Protein 6VBY (pdb70)

Organism: Sorghum bicolor (NCBI:txid4558)

Secondary structure (DSSP, 8-state):
-PPP-PPPBTTTBTHHHH-S---HHHHHHHHHHH-SEEEEEETTEEEEEE-SHHHHHIIIIITTTTT-B----HHHHHHHTTT-SSTTPPSSHHHHHHHHHHHHHHSSHHHHHHHHHHHHHHHHHHHHHHHH-GGGGTT-EETHHHHHHHHHHHHHHHHHS-----TT-HHHHHHHHHHHHHHHHHH-GGGHHHHHSGGGGGGGHHHHHHHHHHHHHHHHHHIIIIIHHHHHHHHHH-S--SHHHHHHHHHHTTSS-HHHHHHHHHHHHHHTHHHHHHHHHHHHHHHHH-HHHHHHHHHHHHHHH-TT----GGGGGG-HHHHHHHHHHHHHT-SSTT-S-EE-SS-EEETTEEE-TT-EEEE-HHHHHH-TTTSSSTTS--GGGGGTTTTT--TT-SSTT--TT--STTS-TTHHHHHHHHHHHHHHHHHHEEEE--TT-SS----EEE-SS-EEESS--EEEEEETT-

Structure (mmCIF, N/CA/C/O backbone):
data_6VBY
#
_entry.id   6VBY
#
_cell.length_a   132.278
_cell.length_b   132.278
_cell.length_c   79.431
_cell.angle_alpha   90.000
_cell.angle_beta   90.000
_cell.angle_gamma   120.000
#
_symmetry.space_group_name_H-M   'P 32 2 1'
#
loop_
_entity.id
_entity.type
_entity.pdbx_description
1 polymer 'Cinnamic acid 4-hydroxylase'
2 non-polymer '4-(2-HYDROXYETHYL)-1-PIPERAZINE ETHANESULFONIC ACID'
3 non-polymer 'PROTOPORPHYRIN IX CONTAINING FE'
4 non-polymer GLYCEROL
5 water water
#
loop_
_atom_site.group_PDB
_atom_site.id
_atom_site.type_symbol
_atom_site.label_atom_id
_atom_site.label_alt_id
_atom_site.label_comp_id
_atom_site.label_asym_id
_atom_site.label_entity_id
_atom_site.label_seq_id
_atom_site.pdbx_PDB_ins_code
_atom_site.Cartn_x
_atom_site.Cartn_y
_atom_site.Cartn_z
_atom_site.occupancy
_atom_site.B_iso_or_equiv
_atom_site.auth_seq_id
_atom_site.auth_comp_id
_atom_site.auth_asym_id
_atom_site.auth_atom_id
_atom_site.pdbx_PDB_model_num
ATOM 1 N N . ARG A 1 32 ? -65.165 -19.558 34.093 1.00 37.98 32 ARG A N 1
ATOM 2 C CA . ARG A 1 32 ? -66.208 -18.798 33.413 1.00 38.13 32 ARG A CA 1
ATOM 3 C C . ARG A 1 32 ? -65.994 -17.296 33.618 1.00 32.33 32 ARG A C 1
ATOM 4 O O . ARG A 1 32 ? -65.675 -16.577 32.673 1.00 30.66 32 ARG A O 1
ATOM 24 N N . LEU A 1 33 ? -66.181 -16.818 34.850 1.00 27.06 33 LEU A N 1
ATOM 25 C CA . LEU A 1 33 ? -65.844 -15.437 35.152 1.00 24.58 33 LEU A CA 1
ATOM 26 C C . LEU A 1 33 ? -64.330 -15.277 35.274 1.00 24.16 33 LEU A C 1
ATOM 27 O O . LEU A 1 33 ? -63.623 -16.231 35.608 1.00 26.66 33 LEU A O 1
ATOM 43 N N . PRO A 1 34 ? -63.803 -14.080 35.017 1.00 19.81 34 PRO A N 1
ATOM 44 C CA . PRO A 1 34 ? -62.367 -13.872 35.194 1.00 20.56 34 PRO A CA 1
ATOM 45 C C . PRO A 1 34 ? -61.971 -14.104 36.637 1.00 20.91 34 PRO A C 1
ATOM 46 O O . PRO A 1 34 ? -62.794 -13.945 37.558 1.00 19.88 34 PRO A O 1
ATOM 57 N N . PRO A 1 35 ? -60.718 -14.485 36.887 1.00 21.59 35 PRO A N 1
ATOM 58 C CA . PRO A 1 35 ? -60.260 -14.639 38.272 1.00 21.71 35 PRO A CA 1
ATOM 59 C C . PRO A 1 35 ? -60.240 -13.299 38.993 1.00 21.58 35 PRO A C 1
ATOM 60 O O . PRO A 1 35 ? -60.313 -12.223 38.396 1.00 21.38 35 PRO A O 1
ATOM 71 N N . GLY A 1 36 ? -60.142 -13.380 40.313 1.00 21.55 36 GLY A N 1
ATOM 72 C CA . GLY A 1 36 ? -60.097 -12.201 41.142 1.00 20.27 36 GLY A CA 1
ATOM 73 C C . GLY A 1 36 ? -60.180 -12.551 42.609 1.00 20.52 36 GLY A C 1
ATOM 74 O O . GLY A 1 36 ? -60.369 -13.713 42.983 1.00 21.97 36 GLY A O 1
ATOM 78 N N . PRO A 1 37 ? -60.033 -11.551 43.474 1.00 20.43 37 PRO A N 1
ATOM 79 C CA . PRO A 1 37 ? -60.153 -11.812 44.912 1.00 21.09 37 PRO A CA 1
ATOM 80 C C . PRO A 1 37 ? -61.584 -12.178 45.272 1.00 20.92 37 PRO A C 1
ATOM 81 O O . PRO A 1 37 ? -62.544 -11.619 44.734 1.00 20.18 37 PRO A O 1
ATOM 92 N N . ALA A 1 38 ? -61.721 -13.145 46.175 1.00 24.00 38 ALA A N 1
ATOM 93 C CA . ALA A 1 38 ? -63.041 -13.521 46.657 1.00 23.71 38 ALA A CA 1
ATOM 94 C C . ALA A 1 38 ? -63.674 -12.344 47.384 1.00 23.90 38 ALA A C 1
ATOM 95 O O . ALA A 1 38 ? -63.047 -11.721 48.245 1.00 25.19 38 ALA A O 1
ATOM 102 N N . GLY A 1 39 ? -64.914 -12.032 47.028 1.00 22.21 39 GLY A N 1
ATOM 103 C CA . GLY A 1 39 ? -65.619 -10.945 47.667 1.00 20.51 39 GLY A CA 1
ATOM 104 C C . GLY A 1 39 ? -66.358 -11.392 48.909 1.00 21.28 39 GLY A C 1
ATOM 105 O O . GLY A 1 39 ? -66.455 -12.578 49.213 1.00 23.30 39 GLY A O 1
ATOM 109 N N . ALA A 1 40 ? -66.870 -10.410 49.636 1.00 17.94 40 ALA A N 1
ATOM 110 C CA . ALA A 1 40 ? -67.705 -10.624 50.802 1.00 18.26 40 ALA A CA 1
ATOM 111 C C . ALA A 1 40 ? -69.130 -10.193 50.497 1.00 17.96 40 ALA A C 1
ATOM 112 O O . ALA A 1 40 ? -69.372 -9.452 49.539 1.00 17.41 40 ALA A O 1
ATOM 119 N N . PRO A 1 41 ? -70.106 -10.647 51.278 1.00 18.97 41 PRO A N 1
ATOM 120 C CA . PRO A 1 41 ? -71.499 -10.273 50.988 1.00 19.22 41 PRO A CA 1
ATOM 121 C C . PRO A 1 41 ? -71.732 -8.754 51.028 1.00 18.17 41 PRO A C 1
ATOM 122 O O . PRO A 1 41 ? -71.175 -8.049 51.875 1.00 18.22 41 PRO A O 1
ATOM 133 N N . VAL A 1 42 ? -72.634 -8.289 50.114 1.00 20.00 42 VAL A N 1
ATOM 134 C CA . VAL A 1 42 ? -73.121 -6.946 49.754 1.00 21.05 42 VAL A CA 1
ATOM 135 C C . VAL A 1 42 ? -71.962 -5.968 49.519 1.00 20.26 42 VAL A C 1
ATOM 136 O O . VAL A 1 42 ? -72.050 -5.166 48.601 1.00 20.87 42 VAL A O 1
ATOM 149 N N . VAL A 1 43 ? -70.811 -6.053 50.213 1.00 16.79 43 VAL A N 1
ATOM 150 C CA . VAL A 1 43 ? -69.714 -5.109 49.874 1.00 16.88 43 VAL A CA 1
ATOM 151 C C . VAL A 1 43 ? -68.801 -5.630 48.763 1.00 16.89 43 VAL A C 1
ATOM 152 O O . VAL A 1 43 ? -68.060 -4.844 48.151 1.00 16.61 43 VAL A O 1
ATOM 165 N N . GLY A 1 44 ? -68.831 -6.925 48.497 1.00 16.16 44 GLY A N 1
ATOM 166 C CA . GLY A 1 44 ? -67.959 -7.485 47.481 1.00 16.18 44 GLY A CA 1
ATOM 167 C C . GLY A 1 44 ? -66.502 -7.345 47.874 1.00 16.25 44 GLY A C 1
ATOM 168 O O . GLY A 1 44 ? -66.083 -7.778 48.954 1.00 16.69 44 GLY A O 1
ATOM 172 N N . ASN A 1 45 ? -65.711 -6.726 46.997 1.00 16.45 45 ASN A N 1
ATOM 173 C CA . ASN A 1 45 ? -64.301 -6.456 47.251 1.00 16.49 45 ASN A CA 1
ATOM 174 C C . ASN A 1 45 ? -64.058 -5.039 47.752 1.00 16.22 45 ASN A C 1
ATOM 175 O O . ASN A 1 45 ? -62.902 -4.663 47.969 1.00 16.70 45 ASN A O 1
ATOM 186 N N . TRP A 1 46 ? -65.126 -4.262 47.955 1.00 15.31 46 TRP A N 1
ATOM 187 C CA . TRP A 1 46 ? -65.000 -2.837 48.242 1.00 15.68 46 TRP A CA 1
ATOM 188 C C . TRP A 1 46 ? -64.118 -2.584 49.457 1.00 16.75 46 TRP A C 1
ATOM 189 O O . TRP A 1 46 ? -63.228 -1.727 49.425 1.00 17.35 46 TRP A O 1
ATOM 210 N N . LEU A 1 47 ? -64.361 -3.306 50.549 1.00 17.61 47 LEU A N 1
ATOM 211 C CA . LEU A 1 47 ? -63.585 -3.083 51.760 1.00 18.30 47 LEU A CA 1
ATOM 212 C C . LEU A 1 47 ? -62.192 -3.689 51.682 1.00 21.23 47 LEU A C 1
ATOM 213 O O . LEU A 1 47 ? -61.333 -3.331 52.493 1.00 25.40 47 LEU A O 1
ATOM 229 N N . GLN A 1 48 ? -61.942 -4.593 50.732 1.00 20.66 48 GLN A N 1
ATOM 230 C CA . GLN A 1 48 ? -60.591 -5.121 50.571 1.00 20.74 48 GLN A CA 1
ATOM 231 C C . GLN A 1 48 ? -59.714 -4.179 49.757 1.00 23.28 48 GLN A C 1
ATOM 232 O O . GLN A 1 48 ? -58.515 -4.056 50.028 1.00 26.86 48 GLN A O 1
ATOM 246 N N . VAL A 1 49 ? -60.278 -3.541 48.731 1.00 20.81 49 VAL A N 1
ATOM 247 C CA . VAL A 1 49 ? -59.483 -2.713 47.832 1.00 21.21 49 VAL A CA 1
ATOM 248 C C . VAL A 1 49 ? -59.665 -1.222 48.088 1.00 21.68 49 VAL A C 1
ATOM 249 O O . VAL A 1 49 ? -58.768 -0.436 47.747 1.00 21.42 49 VAL A O 1
ATOM 262 N N . GLY A 1 50 ? -60.787 -0.810 48.666 1.00 21.71 50 GLY A N 1
ATOM 263 C CA . GLY A 1 50 ? -61.019 0.590 48.944 1.00 21.24 50 GLY A CA 1
ATOM 264 C C . GLY A 1 50 ? -61.542 1.345 47.736 1.00 19.90 50 GLY A C 1
ATOM 265 O O . GLY A 1 50 ? -61.819 0.789 46.671 1.00 19.73 50 GLY A O 1
ATOM 269 N N . ASP A 1 51 ? -61.666 2.662 47.915 1.00 17.32 51 ASP A N 1
ATOM 270 C CA . ASP A 1 51 ? -62.289 3.497 46.896 1.00 16.63 51 ASP A CA 1
ATOM 271 C C . ASP A 1 51 ? -61.323 3.888 45.787 1.00 18.22 51 ASP A C 1
ATOM 272 O O . ASP A 1 51 ? -61.758 4.185 44.667 1.00 19.14 51 ASP A O 1
ATOM 281 N N . ASP A 1 52 ? -60.028 3.918 46.084 1.00 20.72 52 ASP A N 1
ATOM 282 C CA . ASP A 1 52 ? -59.029 4.459 45.167 1.00 21.89 52 ASP A CA 1
ATOM 283 C C . ASP A 1 52 ? -58.511 3.326 44.292 1.00 21.18 52 AS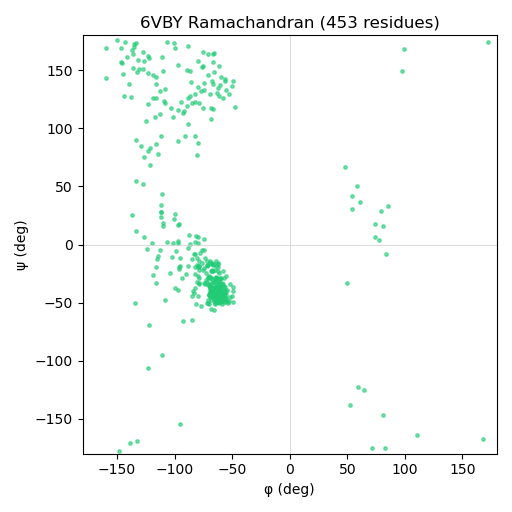P A C 1
ATOM 284 O O . ASP A 1 52 ? -57.573 2.610 44.647 1.00 20.72 52 ASP A O 1
ATOM 293 N N . LEU A 1 53 ? -59.132 3.161 43.130 1.00 22.59 53 LEU A N 1
ATOM 294 C CA . LEU A 1 53 ? -58.696 2.193 42.132 1.00 24.09 53 LEU A CA 1
ATOM 295 C C . LEU A 1 53 ? -57.940 2.954 41.050 1.00 23.69 53 LEU A C 1
ATOM 296 O O . LEU A 1 53 ? -58.537 3.718 40.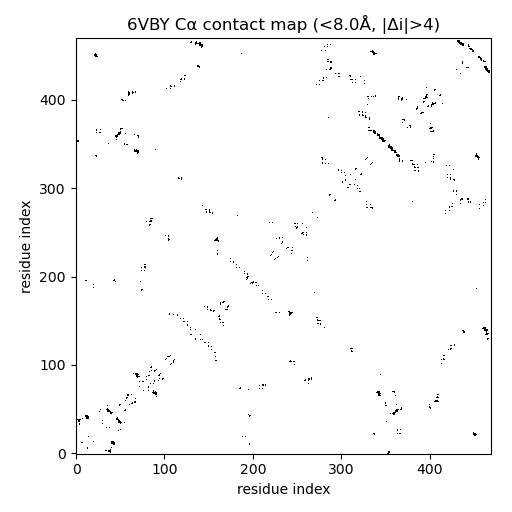286 1.00 23.77 53 LEU A O 1
ATOM 312 N N . ASN A 1 54 ? -56.625 2.752 40.996 1.00 19.31 54 ASN A N 1
ATOM 313 C CA . ASN A 1 54 ? -55.753 3.524 40.124 1.00 17.97 54 ASN A CA 1
ATOM 314 C C . ASN A 1 54 ? -54.784 2.576 39.432 1.00 19.25 54 ASN A C 1
ATOM 315 O O . ASN A 1 54 ? -54.716 1.384 39.745 1.00 19.54 54 ASN A O 1
ATOM 326 N N . HIS A 1 55 ? -54.012 3.117 38.486 1.00 19.12 55 HIS A N 1
ATOM 327 C CA . HIS A 1 55 ? -53.199 2.251 37.644 1.00 18.15 55 HIS A CA 1
ATOM 328 C C . HIS A 1 55 ? -52.100 1.547 38.429 1.00 18.03 55 HIS A C 1
ATOM 329 O O . HIS A 1 55 ? -51.576 0.535 37.954 1.00 19.09 55 HIS A O 1
ATOM 343 N N . ARG A 1 56 ? -51.769 2.027 39.629 1.00 18.86 56 ARG A N 1
ATOM 344 C CA . ARG A 1 56 ? -50.723 1.387 40.420 1.00 20.64 56 ARG A CA 1
ATOM 345 C C . ARG A 1 56 ? -51.244 0.164 41.174 1.00 20.89 56 ARG A C 1
ATOM 346 O O . ARG A 1 56 ? -50.642 -0.914 41.103 1.00 21.71 56 ARG A O 1
ATOM 367 N N . ASN A 1 57 ? -52.347 0.304 41.917 1.00 19.90 57 ASN A N 1
ATOM 368 C CA . ASN A 1 57 ? -52.840 -0.853 42.658 1.00 20.89 57 ASN A CA 1
ATOM 369 C C . ASN A 1 57 ? -53.610 -1.828 41.772 1.00 18.79 57 ASN A C 1
ATOM 370 O O . ASN A 1 57 ? -53.764 -2.995 42.150 1.00 17.89 57 ASN A O 1
ATOM 381 N N . LEU A 1 58 ? -54.066 -1.396 40.593 1.00 17.38 58 LEU A N 1
ATOM 382 C CA . LEU A 1 58 ? -54.581 -2.357 39.622 1.00 17.77 58 LEU A CA 1
ATOM 383 C C . LEU A 1 58 ? -53.453 -3.169 39.002 1.00 20.12 58 LEU A C 1
ATOM 384 O O . LEU A 1 58 ? -53.655 -4.331 38.638 1.00 19.93 58 LEU A O 1
ATOM 400 N N . MET A 1 59 ? -52.260 -2.583 38.883 1.00 23.75 59 MET A N 1
ATOM 401 C CA . MET A 1 59 ? -51.092 -3.365 38.489 1.00 24.64 59 MET A CA 1
ATOM 402 C C . MET A 1 59 ? -50.798 -4.454 39.511 1.00 24.47 59 MET A C 1
ATOM 403 O O . MET A 1 59 ? -50.544 -5.609 39.151 1.00 23.56 59 MET A O 1
ATOM 417 N N . SER A 1 60 ? -50.800 -4.093 40.798 1.00 27.21 60 SER A N 1
ATOM 418 C CA . SER A 1 60 ? -50.540 -5.079 41.841 1.00 28.19 60 SER A CA 1
ATOM 419 C C . SER A 1 60 ? -51.539 -6.225 41.770 1.00 25.61 60 SER A C 1
ATOM 420 O O . SER A 1 60 ? -51.164 -7.395 41.894 1.00 26.88 60 SER A O 1
ATOM 428 N N . LEU A 1 61 ? -52.819 -5.905 41.573 1.00 20.93 61 LEU A N 1
ATOM 429 C CA . LEU A 1 61 ? -53.826 -6.950 41.430 1.00 19.18 61 LEU A CA 1
ATOM 430 C C . LEU A 1 61 ? -53.573 -7.790 40.185 1.00 19.41 61 LEU A C 1
ATOM 431 O O . LEU A 1 61 ? -53.747 -9.013 40.208 1.00 21.06 61 LEU A O 1
ATOM 447 N N . ALA A 1 62 ? -53.166 -7.152 39.084 1.00 21.63 62 ALA A N 1
ATOM 448 C CA . ALA A 1 62 ? -52.816 -7.911 37.889 1.00 21.86 62 ALA A CA 1
ATOM 449 C C . ALA A 1 62 ? -51.615 -8.812 38.139 1.00 22.95 62 ALA A C 1
ATOM 450 O O . ALA A 1 62 ? -51.526 -9.903 37.564 1.00 22.09 62 ALA A O 1
ATOM 457 N N . LYS A 1 63 ? -50.685 -8.380 38.993 1.00 29.90 63 LYS A N 1
ATOM 458 C CA . LYS A 1 63 ? -49.561 -9.238 39.342 1.00 31.85 63 LYS A CA 1
ATOM 459 C C . LYS A 1 63 ? -50.030 -10.481 40.085 1.00 29.75 63 LYS A C 1
ATOM 460 O O . LYS A 1 63 ? -49.426 -11.551 39.951 1.00 30.55 63 LYS A O 1
ATOM 479 N N . ARG A 1 64 ? -51.114 -10.367 40.858 1.00 26.43 64 ARG A N 1
ATOM 480 C CA . ARG A 1 64 ? -51.620 -11.522 41.591 1.00 28.10 64 ARG A CA 1
ATOM 481 C C . ARG A 1 64 ? -52.517 -12.394 40.718 1.00 29.01 64 ARG A C 1
ATOM 482 O O . ARG A 1 64 ? -52.441 -13.626 40.790 1.00 31.50 64 ARG A O 1
ATOM 503 N N . PHE A 1 65 ? -53.365 -11.781 39.886 1.00 24.97 65 PHE A N 1
ATOM 504 C CA . PHE A 1 65 ? -54.475 -12.493 39.268 1.00 23.56 65 PHE A CA 1
ATOM 505 C C . PHE A 1 65 ? -54.388 -12.611 37.753 1.00 23.48 65 PHE A C 1
ATOM 506 O O . PHE A 1 65 ? -55.162 -13.379 37.171 1.00 25.39 65 PHE A O 1
ATOM 523 N N . GLY A 1 66 ? -53.503 -11.878 37.097 1.00 24.09 66 GLY A N 1
ATOM 524 C CA . GLY A 1 66 ? -53.221 -12.102 35.696 1.00 25.21 66 GLY A CA 1
ATOM 525 C C . GLY A 1 66 ? -53.724 -10.996 34.788 1.00 23.8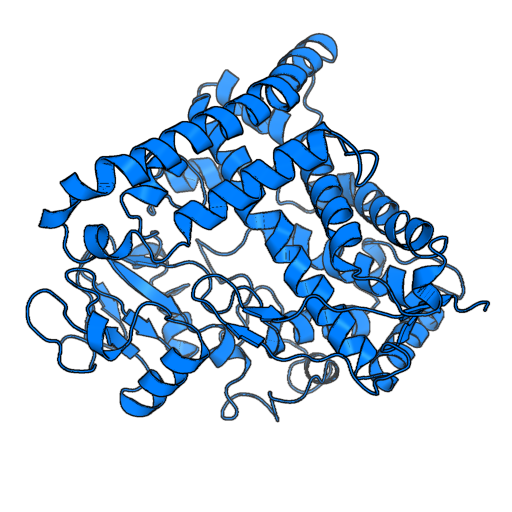6 66 GLY A C 1
ATOM 526 O O . GLY A 1 66 ? -54.067 -9.891 35.217 1.00 23.71 66 GLY A O 1
ATOM 530 N N . ASP A 1 67 ? -53.781 -11.325 33.493 1.00 22.58 67 ASP A N 1
ATOM 531 C CA . ASP A 1 67 ? -54.014 -10.330 32.450 1.00 23.78 67 ASP A CA 1
ATOM 532 C C . ASP A 1 67 ? -55.419 -9.747 32.488 1.00 20.69 67 ASP A C 1
ATOM 533 O O . ASP A 1 67 ? -55.638 -8.656 31.951 1.00 18.94 67 ASP A O 1
ATOM 542 N N . ILE A 1 68 ? -56.376 -10.457 33.076 1.00 18.98 68 ILE A N 1
ATOM 543 C CA . ILE A 1 68 ? -57.751 -9.991 33.198 1.00 18.48 68 ILE A CA 1
ATOM 544 C C . ILE A 1 68 ? -58.273 -10.481 34.542 1.00 19.12 68 ILE A C 1
ATOM 545 O O . ILE A 1 68 ? -58.152 -11.668 34.860 1.00 19.68 68 ILE A O 1
ATOM 561 N N . PHE A 1 69 ? -58.816 -9.570 35.349 1.00 18.25 69 PHE A N 1
ATOM 562 C CA . PHE A 1 69 ? -59.355 -9.958 36.644 1.00 17.94 69 PHE A CA 1
ATOM 563 C C . PHE A 1 69 ? -60.624 -9.165 36.920 1.00 18.93 69 PHE A C 1
ATOM 564 O O . PHE A 1 69 ? -60.888 -8.130 36.303 1.00 17.76 69 PHE A O 1
ATOM 581 N N . LEU A 1 70 ? -61.414 -9.682 37.855 1.00 19.59 70 LEU A N 1
ATOM 582 C CA . LEU A 1 70 ? -62.718 -9.134 38.191 1.00 17.62 70 LEU A CA 1
ATOM 583 C C . LEU A 1 70 ? -62.721 -8.634 39.627 1.00 17.79 70 LEU A C 1
ATOM 584 O O . LEU A 1 70 ? -62.194 -9.291 40.529 1.00 19.38 70 LEU A O 1
ATOM 600 N N . LEU A 1 71 ? -63.329 -7.473 39.825 1.00 18.76 71 LEU A N 1
ATOM 601 C CA . LEU A 1 71 ? -63.635 -6.952 41.144 1.00 19.42 71 LEU A CA 1
ATOM 602 C C . LEU A 1 71 ? -65.131 -6.697 41.234 1.00 18.92 71 LEU A C 1
ATOM 603 O O . LEU A 1 71 ? -65.778 -6.359 40.237 1.00 17.93 71 LEU A O 1
ATOM 619 N N . ARG A 1 72 ? -65.681 -6.867 42.435 1.00 19.45 72 ARG A N 1
ATOM 620 C CA . ARG A 1 72 ? -67.066 -6.515 42.734 1.00 19.85 72 ARG A CA 1
ATOM 621 C C . ARG A 1 72 ? -67.037 -5.346 43.706 1.00 18.54 72 ARG A C 1
ATOM 622 O O . ARG A 1 72 ? -66.610 -5.505 44.853 1.00 20.06 72 ARG A O 1
ATOM 643 N N . MET A 1 73 ? -67.485 -4.178 43.253 1.00 15.78 73 MET A N 1
ATOM 644 C CA . MET A 1 73 ? -67.659 -3.014 44.120 1.00 16.30 73 MET A CA 1
ATOM 645 C C . MET A 1 73 ? -69.138 -3.013 44.493 1.00 15.96 73 MET A C 1
ATOM 646 O O . MET A 1 73 ? -69.977 -2.442 43.796 1.00 15.71 73 MET A O 1
ATOM 660 N N . GLY A 1 74 ? -69.459 -3.700 45.581 1.00 15.92 74 GLY A N 1
ATOM 661 C CA . GLY A 1 74 ? -70.851 -3.994 45.866 1.00 16.74 74 GLY A CA 1
ATOM 662 C C . GLY A 1 74 ? -71.430 -4.800 44.723 1.00 17.36 74 GLY A C 1
ATOM 663 O O . GLY A 1 74 ? -70.915 -5.864 44.353 1.00 18.65 74 GLY A O 1
ATOM 667 N N . VAL A 1 75 ? -72.500 -4.284 44.117 1.00 19.47 75 VAL A N 1
ATOM 668 C CA . VAL A 1 75 ? -73.145 -4.999 43.020 1.00 21.44 75 VAL A CA 1
ATOM 669 C C . VAL A 1 75 ? -72.477 -4.765 41.675 1.00 21.47 75 VAL A C 1
ATOM 670 O O . VAL A 1 75 ? -72.831 -5.433 40.697 1.00 23.13 75 VAL A O 1
ATOM 683 N N . ARG A 1 76 ? -71.526 -3.838 41.593 1.00 18.72 76 ARG A N 1
ATOM 684 C CA . ARG A 1 76 ? -70.964 -3.422 40.313 1.00 19.12 76 ARG A CA 1
ATOM 685 C C . ARG A 1 76 ? -69.784 -4.303 39.919 1.00 19.90 76 ARG A C 1
ATOM 686 O O . ARG A 1 76 ? -68.822 -4.448 40.680 1.00 21.71 76 ARG A O 1
ATOM 707 N N . ASN A 1 77 ? -69.854 -4.863 38.716 1.00 18.40 77 ASN A N 1
ATOM 708 C CA . ASN A 1 77 ? -68.762 -5.660 38.176 1.00 18.83 77 ASN A CA 1
ATOM 709 C C . ASN A 1 77 ? -67.710 -4.763 37.531 1.00 19.75 77 ASN A C 1
ATOM 710 O O . ASN A 1 77 ? -68.042 -3.852 36.762 1.00 19.19 77 ASN A O 1
ATOM 721 N N A LEU A 1 78 ? -66.453 -4.992 37.881 0.65 16.19 78 LEU A N 1
ATOM 722 N N B LEU A 1 78 ? -66.432 -5.060 37.830 0.35 16.31 78 LEU A N 1
ATOM 723 C CA A LEU A 1 78 ? -65.323 -4.295 37.286 0.65 15.91 78 LEU A CA 1
ATOM 724 C CA B LEU A 1 78 ? -65.281 -4.302 37.339 0.35 15.69 78 LEU A CA 1
ATOM 725 C C A LEU A 1 78 ? -64.354 -5.325 36.731 0.65 15.96 78 LEU A C 1
ATOM 726 C C B LEU A 1 78 ? -64.287 -5.293 36.756 0.35 15.82 78 LEU A C 1
ATOM 727 O O A LEU A 1 78 ? -63.922 -6.228 37.452 0.65 16.15 78 LEU A O 1
ATOM 728 O O B LEU A 1 78 ? -63.742 -6.124 37.487 0.35 16.19 78 LEU A O 1
ATOM 759 N N . VAL A 1 79 ? -64.018 -5.188 35.455 1.00 17.13 79 VAL A N 1
ATOM 760 C CA . VAL A 1 79 ? -63.066 -6.067 34.781 1.00 17.89 79 VAL A CA 1
ATOM 761 C C . VAL A 1 79 ? -61.892 -5.226 34.299 1.00 18.09 79 VAL A C 1
ATOM 762 O O . VAL A 1 79 ? -62.087 -4.228 33.595 1.00 18.45 79 VAL A O 1
ATOM 776 N N . VAL A 1 80 ? -60.679 -5.635 34.669 1.00 15.82 80 VAL A N 1
ATOM 777 C CA . VAL A 1 80 ? -59.462 -4.892 34.369 1.00 15.84 80 VAL A CA 1
ATOM 778 C C . VAL A 1 80 ? -58.573 -5.767 33.499 1.00 16.62 80 VAL A C 1
ATOM 779 O O . VAL A 1 80 ? -58.272 -6.907 33.866 1.00 16.54 80 VAL A O 1
ATOM 792 N N . VAL A 1 81 ? -58.155 -5.238 32.351 1.00 15.62 81 VAL A N 1
ATOM 793 C CA . VAL A 1 81 ? -57.292 -5.963 31.424 1.00 15.96 81 VAL A CA 1
ATOM 794 C C . VAL A 1 81 ? -55.964 -5.227 31.318 1.00 15.76 81 VAL A C 1
ATOM 795 O O . VAL A 1 81 ? -55.921 -3.993 31.358 1.00 15.18 81 VAL A O 1
ATOM 808 N N . SER A 1 82 ? -54.878 -5.996 31.174 1.00 17.96 82 SER A N 1
ATOM 809 C CA . SER A 1 82 ? -53.540 -5.442 31.339 1.00 18.84 82 SER A CA 1
ATOM 810 C C . SER A 1 82 ? -52.553 -5.917 30.275 1.00 20.44 82 SER A C 1
ATOM 811 O O . SER A 1 82 ? -51.343 -5.923 30.532 1.00 20.85 82 SER A O 1
ATOM 819 N N . THR A 1 83 ? -53.026 -6.307 29.094 1.00 17.15 83 THR A N 1
ATOM 820 C CA . THR A 1 83 ? -52.157 -6.702 27.998 1.00 17.75 83 THR A CA 1
ATOM 821 C C . THR A 1 83 ? -52.579 -5.982 26.727 1.00 17.42 83 THR A C 1
ATOM 822 O O . THR A 1 83 ? -53.755 -5.638 26.566 1.00 16.94 83 THR A O 1
ATOM 833 N N . PRO A 1 84 ? -51.640 -5.735 25.808 1.00 19.74 84 PRO A N 1
ATOM 834 C CA . PRO A 1 84 ? -52.041 -5.148 24.516 1.00 19.09 84 PRO A CA 1
ATOM 835 C C . PRO A 1 84 ? -53.037 -6.016 23.771 1.00 19.04 84 PRO A C 1
ATOM 836 O O . PRO A 1 84 ? -53.943 -5.500 23.104 1.00 19.65 84 PRO A O 1
ATOM 847 N N . GLU A 1 85 ? -52.892 -7.337 23.878 1.00 19.52 85 GLU A N 1
ATOM 848 C CA . GLU A 1 85 ? -53.831 -8.249 23.234 1.00 22.01 85 GLU A CA 1
ATOM 849 C C . GLU A 1 85 ? -55.255 -8.002 23.718 1.00 21.10 85 GLU A C 1
ATOM 850 O O . GLU A 1 85 ? -56.194 -7.952 22.912 1.00 19.84 85 GLU A O 1
ATOM 862 N N . LEU A 1 86 ? -55.433 -7.829 25.032 1.00 20.62 86 LEU A N 1
ATOM 863 C CA . LEU A 1 86 ? -56.767 -7.591 25.573 1.00 19.92 86 LEU A CA 1
ATOM 864 C C . LEU A 1 86 ? -57.249 -6.174 25.290 1.00 18.63 86 LEU A C 1
ATOM 865 O O . LEU A 1 86 ? -58.453 -5.960 25.103 1.00 18.18 86 LEU A O 1
ATOM 881 N N . ALA A 1 87 ? -56.344 -5.193 25.266 1.00 16.44 87 ALA A N 1
ATOM 882 C CA . ALA A 1 87 ? -56.739 -3.863 24.819 1.00 16.40 87 ALA A CA 1
ATOM 883 C C . ALA A 1 87 ? -57.269 -3.912 23.392 1.00 16.87 87 ALA A C 1
ATOM 884 O O . ALA A 1 87 ? -58.283 -3.279 23.076 1.00 16.94 87 ALA A O 1
ATOM 891 N N . LYS A 1 88 ? -56.599 -4.666 22.518 1.00 16.62 88 LYS A N 1
ATOM 892 C CA . LYS A 1 88 ? -57.089 -4.822 21.151 1.00 16.98 88 LYS A CA 1
ATOM 893 C C . LYS A 1 88 ? -58.491 -5.412 21.138 1.00 17.09 88 LYS A C 1
ATOM 894 O O . LYS A 1 88 ? -59.353 -4.972 20.367 1.00 16.98 88 LYS A O 1
ATOM 913 N N A GLU A 1 89 ? -58.747 -6.407 21.989 0.54 18.26 89 GLU A N 1
ATOM 914 N N B GLU A 1 89 ? -58.739 -6.406 21.992 0.46 18.29 89 GLU A N 1
ATOM 915 C CA A GLU A 1 89 ? -60.071 -7.019 22.011 0.54 18.61 89 GLU A CA 1
ATOM 916 C CA B GLU A 1 89 ? -60.054 -7.033 22.045 0.46 18.60 89 GLU A CA 1
ATOM 917 C C A GLU A 1 89 ? -61.128 -6.018 22.463 0.54 18.26 89 GLU A C 1
ATOM 918 C C B GLU A 1 89 ? -61.119 -6.030 22.471 0.46 18.18 89 GLU A C 1
ATOM 919 O O A GLU A 1 89 ? -62.202 -5.916 21.859 0.54 18.19 89 GLU A O 1
ATOM 920 O O B GLU A 1 89 ? -62.189 -5.940 21.858 0.46 18.14 89 GLU A O 1
ATOM 943 N N . VAL A 1 90 ? -60.837 -5.259 23.523 1.00 16.13 90 VAL A N 1
ATOM 944 C CA . VAL A 1 90 ? -61.840 -4.354 24.076 1.00 15.59 90 VAL A CA 1
ATOM 945 C C . VAL A 1 90 ? -62.066 -3.164 23.154 1.00 16.21 90 VAL A C 1
ATOM 946 O O . VAL A 1 90 ? -63.199 -2.700 22.982 1.00 16.29 90 VAL A O 1
ATOM 960 N N . LEU A 1 91 ? -61.000 -2.638 22.563 1.00 17.66 91 LEU A N 1
ATOM 961 C CA . LEU A 1 91 ? -61.099 -1.383 21.833 1.00 17.15 91 LEU A CA 1
ATOM 962 C C . LEU A 1 91 ? -61.351 -1.577 20.348 1.00 17.21 91 LEU A C 1
ATOM 963 O O . LEU A 1 91 ? -61.967 -0.712 19.714 1.00 17.71 91 LEU A O 1
ATOM 979 N N . HIS A 1 92 ? -60.893 -2.690 19.777 1.00 17.04 92 HIS A N 1
ATOM 980 C CA . HIS A 1 92 ? -60.936 -2.878 18.330 1.00 19.12 92 HIS A CA 1
ATOM 981 C C . HIS A 1 92 ? -61.727 -4.121 17.943 1.00 18.26 92 HIS A C 1
ATOM 982 O O . HIS A 1 92 ? -62.812 -3.992 17.370 1.00 18.18 92 HIS A O 1
ATOM 996 N N . THR A 1 93 ? -61.214 -5.323 18.224 1.00 17.72 93 THR A N 1
ATOM 997 C CA . THR A 1 93 ? -61.825 -6.539 17.694 1.00 18.60 93 THR A CA 1
ATOM 998 C C . THR A 1 93 ? -63.281 -6.665 18.122 1.00 18.84 93 THR A C 1
ATOM 999 O O . THR A 1 93 ? -64.147 -7.015 17.308 1.00 18.92 93 THR A O 1
ATOM 1010 N N . GLN A 1 94 ? -63.570 -6.411 19.396 1.00 20.08 94 GLN A N 1
ATOM 1011 C CA . GLN A 1 94 ? -64.938 -6.335 19.896 1.00 19.64 94 GLN A CA 1
ATOM 1012 C C . GLN A 1 94 ? -65.282 -4.901 20.286 1.00 18.37 94 GLN A C 1
ATOM 1013 O O . GLN A 1 94 ? -65.886 -4.646 21.332 1.00 18.10 94 GLN A O 1
ATOM 1027 N N . GLY A 1 95 ? -64.898 -3.948 19.436 1.00 16.55 95 GLY A N 1
ATOM 1028 C CA . GLY A 1 95 ? -65.091 -2.550 19.769 1.00 15.98 95 GLY A CA 1
ATOM 1029 C C . GLY A 1 95 ? -66.547 -2.165 19.939 1.00 16.48 95 GLY A C 1
ATOM 1030 O O . GLY A 1 95 ? -66.871 -1.285 20.741 1.00 15.51 95 GLY A O 1
ATOM 1034 N N . VAL A 1 96 ? -67.442 -2.795 19.178 1.00 17.44 96 VAL A N 1
ATOM 1035 C CA . VAL A 1 96 ? -68.866 -2.538 19.356 1.00 17.63 96 VAL A CA 1
ATOM 1036 C C . VAL A 1 96 ? -69.355 -3.161 20.655 1.00 16.35 96 VAL A C 1
ATOM 1037 O O . VAL A 1 96 ? -70.000 -2.502 21.479 1.00 15.69 96 VAL A O 1
ATOM 1050 N N . GLU A 1 97 ? -69.043 -4.441 20.858 1.00 18.32 97 GLU A N 1
ATOM 1051 C CA . GLU A 1 97 ? -69.569 -5.167 22.008 1.00 18.31 97 GLU A CA 1
ATOM 1052 C C . GLU A 1 97 ? -69.191 -4.483 23.316 1.00 17.40 97 GLU A C 1
ATOM 1053 O O . GLU A 1 97 ? -69.975 -4.480 24.271 1.00 17.42 97 GLU A O 1
ATOM 1065 N N . PHE A 1 98 ? -67.999 -3.897 23.378 1.00 18.42 98 PHE A N 1
ATOM 1066 C CA . PHE A 1 98 ? -67.525 -3.200 24.567 1.00 17.85 98 PHE A CA 1
ATOM 1067 C C . PHE A 1 98 ? -67.414 -1.698 24.329 1.00 16.73 98 PHE A C 1
ATOM 1068 O O . PHE A 1 98 ? -66.616 -1.013 24.972 1.00 17.00 98 PHE A O 1
ATOM 1085 N N . GLY A 1 99 ? -68.230 -1.172 23.422 1.00 15.44 99 GLY A N 1
ATOM 1086 C CA . GLY A 1 99 ? -68.113 0.213 23.020 1.00 14.69 99 GLY A CA 1
ATOM 1087 C C . GLY A 1 99 ? -69.055 1.165 23.726 1.00 15.14 99 GLY A C 1
ATOM 1088 O O . GLY A 1 99 ? -69.263 2.287 23.259 1.00 15.65 99 GLY A O 1
ATOM 1092 N N . SER A 1 100 ? -69.630 0.747 24.845 1.00 15.62 100 SER A N 1
ATOM 1093 C CA . SER A 1 100 ? -70.488 1.619 25.630 1.00 16.45 100 SER A CA 1
ATOM 1094 C C . SER A 1 100 ? -69.725 2.171 26.828 1.00 17.10 100 SER A C 1
ATOM 1095 O O . SER A 1 100 ? -68.583 1.797 27.105 1.00 15.50 100 SER A O 1
ATOM 1103 N N . ARG A 1 101 ? -70.376 3.088 27.535 1.00 18.14 101 ARG A N 1
ATOM 1104 C CA . ARG A 1 101 ? -69.855 3.667 28.761 1.00 18.47 101 ARG A CA 1
ATOM 1105 C C . ARG A 1 101 ? -70.680 3.173 29.940 1.00 18.12 101 ARG A C 1
ATOM 1106 O O . ARG A 1 101 ? -71.874 2.894 29.805 1.00 18.25 101 ARG A O 1
ATOM 1127 N N . THR A 1 102 ? -70.034 3.062 31.095 1.00 17.25 102 THR A N 1
ATOM 1128 C CA . THR A 1 102 ? -70.777 2.896 32.330 1.00 17.82 102 THR A CA 1
ATOM 1129 C C . THR A 1 102 ? -71.306 4.248 32.787 1.00 19.06 102 THR A C 1
ATOM 1130 O O . THR A 1 102 ? -70.788 5.303 32.414 1.00 21.02 102 THR A O 1
ATOM 1141 N N . ARG A 1 103 ? -72.346 4.210 33.609 1.00 18.22 103 ARG A N 1
ATOM 1142 C CA . ARG A 1 103 ? -72.823 5.409 34.275 1.00 22.14 103 ARG A CA 1
ATOM 1143 C C . ARG A 1 103 ? -73.281 5.029 35.674 1.00 19.24 103 ARG A C 1
ATOM 1144 O O . ARG A 1 103 ? -73.278 3.857 36.059 1.00 20.82 103 ARG A O 1
ATOM 1165 N N . ASN A 1 104 ? -73.627 6.049 36.450 1.00 15.21 104 ASN A N 1
ATOM 1166 C CA . ASN A 1 104 ? -74.170 5.881 37.787 1.00 14.89 104 ASN A CA 1
ATOM 1167 C C . ASN A 1 104 ? -75.130 7.042 38.006 1.00 16.62 104 ASN A C 1
ATOM 1168 O O . ASN A 1 104 ? -75.353 7.856 37.107 1.00 16.99 104 ASN A O 1
ATOM 1179 N N . VAL A 1 105 ? -75.722 7.112 39.200 1.00 17.92 105 VAL A N 1
ATOM 1180 C CA . VAL A 1 105 ? -76.773 8.105 39.412 1.00 17.59 105 VAL A CA 1
ATOM 1181 C C . VAL A 1 105 ? -76.222 9.519 39.296 1.00 16.68 105 VAL A C 1
ATOM 1182 O O . VAL A 1 105 ? -76.953 10.448 38.931 1.00 17.49 105 VAL A O 1
ATOM 1195 N N . VAL A 1 106 ? -74.937 9.713 39.594 1.00 13.61 106 VAL A N 1
ATOM 1196 C CA . VAL A 1 106 ? -74.353 11.049 39.520 1.00 12.48 106 VAL A CA 1
ATOM 1197 C C . VAL A 1 106 ? -74.068 11.436 38.074 1.00 12.88 106 VAL A C 1
ATOM 1198 O O . VAL A 1 106 ? -74.496 12.496 37.603 1.00 13.24 106 VAL A O 1
ATOM 1211 N N . PHE A 1 107 ? -73.342 10.590 37.342 1.00 13.61 107 PHE A N 1
ATOM 1212 C CA . PHE A 1 107 ? -73.085 10.889 35.938 1.00 14.05 107 PHE A CA 1
ATOM 1213 C C . PHE A 1 107 ? -74.379 10.998 35.144 1.00 15.02 107 PHE A C 1
ATOM 1214 O O . PHE A 1 107 ? -74.436 11.733 34.152 1.00 16.19 107 PHE A O 1
ATOM 1231 N N . ASP A 1 108 ? -75.427 10.281 35.560 1.00 12.90 108 ASP A N 1
ATOM 1232 C CA . ASP A 1 108 ? -76.702 10.373 34.856 1.00 12.83 108 ASP A CA 1
ATOM 1233 C C . ASP A 1 108 ? -77.271 11.782 34.936 1.00 14.48 108 ASP A C 1
ATOM 1234 O O . ASP A 1 108 ? -77.850 12.281 33.966 1.00 14.79 108 ASP A O 1
ATOM 1243 N N . ILE A 1 109 ? -77.127 12.439 36.089 1.00 14.83 109 ILE A N 1
ATOM 1244 C CA . ILE A 1 109 ? -77.594 13.817 36.208 1.00 15.03 109 ILE A CA 1
ATOM 1245 C C . ILE A 1 109 ? -76.828 14.715 35.244 1.00 14.73 109 ILE A C 1
ATOM 1246 O O . ILE A 1 109 ? -77.420 15.493 34.487 1.00 15.45 109 ILE A O 1
ATOM 1262 N N . PHE A 1 110 ? -75.498 14.610 35.247 1.00 12.76 110 PHE A N 1
ATOM 1263 C CA . PHE A 1 110 ? -74.679 15.537 34.478 1.00 12.29 110 PHE A CA 1
ATOM 1264 C C . PHE A 1 110 ? -74.761 15.287 32.977 1.00 13.22 110 PHE A C 1
ATOM 1265 O O . PHE A 1 110 ? -74.534 16.217 32.197 1.00 14.14 110 PHE A O 1
ATOM 1282 N N . THR A 1 111 ? -75.089 14.068 32.551 1.00 14.13 111 THR A N 1
ATOM 1283 C CA . THR A 1 111 ? -75.144 13.734 31.133 1.00 15.11 111 THR A CA 1
ATOM 1284 C C . THR A 1 111 ? -76.562 13.571 30.607 1.00 16.02 111 THR A C 1
ATOM 1285 O O . THR A 1 111 ? -76.735 13.241 29.428 1.00 15.66 111 THR A O 1
ATOM 1296 N N . GLY A 1 112 ? -77.577 13.786 31.437 1.00 14.91 112 GLY A N 1
ATOM 1297 C CA . GLY A 1 112 ? -78.935 13.498 31.008 1.00 16.36 112 GLY A CA 1
ATOM 1298 C C . GLY A 1 112 ? -79.128 12.038 30.666 1.00 17.33 112 GLY A C 1
ATOM 1299 O O . GLY A 1 112 ? -79.855 11.711 29.720 1.00 17.20 112 GLY A O 1
ATOM 1303 N N . LYS A 1 113 ? -78.476 11.149 31.414 1.00 17.65 113 LYS A N 1
ATOM 1304 C CA . LYS A 1 113 ? -78.541 9.712 31.164 1.00 17.33 113 LYS A CA 1
ATOM 1305 C C . LYS A 1 113 ? -78.068 9.388 29.749 1.00 17.68 113 LYS A C 1
ATOM 1306 O O . LYS A 1 113 ? -78.732 8.681 28.987 1.00 18.97 113 LYS A O 1
ATOM 1325 N N . GLY A 1 114 ? -76.902 9.922 29.398 1.00 15.88 114 GLY A N 1
ATOM 1326 C CA . GLY A 1 114 ? -76.284 9.587 28.133 1.00 17.21 114 GLY A CA 1
ATOM 1327 C C . GLY A 1 114 ? -76.853 10.298 26.929 1.00 17.42 114 GLY A C 1
ATOM 1328 O O . GLY A 1 114 ? -76.828 9.746 25.826 1.00 17.76 114 GLY A O 1
ATOM 1332 N N . GLN A 1 115 ? -77.381 11.506 27.107 1.00 17.34 115 GLN A N 1
ATOM 1333 C CA . GLN A 1 115 ? -77.733 12.370 25.992 1.00 17.76 115 GLN A CA 1
ATOM 1334 C C . GLN A 1 115 ? -76.555 13.221 25.537 1.00 16.70 115 GLN A C 1
ATOM 1335 O O . GLN A 1 115 ? -76.732 14.119 24.707 1.00 17.16 115 GLN A O 1
ATOM 1349 N N . ASP A 1 116 ? -75.362 12.953 26.065 1.00 15.92 116 ASP A N 1
ATOM 1350 C CA . ASP A 1 116 ? -74.149 13.664 25.690 1.00 16.06 116 ASP A CA 1
ATOM 1351 C C . ASP A 1 116 ? -73.407 12.888 24.609 1.00 15.88 116 ASP A C 1
ATOM 1352 O O . ASP A 1 116 ? -74.018 12.121 23.857 1.00 16.36 116 ASP A O 1
ATOM 1361 N N . MET A 1 117 ? -72.092 13.080 24.535 1.00 16.38 117 MET A N 1
ATOM 1362 C CA . MET A 1 117 ? -71.223 12.373 23.607 1.00 17.13 117 MET A CA 1
ATOM 1363 C C . MET A 1 117 ? -70.345 11.348 24.306 1.00 16.30 117 MET A C 1
ATOM 1364 O O . MET A 1 117 ? -70.232 10.205 23.853 1.00 16.99 117 MET A O 1
ATOM 1378 N N . VAL A 1 118 ? -69.705 11.736 25.405 1.00 14.45 118 VAL A N 1
ATOM 1379 C CA . VAL A 1 118 ? -68.721 10.860 26.028 1.00 14.44 118 VAL A CA 1
ATOM 1380 C C . VAL A 1 118 ? -69.402 9.672 26.692 1.00 14.16 118 VAL A C 1
ATOM 1381 O O . VAL A 1 118 ? -69.017 8.521 26.471 1.00 14.55 118 VAL A O 1
ATOM 1394 N N . PHE A 1 119 ? -70.424 9.929 27.507 1.00 13.88 119 PHE A N 1
ATOM 1395 C CA . PHE A 1 119 ? -70.976 8.928 28.413 1.00 14.27 119 PHE A CA 1
ATOM 1396 C C . PHE A 1 119 ? -72.247 8.281 27.882 1.00 17.37 119 PHE A C 1
ATOM 1397 O O . PHE A 1 119 ? -73.061 7.773 28.658 1.00 20.61 119 PHE A O 1
ATOM 1414 N N . THR A 1 120 ? -72.413 8.252 26.571 1.00 17.05 120 THR A N 1
ATOM 1415 C CA . THR A 1 120 ? -73.518 7.544 25.954 1.00 17.98 120 THR A CA 1
ATOM 1416 C C . THR A 1 120 ? -73.114 6.102 25.669 1.00 17.73 120 THR A C 1
ATOM 1417 O O . THR A 1 120 ? -71.937 5.797 25.458 1.00 18.62 120 THR A O 1
ATOM 1428 N N . VAL A 1 121 ? -74.106 5.207 25.693 1.00 14.28 121 VAL A N 1
ATOM 1429 C CA . VAL A 1 121 ? -73.859 3.842 25.248 1.00 14.70 121 VAL A CA 1
ATOM 1430 C C . VAL A 1 121 ? -73.674 3.832 23.735 1.00 16.05 121 VAL A C 1
ATOM 1431 O O . VAL A 1 121 ? -74.018 4.785 23.026 1.00 15.73 121 VAL A O 1
ATOM 1444 N N . TYR A 1 122 ? -73.123 2.732 23.235 1.00 17.98 122 TYR A N 1
ATOM 1445 C CA . TYR A 1 122 ? -72.971 2.575 21.798 1.00 18.94 122 TYR A CA 1
ATOM 1446 C C . TYR A 1 122 ? -74.337 2.405 21.145 1.00 20.33 122 TYR A C 1
ATOM 1447 O O . TYR A 1 122 ? -75.144 1.576 21.576 1.00 20.88 122 TYR A O 1
ATOM 1465 N N . GLY A 1 123 ? -74.597 3.192 20.110 1.00 20.41 123 GLY A N 1
ATOM 1466 C CA . GLY A 1 123 ? -75.876 3.130 19.437 1.00 20.74 123 GLY A CA 1
ATOM 1467 C C . GLY A 1 123 ? -76.046 4.310 18.502 1.00 19.36 123 GLY A C 1
ATOM 1468 O O . GLY A 1 123 ? -75.096 5.040 18.211 1.00 18.67 123 GLY A O 1
ATOM 1472 N N . ASP A 1 124 ? -77.291 4.488 18.047 1.00 21.15 124 ASP A N 1
ATOM 1473 C CA . ASP A 1 124 ? -77.572 5.500 17.032 1.00 22.69 124 ASP A CA 1
ATOM 1474 C C . ASP A 1 124 ? -77.336 6.907 17.561 1.00 21.29 124 ASP A C 1
ATOM 1475 O O . ASP A 1 124 ? -76.867 7.780 16.821 1.00 21.98 124 ASP A O 1
ATOM 1484 N N . HIS A 1 125 ? -77.672 7.158 18.828 1.00 17.43 125 HIS A N 1
ATOM 1485 C CA . HIS A 1 125 ? -77.419 8.477 19.395 1.00 17.68 125 HIS A CA 1
ATOM 1486 C C . HIS A 1 125 ? -75.932 8.798 19.366 1.00 17.29 125 HIS A C 1
ATOM 1487 O O . HIS A 1 125 ? -75.525 9.896 18.964 1.00 16.89 125 HIS A O 1
ATOM 1501 N N . TRP A 1 126 ? -75.104 7.845 19.794 1.00 19.53 126 TRP A N 1
ATOM 1502 C CA . TRP A 1 126 ? -73.666 8.071 19.794 1.00 18.34 126 TRP A CA 1
ATOM 1503 C C . TRP A 1 126 ? -73.149 8.300 18.381 1.00 18.26 126 TRP A C 1
ATOM 1504 O O . TRP A 1 126 ? -72.329 9.196 18.149 1.00 18.38 126 TRP A O 1
ATOM 1525 N N . ARG A 1 127 ? -73.615 7.498 17.420 1.00 20.57 127 ARG A N 1
ATOM 1526 C CA . ARG A 1 127 ? -73.201 7.695 16.035 1.00 22.96 127 ARG A CA 1
ATOM 1527 C C . ARG A 1 127 ? -73.548 9.098 15.557 1.00 22.27 127 ARG A C 1
ATOM 1528 O O . ARG A 1 127 ? -72.732 9.760 14.906 1.00 21.11 127 ARG A O 1
ATOM 1549 N N . LYS A 1 128 ? -74.757 9.569 15.877 1.00 19.02 128 LYS A N 1
ATOM 1550 C CA . LYS A 1 128 ? -75.193 10.887 15.428 1.00 19.42 128 LYS A CA 1
ATOM 1551 C C . LYS A 1 128 ? -74.338 11.987 16.044 1.00 18.68 128 LYS A C 1
ATOM 1552 O O . LYS A 1 128 ? -73.878 12.900 15.348 1.00 18.61 128 LYS A O 1
ATOM 1571 N N . MET A 1 129 ? -74.114 11.916 17.357 1.00 19.04 129 MET A N 1
ATOM 1572 C CA . MET A 1 129 ? -73.309 12.931 18.028 1.00 18.65 129 MET A CA 1
ATOM 1573 C C . MET A 1 129 ? -71.879 12.928 17.501 1.00 17.44 129 MET A C 1
ATOM 1574 O O . MET A 1 129 ? -71.310 13.986 17.208 1.00 17.93 129 MET A O 1
ATOM 1588 N N . ARG A 1 130 ? -71.278 11.741 17.384 1.00 20.03 130 ARG A N 1
ATOM 1589 C CA . ARG A 1 130 ? -69.917 11.650 16.869 1.00 21.46 130 ARG A CA 1
ATOM 1590 C C . ARG A 1 130 ? -69.822 12.259 15.476 1.00 23.34 130 ARG A C 1
ATOM 1591 O O . ARG A 1 130 ? -68.849 12.953 15.157 1.00 22.73 130 ARG A O 1
ATOM 1612 N N . ARG A 1 131 ? -70.835 12.031 14.639 1.00 23.72 131 ARG A N 1
ATOM 1613 C CA . ARG A 1 131 ? -70.804 12.570 13.282 1.00 24.95 131 ARG A CA 1
ATOM 1614 C C . ARG A 1 131 ? -70.955 14.086 13.288 1.00 22.36 131 ARG A C 1
ATOM 1615 O O . ARG A 1 131 ? -70.222 14.795 12.589 1.00 21.98 131 ARG A O 1
ATOM 1636 N N . ILE A 1 132 ? -71.907 14.604 14.067 1.00 18.36 132 ILE A N 1
ATOM 1637 C CA . ILE A 1 132 ? -72.183 16.038 14.049 1.00 19.60 132 ILE A CA 1
ATOM 1638 C C . ILE A 1 132 ? -70.981 16.826 14.548 1.00 17.63 132 ILE A C 1
ATOM 1639 O O . ILE A 1 132 ? -70.766 17.974 14.137 1.00 17.48 132 ILE A O 1
ATOM 1655 N N . MET A 1 133 ? -70.171 16.227 15.420 1.00 19.53 133 MET A N 1
ATOM 1656 C CA . MET A 1 133 ? -69.037 16.930 16.001 1.00 19.80 133 MET A CA 1
ATOM 1657 C C . MET A 1 133 ? -67.794 16.892 15.120 1.00 20.36 133 MET A C 1
ATOM 1658 O O . MET A 1 133 ? -66.863 17.665 15.363 1.00 19.33 133 MET A O 1
ATOM 1672 N N . THR A 1 134 ? -67.760 16.052 14.084 1.00 19.21 134 THR A N 1
ATOM 1673 C CA . THR A 1 134 ? -66.520 15.864 13.337 1.00 19.26 134 THR A CA 1
ATOM 1674 C C . THR A 1 134 ? -66.117 17.135 12.599 1.00 18.15 134 THR A C 1
ATOM 1675 O O . THR A 1 134 ? -65.006 17.648 12.778 1.00 16.69 134 THR A O 1
ATOM 1686 N N . VAL A 1 135 ? -66.999 17.657 11.749 1.00 19.06 135 VAL A N 1
ATOM 1687 C CA . VAL A 1 135 ? -66.657 18.850 10.974 1.00 20.11 135 VAL A CA 1
ATOM 1688 C C . VAL A 1 135 ? -66.323 20.033 11.879 1.00 18.23 135 VAL A C 1
ATOM 1689 O O . VAL A 1 135 ? -65.305 20.699 11.638 1.00 17.69 135 VAL A O 1
ATOM 1702 N N . PRO A 1 136 ? -67.122 20.362 12.898 1.00 17.25 136 PRO A N 1
ATOM 1703 C CA . PRO A 1 136 ? -66.815 21.576 13.677 1.00 17.51 136 PRO A CA 1
ATOM 1704 C C . PRO A 1 136 ? -65.586 21.452 14.563 1.00 16.98 136 PRO A C 1
ATOM 1705 O O . PRO A 1 136 ? -64.933 22.470 14.831 1.00 16.51 136 PRO A O 1
ATOM 1716 N N . PHE A 1 137 ? -65.234 20.251 15.021 1.00 16.35 137 PHE A N 1
ATOM 1717 C CA . PHE A 1 137 ? -64.211 20.109 16.051 1.00 15.41 137 PHE A CA 1
ATOM 1718 C C . PHE A 1 137 ? -62.959 19.366 15.614 1.00 16.21 137 PHE A C 1
ATOM 1719 O O . PHE A 1 137 ? -61.877 19.681 16.114 1.00 16.94 137 PHE A O 1
ATOM 1736 N N . PHE A 1 138 ? -63.062 18.387 14.719 1.00 15.47 138 PHE A N 1
ATOM 1737 C CA . PHE A 1 138 ? -62.066 17.323 14.664 1.00 14.80 138 PHE A CA 1
ATOM 1738 C C . PHE A 1 138 ? -61.607 17.037 13.237 1.00 16.24 138 PHE A C 1
ATOM 1739 O O . PHE A 1 138 ? -61.607 15.891 12.780 1.00 16.61 138 PHE A O 1
ATOM 1756 N N . THR A 1 139 ? -61.135 18.064 12.532 1.00 16.97 139 THR A N 1
ATOM 1757 C CA . THR A 1 139 ? -60.554 17.876 11.208 1.00 18.51 139 THR A CA 1
ATOM 1758 C C . THR A 1 139 ? -59.290 18.713 11.069 1.00 17.80 139 THR A C 1
ATOM 1759 O O . THR A 1 139 ? -59.020 19.609 11.871 1.00 17.82 139 THR A O 1
ATOM 1770 N N . ASN A 1 140 ? -58.524 18.429 10.009 1.00 19.39 140 ASN A N 1
ATOM 1771 C CA . ASN A 1 140 ? -57.364 19.261 9.699 1.00 20.64 140 ASN A CA 1
ATOM 1772 C C . ASN A 1 140 ? -57.766 20.704 9.426 1.00 19.95 140 ASN A C 1
ATOM 1773 O O . ASN A 1 140 ? -56.974 21.624 9.667 1.00 21.04 140 ASN A O 1
ATOM 178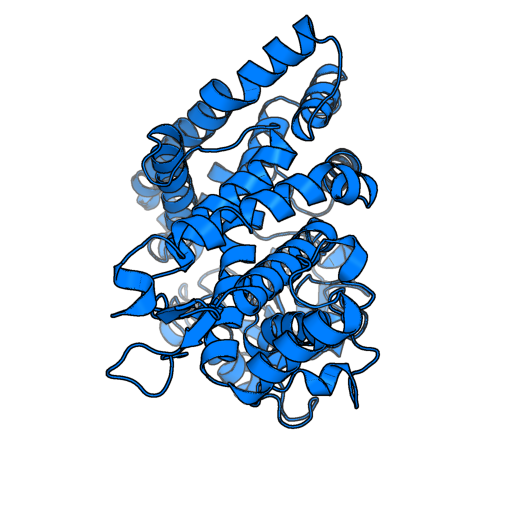4 N N . LYS A 1 141 ? -58.977 20.923 8.907 1.00 17.71 141 LYS A N 1
ATOM 1785 C CA . LYS A 1 141 ? -59.442 22.287 8.669 1.00 20.12 141 LYS A CA 1
ATOM 1786 C C . LYS A 1 141 ? -59.647 23.036 9.980 1.00 18.11 141 LYS A C 1
ATOM 1787 O O . LYS A 1 141 ? -59.271 24.207 10.095 1.00 17.47 141 LYS A O 1
ATOM 1806 N N . VAL A 1 142 ? -60.245 22.383 10.979 1.00 17.04 142 VAL A N 1
ATOM 1807 C CA . VAL A 1 142 ? -60.364 23.001 12.297 1.00 16.08 142 VAL A CA 1
ATOM 1808 C C . VAL A 1 142 ? -58.987 23.367 12.830 1.00 15.46 142 VAL A C 1
ATOM 1809 O O . VAL A 1 142 ? -58.788 24.451 13.388 1.00 16.39 142 VAL A O 1
ATOM 1822 N N . VAL A 1 143 ? -58.011 22.473 12.657 1.00 15.45 143 VAL A N 1
ATOM 1823 C CA . VAL A 1 143 ? -56.649 22.763 13.093 1.00 14.79 143 VAL A CA 1
ATOM 1824 C C . VAL A 1 143 ? -56.121 23.993 12.370 1.00 14.49 143 VAL A C 1
ATOM 1825 O O . VAL A 1 143 ? -55.558 24.906 12.986 1.00 14.08 143 VAL A O 1
ATOM 1838 N N . ALA A 1 144 ? -56.312 24.042 11.048 1.00 15.77 144 ALA A N 1
ATOM 1839 C CA . ALA A 1 144 ? -55.780 25.149 10.261 1.00 16.02 144 ALA A CA 1
ATOM 1840 C C . ALA A 1 144 ? -56.446 26.470 10.617 1.00 15.58 144 ALA A C 1
ATOM 1841 O O . ALA A 1 144 ? -55.806 27.524 10.543 1.00 16.13 144 ALA A O 1
ATOM 1848 N N . GLN A 1 145 ? -57.721 26.441 10.995 1.00 15.62 145 GLN A N 1
ATOM 1849 C CA . GLN A 1 145 ? -58.420 27.671 11.339 1.00 15.80 145 GLN A CA 1
ATOM 1850 C C . GLN A 1 145 ? -58.115 28.148 12.751 1.00 15.06 145 GLN A C 1
ATOM 1851 O O . GLN A 1 145 ? -58.370 29.316 13.060 1.00 16.01 145 GLN A O 1
ATOM 1865 N N . ASN A 1 146 ? -57.582 27.281 13.613 1.00 15.35 146 ASN A N 1
ATOM 1866 C CA . ASN A 1 146 ? -57.371 27.628 15.010 1.00 14.94 146 ASN A CA 1
ATOM 1867 C C . ASN A 1 146 ? -55.907 27.676 15.425 1.00 14.71 146 ASN A C 1
ATOM 1868 O O . ASN A 1 146 ? -55.614 28.155 16.524 1.00 15.22 146 ASN A O 1
ATOM 1879 N N . ARG A 1 147 ? -54.981 27.213 14.584 1.00 12.57 147 ARG A N 1
ATOM 1880 C CA . ARG A 1 147 ? -53.598 27.069 15.029 1.00 13.04 147 ARG A CA 1
ATOM 1881 C C . ARG A 1 147 ? -52.966 28.415 15.377 1.00 13.83 147 ARG A C 1
ATOM 1882 O O . ARG A 1 147 ? -52.161 28.498 16.312 1.00 13.21 147 ARG A O 1
ATOM 1903 N N . VAL A 1 148 ? -53.292 29.478 14.635 1.00 14.34 148 VAL A N 1
ATOM 1904 C CA . VAL A 1 148 ? -52.648 30.753 14.952 1.00 13.44 148 VAL A CA 1
ATOM 1905 C C . VAL A 1 148 ? -53.170 31.293 16.278 1.00 13.44 148 VAL A C 1
ATOM 1906 O O . VAL A 1 148 ? -52.458 32.021 16.983 1.00 13.37 148 VAL A O 1
ATOM 1919 N N . GLY A 1 149 ? -54.402 30.940 16.646 1.00 12.96 149 GLY A N 1
ATOM 1920 C CA . GLY A 1 149 ? -54.885 31.270 17.976 1.00 13.40 149 GLY A CA 1
ATOM 1921 C C . GLY A 1 149 ? -54.155 30.500 19.060 1.00 13.16 149 GLY A C 1
ATOM 1922 O O . GLY A 1 149 ? -53.773 31.069 20.087 1.00 13.35 149 GLY A O 1
ATOM 1926 N N . TRP A 1 150 ? -53.949 29.197 18.850 1.00 14.05 150 TRP A N 1
ATOM 1927 C CA . TRP A 1 150 ? -53.157 28.417 19.798 1.00 14.33 150 TRP A CA 1
ATOM 1928 C C . TRP A 1 150 ? -51.743 28.971 19.914 1.00 14.26 150 TRP A C 1
ATOM 1929 O O . TRP A 1 150 ? -51.187 29.060 21.016 1.00 13.98 150 TRP A O 1
ATOM 1950 N N . GLU A 1 151 ? -51.142 29.325 18.775 1.00 13.04 151 GLU A N 1
ATOM 1951 C CA . GLU A 1 151 ? -49.784 29.854 18.776 1.00 13.28 151 GLU A CA 1
ATOM 1952 C C . GLU A 1 151 ? -49.715 31.172 19.535 1.00 14.17 151 GLU A C 1
ATOM 1953 O O . GLU A 1 151 ? -48.771 31.412 20.298 1.00 15.71 151 GLU A O 1
ATOM 1965 N N . GLU A 1 152 ? -50.727 32.025 19.375 1.00 16.23 152 GLU A N 1
ATOM 1966 C CA . GLU A 1 152 ? -50.724 33.285 20.106 1.00 16.75 152 GLU A CA 1
ATOM 1967 C C . GLU A 1 152 ? -50.948 33.064 21.595 1.00 16.47 152 GLU A C 1
ATOM 1968 O O . GLU A 1 152 ? -50.284 33.696 22.424 1.00 15.34 152 GLU A O 1
ATOM 1980 N N . GLU A 1 153 ? -51.891 32.194 21.959 1.00 16.62 153 GLU A N 1
ATOM 1981 C CA . GLU A 1 153 ? -52.126 31.934 23.376 1.00 15.05 153 GLU A CA 1
ATOM 1982 C C . GLU A 1 153 ? -50.877 31.375 24.042 1.00 14.94 153 GLU A C 1
ATOM 1983 O O . GLU A 1 153 ? -50.584 31.700 25.198 1.00 15.97 153 GLU A O 1
ATOM 1995 N N . ALA A 1 154 ? -50.126 30.535 23.329 1.00 12.20 154 ALA A N 1
ATOM 1996 C CA . ALA A 1 154 ? -48.854 30.067 23.866 1.00 12.72 154 ALA A CA 1
ATOM 1997 C C . ALA A 1 154 ? -47.879 31.226 24.043 1.00 12.98 154 ALA A C 1
ATOM 1998 O O . ALA A 1 154 ? -47.200 31.322 25.073 1.00 13.71 154 ALA A O 1
ATOM 2005 N N A ARG A 1 155 ? -47.798 32.124 23.057 0.16 13.48 155 ARG A N 1
ATOM 2006 N N B ARG A 1 155 ? -47.804 32.126 23.058 0.84 13.35 155 ARG A N 1
ATOM 2007 C CA A ARG A 1 155 ? -46.911 33.273 23.204 0.16 13.94 155 ARG A CA 1
ATOM 2008 C CA B ARG A 1 155 ? -46.917 33.278 23.196 0.84 13.96 155 ARG A CA 1
ATOM 2009 C C A ARG A 1 155 ? -47.321 34.127 24.395 0.16 13.84 155 ARG A C 1
ATOM 2010 C C B ARG A 1 155 ? -47.324 34.143 24.380 0.84 13.96 155 ARG A C 1
ATOM 2011 O O A ARG A 1 155 ? -46.465 34.651 25.118 0.16 14.16 155 ARG A O 1
ATOM 2012 O O B ARG A 1 155 ? -46.467 34.696 25.079 0.84 14.15 155 ARG A O 1
ATOM 2053 N N . LEU A 1 156 ? -48.629 34.288 24.611 1.00 14.50 156 LEU A N 1
ATOM 2054 C CA . LEU A 1 156 ? -49.091 35.100 25.729 1.00 14.76 156 LEU A CA 1
ATOM 2055 C C . LEU A 1 156 ? -48.731 34.462 27.064 1.00 15.16 156 LEU A C 1
ATOM 2056 O O . LEU A 1 156 ? -48.467 35.175 28.037 1.00 15.49 156 LEU A O 1
ATOM 2073 N N . VAL A 1 157 ? -48.700 33.132 27.133 1.00 15.08 157 VAL A N 1
ATOM 2074 C CA . VAL A 1 157 ? -48.174 32.475 28.325 1.00 14.45 157 VAL A CA 1
ATOM 2075 C C . VAL A 1 157 ? -46.725 32.888 28.548 1.00 14.92 157 VAL A C 1
ATOM 2076 O O . VAL A 1 157 ? -46.333 33.281 29.653 1.00 16.03 157 VAL A O 1
ATOM 2089 N N . VAL A 1 158 ? -45.909 32.800 27.497 1.00 13.99 158 VAL A N 1
ATOM 2090 C CA . VAL A 1 158 ? -44.501 33.172 27.608 1.00 15.42 158 VAL A CA 1
ATOM 2091 C C . VAL A 1 158 ? -44.373 34.612 28.089 1.00 15.40 158 VAL A C 1
ATOM 2092 O O . VAL A 1 158 ? -43.588 34.917 28.995 1.00 15.55 158 VAL A O 1
ATOM 2105 N N . GLU A 1 159 ? -45.156 35.517 27.497 1.00 16.96 159 GLU A N 1
ATOM 2106 C CA . GLU A 1 159 ? -45.039 36.932 27.835 1.00 16.71 159 GLU A CA 1
ATOM 2107 C C . GLU A 1 159 ? -45.442 37.199 29.279 1.00 16.70 159 GLU A C 1
ATOM 2108 O O . GLU A 1 159 ? -44.787 37.982 29.975 1.00 17.12 159 GLU A O 1
ATOM 2120 N N . ASP A 1 160 ? -46.522 36.570 29.744 1.00 18.49 160 ASP A N 1
ATOM 2121 C CA . ASP A 1 160 ? -46.956 36.783 31.121 1.00 20.61 160 ASP A CA 1
ATOM 2122 C C . ASP A 1 160 ? -45.954 36.206 32.115 1.00 21.22 160 ASP A C 1
ATOM 2123 O O . ASP A 1 160 ? -45.690 36.812 33.160 1.00 22.66 160 ASP A O 1
ATOM 2132 N N . VAL A 1 161 ? -45.388 35.037 31.812 1.00 19.78 161 VAL A N 1
ATOM 2133 C CA . VAL A 1 161 ? -44.354 34.474 32.676 1.00 20.54 161 VAL A CA 1
ATOM 2134 C C . VAL A 1 161 ? -43.076 35.297 32.574 1.00 23.32 161 VAL A C 1
ATOM 2135 O O . VAL A 1 161 ? -42.393 35.541 33.577 1.00 24.46 161 VAL A O 1
ATOM 2148 N N A ARG A 1 162 ? -42.734 35.739 31.363 0.65 22.02 162 ARG A N 1
ATOM 2149 N N B ARG A 1 162 ? -42.734 35.739 31.362 0.35 22.09 162 ARG A N 1
ATOM 2150 C CA A ARG A 1 162 ? -41.515 36.513 31.162 0.65 23.64 162 ARG A CA 1
ATOM 2151 C CA B ARG A 1 162 ? -41.514 36.515 31.162 0.35 23.53 162 ARG A CA 1
ATOM 2152 C C A ARG A 1 162 ? -41.502 37.772 32.019 0.65 24.02 162 ARG A C 1
ATOM 2153 C C B ARG A 1 162 ? -41.501 37.775 32.016 0.35 24.15 162 ARG A C 1
ATOM 2154 O O A ARG A 1 162 ? -40.436 38.193 32.484 0.65 26.15 162 ARG A O 1
ATOM 2155 O O B ARG A 1 162 ? -40.435 38.202 32.473 0.35 26.21 162 ARG A O 1
ATOM 2196 N N . LYS A 1 163 ? -42.664 38.382 32.244 1.00 28.01 163 LYS A N 1
ATOM 2197 C CA . LYS A 1 163 ? -42.746 39.623 33.002 1.00 29.47 163 LYS A CA 1
ATOM 2198 C C . LYS A 1 163 ? -42.996 39.408 34.488 1.00 29.48 163 LYS A C 1
ATOM 2199 O O . LYS A 1 163 ? -42.920 40.375 35.255 1.00 31.45 163 LYS A O 1
ATOM 2219 N N . ASP A 1 164 ? -43.307 38.189 34.910 1.00 30.68 164 ASP A N 1
ATOM 2220 C CA . ASP A 1 164 ? -43.527 37.913 36.324 1.00 32.91 164 ASP A CA 1
ATOM 2221 C C . ASP A 1 164 ? -42.185 37.882 37.046 1.00 34.69 164 ASP A C 1
ATOM 2222 O O . ASP A 1 164 ? -41.347 37.028 36.734 1.00 31.50 164 ASP A O 1
ATOM 2231 N N . PRO A 1 165 ? -41.932 38.783 38.001 1.00 37.60 165 PRO A N 1
ATOM 2232 C CA . PRO A 1 165 ? -40.621 38.767 38.675 1.00 38.12 165 PRO A CA 1
ATOM 2233 C C . PRO A 1 165 ? -40.322 37.447 39.361 1.00 33.05 165 PRO A C 1
ATOM 2234 O O . PRO A 1 165 ? -39.158 37.030 39.408 1.00 34.23 165 PRO A O 1
ATOM 2245 N N . ARG A 1 166 ? -41.343 36.769 39.888 1.00 30.45 166 ARG A N 1
ATOM 2246 C CA . ARG A 1 166 ? -41.110 35.508 40.582 1.00 34.33 166 ARG A CA 1
ATOM 2247 C C . ARG A 1 166 ? -40.565 34.439 39.641 1.00 31.08 166 ARG A C 1
ATOM 2248 O O . ARG A 1 166 ? -39.823 33.551 40.075 1.00 30.52 166 ARG A O 1
ATOM 2269 N N . ALA A 1 167 ? -40.914 34.512 38.353 1.00 24.38 167 ALA A N 1
ATOM 2270 C CA . ALA A 1 167 ? -40.663 33.390 37.452 1.00 21.89 167 ALA A CA 1
ATOM 2271 C C . ALA A 1 167 ? -39.177 33.061 37.360 1.00 22.41 167 ALA A C 1
ATOM 2272 O O . ALA A 1 167 ? -38.797 31.885 37.329 1.00 23.26 167 ALA A O 1
ATOM 2279 N N . ALA A 1 168 ? -38.322 34.078 37.300 1.00 24.88 168 ALA A N 1
ATOM 2280 C CA . ALA A 1 168 ? -36.887 33.862 37.173 1.00 26.58 168 ALA A CA 1
ATOM 2281 C C . ALA A 1 168 ? -36.197 33.717 38.523 1.00 28.58 168 ALA A C 1
ATOM 2282 O O . ALA A 1 168 ? -34.987 33.468 38.561 1.00 30.73 168 ALA A O 1
ATOM 2289 N N . ALA A 1 169 ? -36.936 33.855 39.633 1.00 26.89 169 ALA A N 1
ATOM 2290 C CA . ALA A 1 169 ? -36.343 33.816 40.957 1.00 27.98 169 ALA A CA 1
ATOM 2291 C C . ALA A 1 169 ? -36.811 32.532 41.637 1.00 26.08 169 ALA A C 1
ATOM 2292 O O . ALA A 1 169 ? -36.190 31.476 41.433 1.00 24.87 169 ALA A O 1
ATOM 2299 N N . GLU A 1 170 ? -37.872 32.567 42.441 1.00 27.80 170 GLU A N 1
ATOM 2300 C CA . GLU A 1 170 ? -38.335 31.367 43.119 1.00 29.50 170 GLU A CA 1
ATOM 2301 C C . GLU A 1 170 ? -39.146 30.450 42.212 1.00 27.48 170 GLU A C 1
ATOM 2302 O O . GLU A 1 170 ? -39.374 29.290 42.576 1.00 27.31 170 GLU A O 1
ATOM 2314 N N . GLY A 1 171 ? -39.587 30.935 41.058 1.00 26.08 171 GLY A N 1
ATOM 2315 C CA . GLY A 1 171 ? -40.384 30.154 40.137 1.00 26.36 171 GLY A CA 1
ATOM 2316 C C . GLY A 1 171 ? -41.867 30.456 40.268 1.00 27.05 171 GLY A C 1
ATOM 2317 O O . GLY A 1 171 ? -42.331 31.117 41.203 1.00 26.38 171 GLY A O 1
ATOM 2321 N N . VAL A 1 172 ? -42.624 29.957 39.294 1.00 25.81 172 VAL A N 1
ATOM 2322 C CA . VAL A 1 172 ? -44.070 30.120 39.266 1.00 25.40 172 VAL A CA 1
ATOM 2323 C C . VAL A 1 172 ? -44.722 28.756 39.095 1.00 23.52 172 VAL A C 1
ATOM 2324 O O . VAL A 1 172 ? -44.141 27.835 38.513 1.00 23.80 172 VAL A O 1
ATOM 2337 N N . VAL A 1 173 ? -45.940 28.631 39.623 1.00 20.89 173 VAL A N 1
ATOM 2338 C CA . VAL A 1 173 ? -46.754 27.442 39.411 1.00 20.35 173 VAL A CA 1
ATOM 2339 C C . VAL A 1 173 ? -47.388 27.577 38.032 1.00 20.36 173 VAL A C 1
ATOM 2340 O O . VAL A 1 173 ? -48.500 28.097 37.891 1.00 19.69 173 VAL A O 1
ATOM 2353 N N . ILE A 1 174 ? -46.674 27.114 37.004 1.00 20.49 174 ILE A N 1
ATOM 2354 C CA . ILE A 1 174 ? -46.982 27.531 35.643 1.00 20.81 174 ILE A CA 1
ATOM 2355 C C . ILE A 1 174 ? -48.279 26.928 35.118 1.00 19.49 174 ILE A C 1
ATOM 2356 O O . ILE A 1 174 ? -48.852 27.457 34.157 1.00 19.14 174 ILE A O 1
ATOM 2372 N N . ARG A 1 175 ? -48.785 25.853 35.729 1.00 19.96 175 ARG A N 1
ATOM 2373 C CA . ARG A 1 175 ? -50.046 25.293 35.257 1.00 19.17 175 ARG A CA 1
ATOM 2374 C C . ARG A 1 175 ? -51.198 26.280 35.410 1.00 17.49 175 ARG A C 1
ATOM 2375 O O . ARG A 1 175 ? -52.213 26.143 34.722 1.00 17.69 175 ARG A O 1
ATOM 2396 N N . ARG A 1 176 ? -51.073 27.260 36.307 1.00 16.74 176 ARG A N 1
ATOM 2397 C CA . ARG A 1 176 ? -52.134 28.250 36.467 1.00 16.46 176 ARG A CA 1
ATOM 2398 C C . ARG A 1 176 ? -52.292 29.088 35.203 1.00 15.77 176 ARG A C 1
ATOM 2399 O O . ARG A 1 176 ? -53.401 29.228 34.673 1.00 16.11 176 ARG A O 1
ATOM 2420 N N . ARG A 1 177 ? -51.191 29.642 34.692 1.00 14.35 177 ARG A N 1
ATOM 2421 C CA . ARG A 1 177 ? -51.280 30.405 33.451 1.00 14.82 177 ARG A CA 1
ATOM 2422 C C . ARG A 1 177 ? -51.595 29.497 32.268 1.00 15.26 177 ARG A C 1
ATOM 2423 O O . ARG A 1 177 ? -52.324 29.892 31.351 1.00 15.40 177 ARG A O 1
ATOM 2444 N N . LEU A 1 178 ? -51.052 28.280 32.267 1.00 15.36 178 LEU A N 1
ATOM 2445 C CA . LEU A 1 178 ? -51.358 27.339 31.195 1.00 14.88 178 LEU A CA 1
ATOM 2446 C C . LEU A 1 178 ? -52.825 26.933 31.207 1.00 14.98 178 LEU A C 1
ATOM 2447 O O . LEU A 1 178 ? -53.385 26.596 30.157 1.00 14.02 178 LEU A O 1
ATOM 2463 N N . GLN A 1 179 ? -53.456 26.949 32.381 1.00 15.72 179 GLN A N 1
ATOM 2464 C CA . GLN A 1 179 ? -54.885 26.670 32.454 1.00 14.63 179 GLN A CA 1
ATOM 2465 C C . GLN A 1 179 ? -55.685 27.709 31.679 1.00 14.40 179 GLN A C 1
ATOM 2466 O O . GLN A 1 179 ? -56.622 27.365 30.949 1.00 13.61 179 GLN A O 1
ATOM 2480 N N . LEU A 1 180 ? -55.340 28.988 31.840 1.00 14.42 180 LEU A N 1
ATOM 2481 C CA . LEU A 1 180 ? -55.995 30.027 31.054 1.00 14.02 180 LEU A CA 1
ATOM 2482 C C . LEU A 1 180 ? -55.757 29.806 29.568 1.00 13.69 180 LEU A C 1
ATOM 2483 O O . LEU A 1 180 ? -56.660 30.009 28.749 1.00 13.16 180 LEU A O 1
ATOM 2499 N N . MET A 1 181 ? -54.544 29.388 29.205 1.00 13.71 181 MET A N 1
ATOM 2500 C CA . MET A 1 181 ? -54.250 29.093 27.809 1.00 14.60 181 MET A CA 1
ATOM 2501 C C . MET A 1 181 ? -55.152 27.983 27.284 1.00 12.97 181 MET A C 1
ATOM 2502 O O . MET A 1 181 ? -55.688 28.081 26.175 1.00 13.07 181 MET A O 1
ATOM 2516 N N . MET A 1 182 ? -55.322 26.909 28.059 1.00 13.07 182 MET A N 1
ATOM 2517 C CA . MET A 1 182 ? -56.163 25.806 27.601 1.00 13.09 182 MET A CA 1
ATOM 2518 C C . MET A 1 182 ? -57.618 26.239 27.473 1.00 12.44 182 MET A C 1
ATOM 2519 O O . MET A 1 182 ? -58.291 25.884 26.500 1.00 13.48 182 MET A O 1
ATOM 2533 N N . TYR A 1 183 ? -58.124 26.997 28.447 1.00 12.91 183 TYR A N 1
ATOM 2534 C CA . TYR A 1 183 ? -59.473 27.541 28.324 1.00 13.43 183 TYR A CA 1
ATOM 2535 C C . TYR A 1 183 ? -59.617 28.354 27.044 1.00 14.16 183 TYR A C 1
ATOM 2536 O O . TYR A 1 183 ? -60.593 28.198 26.301 1.00 13.85 183 TYR A O 1
ATOM 2554 N N . ASN A 1 184 ? -58.644 29.224 26.764 1.00 13.67 184 ASN A N 1
ATOM 2555 C CA . ASN A 1 184 ? -58.752 30.082 25.590 1.00 14.21 184 ASN A CA 1
ATOM 2556 C C . ASN A 1 184 ? -58.650 29.277 24.303 1.00 12.99 184 ASN A C 1
ATOM 2557 O O . ASN A 1 184 ? -59.385 29.539 23.345 1.00 12.71 184 ASN A O 1
ATOM 2568 N N . ASP A 1 185 ? -57.755 28.289 24.258 1.00 12.37 185 ASP A N 1
ATOM 2569 C CA . ASP A 1 185 ? -57.677 27.438 23.077 1.00 12.82 185 ASP A CA 1
ATOM 2570 C C . ASP A 1 185 ? -59.013 26.760 22.803 1.00 13.61 185 ASP A C 1
ATOM 2571 O O . ASP A 1 185 ? -59.477 26.727 21.657 1.00 14.48 185 ASP A O 1
ATOM 2580 N N . MET A 1 186 ? -59.655 26.225 23.843 1.00 12.84 186 MET A N 1
ATOM 2581 C CA . MET A 1 186 ? -60.884 25.471 23.631 1.00 13.37 186 MET A CA 1
ATOM 2582 C C . MET A 1 186 ? -62.093 26.372 23.422 1.00 13.77 186 MET A C 1
ATOM 2583 O O . MET A 1 186 ? -62.992 26.016 22.653 1.00 13.78 186 MET A O 1
ATOM 2597 N N . PHE A 1 187 ? -62.141 27.531 24.076 1.00 12.57 187 PHE A N 1
ATOM 2598 C CA . PHE A 1 187 ? -63.252 28.440 23.837 1.00 12.72 187 PHE A CA 1
ATOM 2599 C C . PHE A 1 187 ? -63.091 29.233 22.549 1.00 14.02 187 PHE A C 1
ATOM 2600 O O . PHE A 1 187 ? -64.094 29.690 21.993 1.00 14.81 187 PHE A O 1
ATOM 2617 N N . ARG A 1 188 ? -61.869 29.378 22.042 1.00 15.52 188 ARG A N 1
ATOM 2618 C CA . ARG A 1 188 ? -61.709 29.882 20.684 1.00 15.63 188 ARG A CA 1
ATOM 2619 C C . ARG A 1 188 ? -62.375 28.937 19.690 1.00 14.97 188 ARG A C 1
ATOM 2620 O O . ARG A 1 188 ? -63.140 29.365 18.818 1.00 15.23 188 ARG A O 1
ATOM 2641 N N . ILE A 1 189 ? -62.107 27.638 19.826 1.00 16.32 189 ILE A N 1
ATOM 2642 C CA . ILE A 1 189 ? -62.699 26.649 18.929 1.00 17.94 189 ILE A CA 1
ATOM 2643 C C . ILE A 1 189 ? -64.216 26.653 19.066 1.00 19.29 189 ILE A C 1
ATOM 2644 O O . ILE A 1 189 ? -64.949 26.713 18.073 1.00 20.23 189 ILE A O 1
ATOM 2660 N N . MET A 1 190 ? -64.709 26.588 20.304 1.00 17.28 190 MET A N 1
ATOM 2661 C CA . MET A 1 190 ? -66.142 26.429 20.523 1.00 17.29 190 MET A CA 1
ATOM 2662 C C . MET A 1 190 ? -66.911 27.687 20.141 1.00 17.74 190 MET A C 1
ATOM 2663 O O . MET A 1 190 ? -67.895 27.623 19.394 1.00 17.45 190 MET A O 1
ATOM 2677 N N . PHE A 1 191 ? -66.490 28.843 20.659 1.00 17.08 191 PHE A N 1
ATOM 2678 C CA . PHE A 1 191 ? -67.306 30.050 20.598 1.00 18.15 191 PHE A CA 1
ATOM 2679 C C . PHE A 1 191 ? -66.578 31.244 19.993 1.00 18.05 191 PHE A C 1
ATOM 2680 O O . PHE A 1 191 ? -67.121 32.355 20.016 1.00 17.59 191 PHE A O 1
ATOM 2697 N N . ASP A 1 192 ? -65.367 31.058 19.472 1.00 18.24 192 ASP A N 1
ATOM 2698 C CA . ASP A 1 192 ? -64.566 32.166 18.956 1.00 18.18 192 ASP A CA 1
ATOM 2699 C C . ASP A 1 192 ? -64.408 33.259 20.011 1.00 17.85 192 ASP A C 1
ATOM 2700 O O . ASP A 1 192 ? -64.497 34.453 19.718 1.00 17.38 192 ASP A O 1
ATOM 2709 N N . THR A 1 193 ? -64.179 32.847 21.257 1.00 18.43 193 THR A N 1
ATOM 2710 C CA . THR A 1 193 ? -64.015 33.787 22.354 1.00 18.47 193 THR A CA 1
ATOM 2711 C C . THR A 1 193 ? -62.843 33.348 23.220 1.00 17.76 193 THR A C 1
ATOM 2712 O O . THR A 1 193 ? -62.366 32.213 23.131 1.00 16.87 193 THR A O 1
ATOM 2723 N N . ARG A 1 194 ? -62.375 34.272 24.057 1.00 18.62 194 ARG A N 1
ATOM 2724 C CA . ARG A 1 194 ? -61.277 33.994 24.969 1.00 19.20 194 ARG A CA 1
ATOM 2725 C C . ARG A 1 194 ? -61.483 34.784 26.253 1.00 19.10 194 ARG A C 1
ATOM 2726 O O . ARG A 1 194 ? -62.324 35.682 26.329 1.00 19.36 194 ARG A O 1
ATOM 2747 N N . PHE A 1 195 ? -60.684 34.447 27.259 1.00 17.87 195 PHE A N 1
ATOM 2748 C CA . PHE A 1 195 ? -60.686 35.133 28.542 1.00 17.33 195 PHE A CA 1
ATOM 2749 C C . PHE A 1 195 ? -59.415 35.962 28.660 1.00 17.44 195 PHE A C 1
ATOM 2750 O O . PHE A 1 195 ? -58.320 35.481 28.348 1.00 17.25 195 PHE A O 1
ATOM 2767 N N . GLU A 1 196 ? -59.571 37.211 29.097 1.00 17.79 196 GLU A N 1
ATOM 2768 C CA . GLU A 1 196 ? -58.491 38.179 28.957 1.00 23.05 196 GLU A CA 1
ATOM 2769 C C . GLU A 1 196 ? -57.357 37.917 29.935 1.00 21.21 196 GLU A C 1
ATOM 2770 O O . GLU A 1 196 ? -56.194 38.170 29.606 1.00 21.22 196 GLU A O 1
ATOM 2782 N N . SER A 1 197 ? -57.661 37.424 31.133 1.00 21.50 197 SER A N 1
ATOM 2783 C CA . SER A 1 197 ? -56.631 37.257 32.148 1.00 21.01 197 SER A CA 1
ATOM 2784 C C . SER A 1 197 ? -57.097 36.244 33.180 1.00 20.23 197 SER A C 1
ATOM 2785 O O . SER A 1 197 ? -58.268 35.857 33.223 1.00 20.47 197 SER A O 1
ATOM 2793 N N . GLU A 1 198 ? -56.153 35.832 34.029 1.00 20.04 198 GLU A N 1
ATOM 2794 C CA . GLU A 1 198 ? -56.474 34.954 35.147 1.00 20.14 198 GLU A CA 1
ATOM 2795 C C . GLU A 1 198 ? -57.404 35.612 36.155 1.00 21.35 198 GLU A C 1
ATOM 2796 O O . GLU A 1 198 ? -57.966 34.911 37.004 1.00 22.30 198 GLU A O 1
ATOM 2808 N N . GLN A 1 199 ? -57.576 36.931 36.089 1.00 22.39 199 GLN A N 1
ATOM 2809 C CA . GLN A 1 199 ? -58.471 37.653 36.981 1.00 23.38 199 GLN A CA 1
ATOM 2810 C C . GLN A 1 199 ? -59.836 37.912 36.361 1.00 22.51 199 GLN A C 1
ATOM 2811 O O . GLN A 1 199 ? -60.682 38.541 37.003 1.00 22.99 199 GLN A O 1
ATOM 2825 N N . ASP A 1 200 ? -60.075 37.448 35.140 1.00 19.83 200 ASP A N 1
ATOM 2826 C CA . ASP A 1 200 ? -61.353 37.707 34.496 1.00 19.36 200 ASP A CA 1
ATOM 2827 C C . ASP A 1 200 ? -62.482 37.081 35.311 1.00 19.26 200 ASP A C 1
ATOM 2828 O O . ASP A 1 200 ? -62.418 35.885 35.633 1.00 19.05 200 ASP A O 1
ATOM 2837 N N . PRO A 1 201 ? -63.524 37.841 35.666 1.00 21.39 201 PRO A N 1
ATOM 2838 C CA . PRO A 1 201 ? -64.586 37.256 36.506 1.00 22.77 201 PRO A CA 1
ATOM 2839 C C . PRO A 1 201 ? -65.266 36.053 35.873 1.00 21.69 201 PRO A C 1
ATOM 2840 O O . PRO A 1 201 ? -65.490 35.046 36.557 1.00 20.76 201 PRO A O 1
ATOM 2851 N N . LEU A 1 202 ? -65.609 36.129 34.584 1.00 21.57 202 LEU A N 1
ATOM 2852 C CA . LEU A 1 202 ? -66.271 35.005 33.929 1.00 19.65 202 LEU A CA 1
ATOM 2853 C C . LEU A 1 202 ? -65.369 33.778 33.898 1.00 19.46 202 LEU A C 1
ATOM 2854 O O . LEU A 1 202 ? -65.823 32.656 34.153 1.00 20.13 202 LEU A O 1
ATOM 2870 N N . PHE A 1 203 ? -64.088 33.971 33.578 1.00 17.17 203 PHE A N 1
ATOM 2871 C CA . PHE A 1 203 ? -63.133 32.867 33.594 1.00 16.11 203 PHE A CA 1
ATOM 2872 C C . PHE A 1 203 ? -63.127 32.170 34.950 1.00 16.06 203 PHE A C 1
ATOM 2873 O O . PHE A 1 203 ? -63.211 30.940 35.034 1.00 16.36 203 PHE A O 1
ATOM 2890 N N . ASN A 1 204 ? -63.042 32.947 36.028 1.00 19.41 204 ASN A N 1
ATOM 2891 C CA . ASN A 1 204 ? -62.979 32.344 37.352 1.00 19.49 204 ASN A CA 1
ATOM 2892 C C . ASN A 1 204 ? -64.300 31.686 37.726 1.00 19.01 204 ASN A C 1
ATOM 2893 O O . ASN A 1 204 ? -64.309 30.623 38.356 1.00 19.40 204 ASN A O 1
ATOM 2904 N N . LYS A 1 205 ? -65.428 32.290 37.344 1.00 16.90 205 LYS A N 1
ATOM 2905 C CA . LYS A 1 205 ? -66.714 31.659 37.620 1.00 16.99 205 LYS A CA 1
ATOM 2906 C C . LYS A 1 205 ? -66.818 30.319 36.902 1.00 15.97 205 LYS A C 1
ATOM 2907 O O . LYS A 1 205 ? -67.207 29.307 37.497 1.00 16.70 205 LYS A O 1
ATOM 2926 N N . LEU A 1 206 ? -66.457 30.295 35.617 1.00 16.13 206 LEU A N 1
ATOM 2927 C CA . LEU A 1 206 ? -66.526 29.063 34.841 1.00 16.66 206 LEU A CA 1
ATOM 2928 C C . LEU A 1 206 ? -65.571 28.016 35.397 1.00 16.15 206 LEU A C 1
ATOM 2929 O O . LEU A 1 206 ? -65.932 26.845 35.540 1.00 16.61 206 LEU A O 1
ATOM 2945 N N . LYS A 1 207 ? -64.336 28.423 35.704 1.00 17.27 207 LYS A N 1
ATOM 2946 C CA . LYS A 1 207 ? -63.365 27.506 36.293 1.00 19.35 207 LYS A CA 1
ATOM 2947 C C . LYS A 1 207 ? -63.938 26.802 37.516 1.00 17.45 207 LYS A C 1
ATOM 2948 O O . LYS A 1 207 ? -63.767 25.590 37.690 1.00 16.86 207 LYS A O 1
ATOM 2967 N N . ALA A 1 208 ? -64.596 27.562 38.395 1.00 15.35 208 ALA A N 1
ATOM 2968 C CA . ALA A 1 208 ? -65.091 26.992 39.643 1.00 15.75 208 ALA A CA 1
ATOM 2969 C C . ALA A 1 208 ? -66.233 26.019 39.387 1.00 16.20 208 ALA A C 1
ATOM 2970 O O . ALA A 1 208 ? -66.347 24.991 40.066 1.00 14.80 208 ALA A O 1
ATOM 2977 N N . LEU A 1 209 ? -67.089 26.325 38.413 1.00 16.72 209 LEU A N 1
ATOM 2978 C CA . LEU A 1 209 ? -68.175 25.413 38.082 1.00 15.36 209 LEU A CA 1
ATOM 2979 C C . LEU A 1 209 ? -67.642 24.131 37.460 1.00 14.45 209 LEU A C 1
ATOM 2980 O O . LEU A 1 209 ? -68.123 23.036 37.772 1.00 13.91 209 LEU A O 1
ATOM 2996 N N . ASN A 1 210 ? -66.657 24.247 36.567 1.00 15.20 210 ASN A N 1
ATOM 2997 C CA . ASN A 1 210 ? -66.049 23.055 35.990 1.00 14.91 210 ASN A CA 1
ATOM 2998 C C . ASN A 1 210 ? -65.369 22.220 37.065 1.00 14.07 210 ASN A C 1
ATOM 2999 O O . ASN A 1 210 ? -65.476 20.989 37.066 1.00 13.83 210 ASN A O 1
ATOM 3010 N N . ALA A 1 211 ? -64.667 22.874 37.994 1.00 12.76 211 ALA A N 1
ATOM 3011 C CA . ALA A 1 211 ? -64.033 22.145 39.087 1.00 12.99 211 ALA A CA 1
ATOM 3012 C C . ALA A 1 211 ? -65.066 21.396 39.920 1.00 13.21 211 ALA A C 1
ATOM 3013 O O . ALA A 1 211 ? -64.856 20.232 40.277 1.00 13.66 211 ALA A O 1
ATOM 3020 N N . GLU A 1 212 ? -66.187 22.047 40.244 1.00 14.82 212 GLU A N 1
ATOM 3021 C CA . GLU A 1 212 ? -67.204 21.396 41.064 1.00 16.37 212 GLU A CA 1
ATOM 3022 C C . GLU A 1 212 ? -67.920 20.296 40.293 1.00 15.08 212 GLU A C 1
ATOM 3023 O O . GLU A 1 212 ? -68.295 19.274 40.878 1.00 15.07 212 GLU A O 1
ATOM 3035 N N . ARG A 1 213 ? -68.115 20.485 38.988 1.00 13.16 213 ARG A N 1
ATOM 3036 C CA . ARG A 1 213 ? -68.685 19.434 38.154 1.00 12.57 213 ARG A CA 1
ATOM 3037 C C . ARG A 1 213 ? -67.881 18.142 38.271 1.00 11.95 213 ARG A C 1
ATOM 3038 O O . ARG A 1 213 ? -68.441 17.061 38.488 1.00 12.83 213 ARG A O 1
ATOM 3059 N N . SER A 1 214 ? -66.559 18.235 38.134 1.00 11.55 214 SER A N 1
ATOM 3060 C CA . SER A 1 214 ? -65.729 17.037 38.183 1.00 12.49 214 SER A CA 1
ATOM 3061 C C . SER A 1 214 ? -65.503 16.555 39.609 1.00 13.24 214 SER A C 1
ATOM 3062 O O . SER A 1 214 ? -65.390 15.344 39.837 1.00 13.51 214 SER A O 1
ATOM 3070 N N . ARG A 1 215 ? -65.423 17.470 40.575 1.00 13.74 215 ARG A N 1
ATOM 3071 C CA . ARG A 1 215 ? -65.309 17.037 41.962 1.00 13.04 215 ARG A CA 1
ATOM 3072 C C . ARG A 1 215 ? -66.507 16.187 42.358 1.00 13.52 215 ARG A C 1
ATOM 3073 O O . ARG A 1 215 ? -66.358 15.158 43.026 1.00 14.29 215 ARG A O 1
ATOM 3094 N N . LEU A 1 216 ? -67.707 16.592 41.938 1.00 12.64 216 LEU A N 1
ATOM 3095 C CA . LEU A 1 216 ? -68.907 15.861 42.326 1.00 12.50 216 LEU A CA 1
ATOM 3096 C C . LEU A 1 216 ? -68.970 14.492 41.662 1.00 11.88 216 LEU A C 1
ATOM 3097 O O . LEU A 1 216 ? -69.436 13.523 42.272 1.00 11.56 216 LEU A O 1
ATOM 3113 N N . SER A 1 217 ? -68.520 14.386 40.411 1.00 13.16 217 SER A N 1
ATOM 3114 C CA . SER A 1 217 ? -68.602 13.106 39.722 1.00 13.13 217 SER A CA 1
ATOM 3115 C C . SER A 1 217 ? -67.481 12.160 40.136 1.00 12.25 217 SER A C 1
ATOM 3116 O O . SER A 1 217 ? -67.656 10.937 40.075 1.00 11.99 217 SER A O 1
ATOM 3124 N N . GLN A 1 218 ? -66.337 12.690 40.563 1.00 12.67 218 GLN A N 1
ATOM 3125 C CA . GLN A 1 218 ? -65.195 11.856 40.917 1.00 13.78 218 GLN A CA 1
ATOM 3126 C C . GLN A 1 218 ? -65.063 11.617 42.415 1.00 14.65 218 GLN A C 1
ATOM 3127 O O . GLN A 1 218 ? -64.204 10.829 42.828 1.00 14.82 218 GLN A O 1
ATOM 3141 N N . SER A 1 219 ? -65.887 12.260 43.234 1.00 13.44 219 SER A N 1
ATOM 3142 C CA . SER A 1 219 ? -65.784 12.077 44.674 1.00 13.60 219 SER A CA 1
ATOM 3143 C C . SER A 1 219 ? -66.163 10.657 45.065 1.00 13.72 219 SER A C 1
ATOM 3144 O O . SER A 1 219 ? -67.129 10.087 44.553 1.00 13.25 219 SER A O 1
ATOM 3152 N N . PHE A 1 220 ? -65.393 10.090 45.997 1.00 17.06 220 PHE A N 1
ATOM 3153 C CA . PHE A 1 220 ? -65.713 8.782 46.551 1.00 17.04 220 PHE A CA 1
ATOM 3154 C C . PHE A 1 220 ? -66.964 8.796 47.420 1.00 16.93 220 PHE A C 1
ATOM 3155 O O . PHE A 1 220 ? -67.484 7.721 47.741 1.00 17.42 220 PHE A O 1
ATOM 3172 N N A GLU A 1 221 ? -67.458 9.972 47.817 0.50 15.74 221 GLU A N 1
ATOM 3173 N N B GLU A 1 221 ? -67.461 9.977 47.796 0.50 15.72 221 GLU A N 1
ATOM 3174 C CA A GLU A 1 221 ? -68.404 10.019 48.925 0.50 15.64 221 GLU A CA 1
ATOM 3175 C CA B GLU A 1 221 ? -68.413 10.067 48.895 0.50 15.61 221 GLU A CA 1
ATOM 3176 C C A GLU A 1 221 ? -69.792 9.497 48.566 0.50 16.37 221 GLU A C 1
ATOM 3177 C C B GLU A 1 221 ? -69.779 9.480 48.563 0.50 16.37 221 GLU A C 1
ATOM 3178 O O A GLU A 1 221 ? -70.604 9.306 49.477 0.50 16.59 221 GLU A O 1
ATOM 3179 O O B GLU A 1 221 ? -70.551 9.201 49.486 0.50 16.56 221 GLU A O 1
ATOM 3202 N N . TYR A 1 222 ? -70.098 9.273 47.287 1.00 13.65 222 TYR A N 1
ATOM 3203 C CA . TYR A 1 222 ? -71.382 8.695 46.903 1.00 13.82 222 TYR A CA 1
ATOM 3204 C C . TYR A 1 222 ? -71.290 7.211 46.562 1.00 14.25 222 TYR A C 1
ATOM 3205 O O . TYR A 1 222 ? -72.301 6.613 46.178 1.00 15.12 222 TYR A O 1
ATOM 3224 N N . ASN A 1 223 ? -70.122 6.589 46.740 1.00 13.41 223 ASN A N 1
ATOM 3225 C CA . ASN A 1 223 ? -69.952 5.210 46.292 1.00 13.05 223 ASN A CA 1
ATOM 3226 C C . ASN A 1 223 ? -70.907 4.260 47.007 1.00 13.82 223 ASN A C 1
ATOM 3227 O O . ASN A 1 223 ? -71.391 3.296 46.404 1.00 13.97 223 ASN A O 1
ATOM 3238 N N . TYR A 1 224 ? -71.203 4.515 48.287 1.00 13.24 224 TYR A N 1
ATOM 3239 C CA . TYR A 1 224 ? -72.073 3.603 49.028 1.00 13.75 224 TYR A CA 1
ATOM 3240 C C . TYR A 1 224 ? -73.393 3.391 48.296 1.00 14.75 224 TYR A C 1
ATOM 3241 O O . TYR A 1 224 ? -73.924 2.274 48.265 1.00 13.87 224 TYR A O 1
ATOM 3259 N N . GLY A 1 225 ? -73.937 4.457 47.694 1.00 19.29 225 GLY A N 1
ATOM 3260 C CA . GLY A 1 225 ? -75.232 4.366 47.041 1.00 20.04 225 GLY A CA 1
ATOM 3261 C C . GLY A 1 225 ? -75.181 3.796 45.644 1.00 19.04 225 GLY A C 1
ATOM 3262 O O . GLY A 1 225 ? -76.210 3.348 45.130 1.00 19.03 225 GLY A O 1
ATOM 3266 N N . ASP A 1 226 ? -74.006 3.815 45.018 1.00 17.35 226 ASP A N 1
ATOM 3267 C CA . ASP A 1 226 ? -73.829 3.134 43.744 1.00 16.46 226 ASP A CA 1
ATOM 3268 C C . ASP A 1 226 ? -73.538 1.654 43.954 1.00 16.20 226 ASP A C 1
ATOM 3269 O O . ASP A 1 226 ? -74.090 0.803 43.250 1.00 17.14 226 ASP A O 1
ATOM 3278 N N . PHE A 1 227 ? -72.695 1.331 44.938 1.00 14.50 227 PHE A N 1
ATOM 3279 C CA . PHE A 1 227 ? -72.302 -0.055 45.172 1.00 14.03 227 PHE A CA 1
ATOM 3280 C C . PHE A 1 227 ? -73.369 -0.840 45.928 1.00 14.41 227 PHE A C 1
ATOM 3281 O O . PHE A 1 227 ? -73.457 -2.062 45.773 1.00 15.97 227 PHE A O 1
ATOM 3298 N N . ILE A 1 228 ? -74.158 -0.166 46.760 1.00 14.10 228 ILE A N 1
ATOM 3299 C CA . ILE A 1 228 ? -75.237 -0.786 47.525 1.00 14.57 228 ILE A CA 1
ATOM 3300 C C . ILE A 1 228 ? -76.520 -0.041 47.171 1.00 14.57 228 ILE A C 1
ATOM 3301 O O . ILE A 1 228 ? -76.958 0.833 47.936 1.00 14.63 228 ILE A O 1
ATOM 3317 N N . PRO A 1 229 ? -77.152 -0.341 46.031 1.00 16.35 229 PRO A N 1
ATOM 3318 C CA . PRO A 1 229 ? -78.196 0.566 45.514 1.00 16.65 229 PRO A CA 1
ATOM 3319 C C . PRO A 1 229 ? -79.395 0.729 46.428 1.00 16.81 229 PRO A C 1
ATOM 3320 O O . PRO A 1 229 ? -80.144 1.701 46.264 1.00 18.20 229 PRO A O 1
ATOM 3331 N N . VAL A 1 230 ? -79.622 -0.187 47.374 1.00 16.76 230 VAL A N 1
ATOM 3332 C CA . VAL A 1 230 ? -80.753 -0.023 48.278 1.00 18.24 230 VAL A CA 1
ATOM 3333 C C . VAL A 1 230 ? -80.570 1.202 49.166 1.00 18.00 230 VAL A C 1
ATOM 3334 O O . VAL A 1 230 ? -81.543 1.693 49.749 1.00 18.15 230 VAL A O 1
ATOM 3347 N N . LEU A 1 231 ? -79.348 1.726 49.264 1.00 16.82 231 LEU A N 1
ATOM 3348 C CA . LEU A 1 231 ? -79.058 2.941 50.014 1.00 16.33 231 LEU A CA 1
ATOM 3349 C C . LEU A 1 231 ? -79.260 4.206 49.189 1.00 17.11 231 LEU A C 1
ATOM 3350 O O . LEU A 1 231 ? -79.047 5.309 49.704 1.00 18.24 231 LEU A O 1
ATOM 3366 N N . ARG A 1 232 ? -79.662 4.064 47.932 1.00 22.14 232 ARG A N 1
ATOM 3367 C CA . ARG A 1 232 ? -79.832 5.215 47.054 1.00 20.81 232 ARG A CA 1
ATOM 3368 C C . ARG A 1 232 ? -80.659 6.341 47.665 1.00 19.96 232 ARG A C 1
ATOM 3369 O O . ARG A 1 232 ? -80.324 7.512 47.424 1.00 18.53 232 ARG A O 1
ATOM 3390 N N . PRO A 1 233 ? -81.709 6.086 48.450 1.00 22.08 233 PRO A N 1
ATOM 3391 C CA . PRO A 1 233 ? -82.452 7.216 49.039 1.00 21.57 233 PRO A CA 1
ATOM 3392 C C . PRO A 1 233 ? -81.594 8.149 49.883 1.00 20.08 233 PRO A C 1
ATOM 3393 O O . PRO A 1 233 ? -81.911 9.341 49.986 1.00 20.66 233 PRO A O 1
ATOM 3404 N N . PHE A 1 234 ? -80.524 7.652 50.502 1.00 18.86 234 PHE A N 1
ATOM 3405 C CA . PHE A 1 234 ? -79.682 8.512 51.322 1.00 17.86 234 PHE A CA 1
ATOM 3406 C C . PHE A 1 234 ? -78.819 9.448 50.493 1.00 16.50 234 PHE A C 1
ATOM 3407 O O . PHE A 1 234 ? -78.239 10.388 51.050 1.00 15.77 234 PHE A O 1
ATOM 3424 N N . LEU A 1 235 ? -78.740 9.235 49.184 1.00 16.71 235 LEU A N 1
ATOM 3425 C CA . LEU A 1 235 ? -78.010 10.135 48.303 1.00 16.02 235 LEU A CA 1
ATOM 3426 C C . LEU A 1 235 ? -78.817 11.361 47.898 1.00 15.95 235 LEU A C 1
ATOM 3427 O O . LEU A 1 235 ? -78.309 12.180 47.125 1.00 16.00 235 LEU A O 1
ATOM 3443 N N . ARG A 1 236 ? -80.046 11.509 48.399 1.00 15.25 236 ARG A N 1
ATOM 3444 C CA . ARG A 1 236 ? -80.899 12.620 47.984 1.00 15.48 236 ARG A CA 1
ATOM 3445 C C . ARG A 1 236 ? -80.155 13.948 48.056 1.00 14.02 236 ARG A C 1
ATOM 3446 O O . ARG A 1 236 ? -80.164 14.733 47.101 1.00 13.56 236 ARG A O 1
ATOM 3467 N N . GLY A 1 237 ? -79.503 14.216 49.187 1.00 16.19 237 GLY A N 1
ATOM 3468 C CA . GLY A 1 237 ? -78.796 15.478 49.338 1.00 18.23 237 GLY A CA 1
ATOM 3469 C C . GLY A 1 237 ? -77.648 15.625 48.358 1.00 15.58 237 GLY A C 1
ATOM 3470 O O . GLY A 1 237 ? -77.459 16.689 47.762 1.00 13.90 237 GLY A O 1
ATOM 3474 N N . TYR A 1 238 ? -76.860 14.561 48.183 1.00 16.18 238 TYR A N 1
ATOM 3475 C CA . TYR A 1 238 ? -75.753 14.617 47.238 1.00 14.16 238 TYR A CA 1
ATOM 3476 C C . TYR A 1 238 ? -76.256 14.877 45.825 1.00 13.22 238 TYR A C 1
ATOM 3477 O O . TYR A 1 238 ? -75.683 15.692 45.092 1.00 13.89 238 TYR A O 1
ATOM 3495 N N . LEU A 1 239 ? -77.333 14.196 45.430 1.00 13.50 239 LEU A N 1
ATOM 3496 C CA . LEU A 1 239 ? -77.872 14.373 44.088 1.00 13.64 239 LEU A CA 1
ATOM 3497 C C . LEU A 1 239 ? -78.505 15.750 43.917 1.00 13.47 239 LEU A C 1
ATOM 3498 O O . LEU A 1 239 ? -78.433 16.331 42.828 1.00 13.24 239 LEU A O 1
ATOM 3514 N N . ASN A 1 240 ? -79.115 16.300 44.969 1.00 12.26 240 ASN A N 1
ATOM 3515 C CA . ASN A 1 240 ? -79.598 17.676 44.882 1.00 12.75 240 ASN A CA 1
ATOM 3516 C C . ASN A 1 240 ? -78.453 18.630 44.586 1.00 11.57 240 ASN A C 1
ATOM 3517 O O . ASN A 1 240 ? -78.595 19.558 43.781 1.00 11.70 240 ASN A O 1
ATOM 3528 N N . ARG A 1 241 ? -77.308 18.417 45.238 1.00 14.33 241 ARG A N 1
ATOM 3529 C CA . ARG A 1 241 ? -76.130 19.236 44.979 1.00 14.19 241 ARG A CA 1
ATOM 3530 C C . ARG A 1 241 ? -75.689 19.117 43.525 1.00 13.57 241 ARG A C 1
ATOM 3531 O O . ARG A 1 241 ? -75.278 20.108 42.910 1.00 13.31 241 ARG A O 1
ATOM 3552 N N . CYS A 1 242 ? -75.780 17.913 42.953 1.00 14.77 242 CYS A N 1
ATOM 3553 C CA . CYS A 1 242 ? -75.405 17.728 41.554 1.00 15.32 242 CYS A CA 1
ATOM 3554 C C . CYS A 1 242 ? -76.380 18.443 40.631 1.00 14.52 242 CYS A C 1
ATOM 3555 O O . CYS A 1 242 ? -75.969 19.111 39.674 1.00 13.80 242 CYS A O 1
ATOM 3563 N N . HIS A 1 243 ? -77.680 18.308 40.903 1.00 13.35 243 HIS A N 1
ATOM 3564 C CA . HIS A 1 243 ? -78.683 19.031 40.129 1.00 14.36 243 HIS A CA 1
ATOM 3565 C C . HIS A 1 243 ? -78.381 20.524 40.101 1.00 13.83 243 HIS A C 1
ATOM 3566 O O . HIS A 1 243 ? -78.369 21.153 39.036 1.00 12.78 243 HIS A O 1
ATOM 3580 N N . ASP A 1 244 ? -78.150 21.114 41.277 1.00 14.26 244 ASP A N 1
ATOM 3581 C CA . ASP A 1 244 ? -77.930 22.554 41.349 1.00 14.83 244 ASP A CA 1
ATOM 3582 C C . ASP A 1 244 ? -76.660 22.960 40.612 1.00 12.98 244 ASP A C 1
ATOM 3583 O O . ASP A 1 244 ? -76.632 23.998 39.944 1.00 12.95 244 ASP A O 1
ATOM 3592 N N . LEU A 1 245 ? -75.593 22.170 40.732 1.00 12.63 245 LEU A N 1
ATOM 3593 C CA . LEU A 1 245 ? -74.377 22.486 39.991 1.00 13.63 245 LEU A CA 1
ATOM 3594 C C . LEU A 1 245 ? -74.651 22.483 38.494 1.00 13.50 245 LEU A C 1
ATOM 3595 O O . LEU A 1 245 ? -74.269 23.416 37.778 1.00 12.41 245 LEU A O 1
ATOM 3611 N N . LYS A 1 246 ? -75.316 21.433 38.006 1.00 14.13 246 LYS A N 1
ATOM 3612 C CA . LYS A 1 246 ? -75.693 21.380 36.599 1.00 14.16 246 LYS A CA 1
ATOM 3613 C C . LYS A 1 246 ? -76.514 22.601 36.206 1.00 13.16 246 LYS A C 1
ATOM 3614 O O . LYS A 1 246 ? -76.300 23.189 35.141 1.00 13.37 246 LYS A O 1
ATOM 3633 N N . THR A 1 247 ? -77.464 22.994 37.053 1.00 12.23 247 THR A N 1
ATOM 3634 C CA . THR A 1 247 ? -78.278 24.167 36.765 1.00 13.42 247 THR A CA 1
ATOM 3635 C C . THR A 1 247 ? -77.412 25.411 36.608 1.00 13.79 247 THR A C 1
ATOM 3636 O O . THR A 1 247 ? -77.573 26.179 35.653 1.00 14.17 247 THR A O 1
ATOM 3647 N N . ARG A 1 248 ? -76.476 25.624 37.535 1.00 14.18 248 ARG A N 1
ATOM 3648 C CA . ARG A 1 248 ? -75.633 26.814 37.455 1.00 14.68 248 ARG A CA 1
ATOM 3649 C C . ARG A 1 248 ? -74.679 26.738 36.268 1.00 14.93 248 ARG A C 1
ATOM 3650 O O . ARG A 1 248 ? -74.465 27.736 35.572 1.00 14.92 248 ARG A O 1
ATOM 3671 N N . ARG A 1 249 ? -74.092 25.563 36.030 1.00 14.23 249 ARG A N 1
ATOM 3672 C CA . ARG A 1 249 ? -73.101 25.425 34.969 1.00 13.57 249 ARG A CA 1
ATOM 3673 C C . ARG A 1 249 ? -73.746 25.566 33.594 1.00 13.24 249 ARG A C 1
ATOM 3674 O O . ARG A 1 249 ? -73.255 26.313 32.741 1.00 13.47 249 ARG A O 1
ATOM 3695 N N . MET A 1 250 ? -74.860 24.870 33.367 1.00 14.12 250 MET A N 1
ATOM 3696 C CA . MET A 1 250 ? -75.567 25.009 32.099 1.00 14.80 250 MET A CA 1
ATOM 3697 C C . MET A 1 250 ? -76.055 26.441 31.898 1.00 14.84 250 MET A C 1
ATOM 3698 O O . MET A 1 250 ? -76.071 26.948 30.769 1.00 15.73 250 MET A O 1
ATOM 3712 N N . LYS A 1 251 ? -76.454 27.117 32.980 1.00 14.09 251 LYS A N 1
ATOM 3713 C CA . LYS A 1 251 ? -76.901 28.499 32.847 1.00 15.02 251 LYS A CA 1
ATOM 3714 C C . LYS A 1 251 ? -75.771 29.394 32.354 1.00 15.39 251 LYS A C 1
ATOM 3715 O O . LYS A 1 251 ? -75.994 30.288 31.532 1.00 16.37 251 LYS A O 1
ATOM 3734 N N . VAL A 1 252 ? -74.548 29.165 32.834 1.00 14.81 252 VAL A N 1
ATOM 3735 C CA . VAL A 1 252 ? -73.423 29.973 32.369 1.00 15.39 252 VAL A CA 1
ATOM 3736 C C . VAL A 1 252 ? -73.115 29.662 30.909 1.00 15.72 252 VAL A C 1
ATOM 3737 O O . VAL A 1 252 ? -72.898 30.570 30.099 1.00 16.90 252 VAL A O 1
ATOM 3750 N N . PHE A 1 253 ? -73.079 28.376 30.550 1.00 15.14 253 PHE A N 1
ATOM 3751 C CA . PHE A 1 253 ? -72.918 28.017 29.143 1.00 15.83 253 PHE A CA 1
ATOM 3752 C C . PHE A 1 253 ? -73.963 28.726 28.289 1.00 17.79 253 PHE A C 1
ATOM 3753 O O . PHE A 1 253 ? -73.644 29.320 27.255 1.00 18.74 253 PHE A O 1
ATOM 3770 N N . GLU A 1 254 ? -75.227 28.662 28.715 1.00 18.03 254 GLU A N 1
ATOM 3771 C CA . GLU A 1 254 ? -76.318 29.239 27.937 1.00 19.42 254 GLU A CA 1
ATOM 3772 C C . GLU A 1 254 ? -76.237 30.761 27.918 1.00 19.19 254 GLU A C 1
ATOM 3773 O O . GLU A 1 254 ? -76.208 31.384 26.850 1.00 20.64 254 GLU A O 1
ATOM 3785 N N . ASP A 1 255 ? -76.202 31.379 29.100 1.00 18.73 255 ASP A N 1
ATOM 3786 C CA . ASP A 1 255 ? -76.299 32.833 29.177 1.00 20.43 255 ASP A CA 1
ATOM 3787 C C . ASP A 1 255 ? -75.086 33.511 28.560 1.00 20.66 255 ASP A C 1
ATOM 3788 O O . ASP A 1 255 ? -75.217 34.549 27.904 1.00 22.11 255 ASP A O 1
ATOM 3797 N N . ASN A 1 256 ? -73.895 32.962 28.785 1.00 19.29 256 ASN A N 1
ATOM 3798 C CA . ASN A 1 256 ? -72.668 33.688 28.490 1.00 20.02 256 ASN A CA 1
ATOM 3799 C C . ASN A 1 256 ? -71.988 33.247 27.206 1.00 20.30 256 ASN A C 1
ATOM 3800 O O . ASN A 1 256 ? -71.065 33.936 26.757 1.00 21.26 256 ASN A O 1
ATOM 3811 N N . PHE A 1 257 ? -72.408 32.135 26.601 1.00 19.73 257 PHE A N 1
ATOM 3812 C CA . PHE A 1 257 ? -71.754 31.690 25.375 1.00 20.25 257 PHE A CA 1
ATOM 3813 C C . PHE A 1 257 ? -72.746 31.282 24.290 1.00 20.78 257 PHE A C 1
ATOM 3814 O O . PHE A 1 257 ? -72.633 31.736 23.146 1.00 22.00 257 PHE A O 1
ATOM 3831 N N . VAL A 1 258 ? -73.720 30.433 24.620 1.00 20.08 258 VAL A N 1
ATOM 3832 C CA . VAL A 1 258 ? -74.585 29.875 23.582 1.00 21.16 258 VAL A CA 1
ATOM 3833 C C . VAL A 1 258 ? -75.523 30.943 23.029 1.00 23.20 258 VAL A C 1
ATOM 3834 O O . VAL A 1 258 ? -75.669 31.092 21.810 1.00 24.21 258 VAL A O 1
ATOM 3847 N N . GLN A 1 259 ? -76.184 31.697 23.909 1.00 30.55 259 GLN A N 1
ATOM 3848 C CA . GLN A 1 259 ? -77.129 32.700 23.430 1.00 34.79 259 GLN A CA 1
ATOM 3849 C C . GLN A 1 259 ? -76.440 33.758 22.578 1.00 33.25 259 GLN A C 1
ATOM 3850 O O . GLN A 1 259 ? -77.042 34.279 21.632 1.00 34.08 259 GLN A O 1
ATOM 3864 N N . GLU A 1 260 ? -75.185 34.086 22.887 1.00 28.28 260 GLU A N 1
ATOM 3865 C CA . GLU A 1 260 ? -74.460 35.037 22.052 1.00 30.47 260 GLU A CA 1
ATOM 3866 C C . GLU A 1 260 ? -74.295 34.503 20.634 1.00 29.28 260 GLU A C 1
ATOM 3867 O O . GLU A 1 260 ? -74.382 35.262 19.663 1.00 30.54 260 GLU A O 1
ATOM 3879 N N . ARG A 1 261 ? -74.061 33.196 20.491 1.00 25.59 261 ARG A N 1
ATOM 3880 C CA . ARG A 1 261 ? -73.867 32.636 19.157 1.00 26.55 261 ARG A CA 1
ATOM 3881 C C . ARG A 1 261 ? -75.154 32.685 18.342 1.00 27.78 261 ARG A C 1
ATOM 3882 O O . ARG A 1 261 ? -75.121 33.003 17.148 1.00 29.36 261 ARG A O 1
ATOM 3903 N N . LYS A 1 262 ? -76.297 32.377 18.959 1.00 33.08 262 LYS A N 1
ATOM 3904 C CA . LYS A 1 262 ? -77.562 32.539 18.249 1.00 37.12 262 LYS A CA 1
ATOM 3905 C C . LYS A 1 262 ? -77.726 33.975 17.771 1.00 38.14 262 LYS A C 1
ATOM 3906 O O . LYS A 1 262 ? -78.151 34.219 16.636 1.00 40.22 262 LYS A O 1
ATOM 3925 N N . LYS A 1 263 ? -77.373 34.937 18.624 1.00 38.46 263 LYS A N 1
ATOM 3926 C CA . LYS A 1 263 ? -77.429 36.342 18.238 1.00 40.88 263 LYS A CA 1
ATOM 3927 C C . LYS A 1 263 ? -76.454 36.639 17.106 1.00 40.79 263 LYS A C 1
ATOM 3928 O O . LYS A 1 263 ? -76.825 37.248 16.096 1.00 42.75 263 LYS A O 1
ATOM 3947 N N . VAL A 1 264 ? -75.198 36.214 17.252 1.00 39.29 264 VAL A N 1
ATOM 3948 C CA . VAL A 1 264 ? -74.211 36.506 16.220 1.00 40.97 264 VAL A CA 1
ATOM 3949 C C . VAL A 1 264 ? -74.537 35.749 14.948 1.00 42.41 264 VAL A C 1
ATOM 3950 O O . VAL A 1 264 ? -74.328 36.248 13.836 1.00 45.56 264 VAL A O 1
ATOM 3963 N N . MET A 1 265 ? -75.029 34.529 15.081 1.00 39.43 265 MET A N 1
ATOM 3964 C CA . MET A 1 265 ? -75.420 33.806 13.881 1.00 41.09 265 MET A CA 1
ATOM 3965 C C . MET A 1 265 ? -76.472 34.551 13.072 1.00 44.53 265 MET A C 1
ATOM 3966 O O . MET A 1 265 ? -76.385 34.594 11.838 1.00 45.60 265 MET A O 1
ATOM 3980 N N . ALA A 1 266 ? -77.462 35.140 13.749 1.00 44.15 266 ALA A N 1
ATOM 3981 C CA . ALA A 1 266 ? -78.560 35.794 13.054 1.00 47.22 266 ALA A CA 1
ATOM 3982 C C . ALA A 1 266 ? -78.065 37.065 12.366 1.00 49.63 266 ALA A C 1
ATOM 3983 O O . ALA A 1 266 ? -78.442 37.364 11.228 1.00 48.08 266 ALA A O 1
ATOM 3990 N N . GLN A 1 267 ? -77.167 37.801 13.025 1.00 59.16 267 GLN A N 1
ATOM 3991 C CA . GLN A 1 267 ? -76.691 39.064 12.481 1.00 66.28 267 GLN A CA 1
ATOM 3992 C C . GLN A 1 267 ? -75.621 38.849 11.422 1.00 67.79 267 GLN A C 1
ATOM 3993 O O . GLN A 1 267 ? -75.654 39.496 10.371 1.00 73.02 267 GLN A O 1
ATOM 4007 N N . THR A 1 268 ? -74.665 37.958 11.680 1.00 59.68 268 THR A N 1
ATOM 4008 C CA . THR A 1 268 ? -73.679 37.605 10.669 1.00 61.11 268 THR A CA 1
ATOM 4009 C C . THR A 1 268 ? -74.260 36.684 9.600 1.00 63.79 268 THR A C 1
ATOM 4010 O O . THR A 1 268 ? -73.724 36.633 8.488 1.00 67.72 268 THR A O 1
ATOM 4021 N N . GLY A 1 269 ? -75.343 35.970 9.912 1.00 64.61 269 GLY A N 1
ATOM 4022 C CA . GLY A 1 269 ? -76.000 35.102 8.963 1.00 61.87 269 GLY A CA 1
ATOM 4023 C C . GLY A 1 269 ? -75.269 33.815 8.669 1.00 61.26 269 GLY A C 1
ATOM 4024 O O . GLY A 1 269 ? -75.705 33.054 7.796 1.00 63.90 269 GLY A O 1
ATOM 4028 N N . GLU A 1 270 ? -74.186 33.532 9.385 1.00 51.83 270 GLU A N 1
ATOM 4029 C CA . GLU A 1 270 ? -73.255 32.491 8.978 1.00 52.43 270 GLU A CA 1
ATOM 4030 C C . GLU A 1 270 ? -72.875 31.557 10.121 1.00 43.92 270 GLU A C 1
ATOM 4031 O O . GLU A 1 270 ? -73.476 31.600 11.200 1.00 43.48 270 GLU A O 1
ATOM 4043 N N . ILE A 1 271 ? -71.866 30.720 9.881 1.00 41.58 271 ILE A N 1
ATOM 4044 C CA . ILE A 1 271 ? -71.389 29.714 10.822 1.00 40.65 271 ILE A CA 1
ATOM 4045 C C . ILE A 1 271 ? -69.899 29.972 11.000 1.00 43.06 271 ILE A C 1
ATOM 4046 O O . ILE A 1 271 ? -69.104 29.677 10.099 1.00 44.81 271 ILE A O 1
ATOM 4062 N N . ARG A 1 272 ? -69.515 30.532 12.152 1.00 42.46 272 ARG A N 1
ATOM 4063 C CA . ARG A 1 272 ? -68.150 31.014 12.346 1.00 47.29 272 ARG A CA 1
ATOM 4064 C C . ARG A 1 272 ? -67.383 30.347 13.480 1.00 44.79 272 ARG A C 1
ATOM 4065 O O . ARG A 1 272 ? -66.234 30.729 13.725 1.00 47.60 272 ARG A O 1
ATOM 4086 N N . CYS A 1 273 ? -67.969 29.388 14.190 1.00 24.43 273 CYS A N 1
ATOM 4087 C CA . CYS A 1 273 ? -67.220 28.625 15.179 1.00 21.91 273 CYS A CA 1
ATOM 4088 C C . CYS A 1 273 ? -67.824 27.230 15.274 1.00 21.71 273 CYS A C 1
ATOM 4089 O O . CYS A 1 273 ? -68.829 26.923 14.629 1.00 21.97 273 CYS A O 1
ATOM 4097 N N . ALA A 1 274 ? -67.195 26.380 16.091 1.00 17.85 274 ALA A N 1
ATOM 4098 C CA . ALA A 1 274 ? -67.640 24.996 16.201 1.00 18.05 274 ALA A CA 1
ATOM 4099 C C . ALA A 1 274 ? -69.080 24.918 16.693 1.00 17.80 274 ALA A C 1
ATOM 4100 O O . ALA A 1 274 ? -69.896 24.167 16.145 1.00 18.15 274 ALA A O 1
ATOM 4107 N N . MET A 1 275 ? -69.412 25.681 17.736 1.00 17.41 275 MET A N 1
ATOM 4108 C CA . MET A 1 275 ? -70.752 25.591 18.305 1.00 17.35 275 MET A CA 1
ATOM 4109 C C . MET A 1 275 ? -71.816 26.213 17.404 1.00 17.06 275 MET A C 1
ATOM 4110 O O . MET A 1 275 ? -73.002 25.916 17.581 1.00 17.53 275 MET A O 1
ATOM 4124 N N . ASP A 1 276 ? -71.427 27.050 16.440 1.00 18.96 276 ASP A N 1
ATOM 4125 C CA . ASP A 1 276 ? -72.373 27.480 15.415 1.00 20.72 276 ASP A CA 1
ATOM 4126 C C . ASP A 1 276 ? -72.868 26.287 14.607 1.00 20.75 276 ASP A C 1
ATOM 4127 O O . ASP A 1 276 ? -74.070 26.149 14.349 1.00 21.67 276 ASP A O 1
ATOM 4136 N N . HIS A 1 277 ? -71.948 25.405 14.207 1.00 21.27 277 HIS A N 1
ATOM 4137 C CA . HIS A 1 277 ? -72.345 24.181 13.520 1.00 21.58 277 HIS A CA 1
ATOM 4138 C C . HIS A 1 277 ? -73.308 23.368 14.371 1.00 21.42 277 HIS A C 1
ATOM 4139 O O . HIS A 1 277 ? -74.290 22.813 13.861 1.00 21.50 277 HIS A O 1
ATOM 4153 N N . ILE A 1 278 ? -73.023 23.270 15.670 1.00 18.52 278 ILE A N 1
ATOM 4154 C CA . ILE A 1 278 ? -73.852 22.474 16.566 1.00 18.34 278 ILE A CA 1
ATOM 4155 C C . ILE A 1 278 ? -75.247 23.072 16.659 1.00 18.73 278 ILE A C 1
ATOM 4156 O O . ILE A 1 278 ? -76.256 22.363 16.555 1.00 18.43 278 ILE A O 1
ATOM 4172 N N . LEU A 1 279 ? -75.326 24.390 16.851 1.00 19.98 279 LEU A N 1
ATOM 4173 C CA . LEU A 1 279 ? -76.621 25.058 16.868 1.00 21.49 279 LEU A CA 1
ATOM 4174 C C . LEU A 1 279 ? -77.342 24.906 15.539 1.00 22.24 279 LEU A C 1
ATOM 4175 O O . LEU A 1 279 ? -78.574 24.806 15.510 1.00 23.57 279 LEU A O 1
ATOM 4191 N N . GLU A 1 280 ? -76.598 24.895 14.432 1.00 24.10 280 GLU A N 1
ATOM 4192 C CA . GLU A 1 280 ? -77.226 24.678 13.134 1.00 24.77 280 GLU A CA 1
ATOM 4193 C C . GLU A 1 280 ? -77.827 23.282 13.046 1.00 24.91 280 GLU A C 1
ATOM 4194 O O . GLU A 1 280 ? -78.890 23.095 12.445 1.00 25.91 280 GLU A O 1
ATOM 4206 N N . ALA A 1 281 ? -77.168 22.289 13.648 1.00 23.63 281 ALA A N 1
ATOM 4207 C CA . ALA A 1 281 ? -77.745 20.950 13.687 1.00 23.78 281 ALA A CA 1
ATOM 4208 C C . ALA A 1 281 ? -79.024 20.933 14.515 1.00 24.56 281 ALA A C 1
ATOM 4209 O O . ALA A 1 281 ? -79.980 20.225 14.176 1.00 26.45 281 ALA A O 1
ATOM 4216 N N . GLU A 1 282 ? -79.065 21.705 15.603 1.00 21.64 282 GLU A N 1
ATOM 4217 C CA . GLU A 1 282 ? -80.305 21.825 16.362 1.00 21.29 282 GLU A CA 1
ATOM 4218 C C . GLU A 1 282 ? -81.393 22.476 15.517 1.00 21.95 282 GLU A C 1
ATOM 4219 O O . GLU A 1 282 ? -82.541 22.017 15.501 1.00 23.05 282 GLU A O 1
ATOM 4231 N N . ARG A 1 283 ? -81.056 23.569 14.828 1.00 25.48 283 ARG A N 1
ATOM 4232 C CA . ARG A 1 283 ? -82.051 24.254 14.010 1.00 28.13 283 ARG A CA 1
ATOM 4233 C C . ARG A 1 283 ? -82.626 23.319 12.957 1.00 29.92 283 ARG A C 1
ATOM 4234 O O . ARG A 1 283 ? -83.821 23.381 12.644 1.00 31.43 283 ARG A O 1
ATOM 4255 N N . LYS A 1 284 ? -81.791 22.445 12.399 1.00 32.31 284 LYS A N 1
ATOM 4256 C CA . LYS A 1 284 ? -82.247 21.473 11.415 1.00 35.07 284 LYS A CA 1
ATOM 4257 C C . LYS A 1 284 ? -83.034 20.330 12.039 1.00 32.88 284 LYS A C 1
ATOM 4258 O O . LYS A 1 284 ? -83.550 19.482 11.302 1.00 31.51 284 LYS A O 1
ATOM 4277 N N . GLY A 1 285 ? -83.142 20.283 13.365 1.00 26.41 285 GLY A N 1
ATOM 4278 C CA . GLY A 1 285 ? -83.896 19.231 14.014 1.00 26.53 285 GLY A CA 1
ATOM 4279 C C . GLY A 1 285 ? -83.157 17.925 14.171 1.00 25.36 285 GLY A C 1
ATOM 4280 O O . GLY A 1 285 ? -83.790 16.898 14.435 1.00 26.55 285 GLY A O 1
ATOM 4284 N N . GLU A 1 286 ? -81.833 17.926 14.015 1.00 26.32 286 GLU A N 1
ATOM 4285 C CA . GLU A 1 286 ? -81.061 16.702 14.186 1.00 28.28 286 GLU A CA 1
ATOM 4286 C C . GLU A 1 286 ? -80.804 16.400 15.657 1.00 28.15 286 GLU A C 1
ATOM 4287 O O . GLU A 1 286 ? -80.726 15.227 16.042 1.00 28.02 286 GLU A O 1
ATOM 4299 N N . ILE A 1 287 ? -80.663 17.438 16.481 1.00 22.87 287 ILE A N 1
ATOM 4300 C CA . ILE A 1 287 ? -80.481 17.311 17.920 1.00 21.99 287 ILE A CA 1
ATOM 4301 C C . ILE A 1 287 ? -81.391 18.333 18.589 1.00 22.25 287 ILE A C 1
ATOM 4302 O O . ILE A 1 287 ? -81.975 19.198 17.933 1.00 23.18 287 ILE A O 1
ATOM 4318 N N . ASN A 1 288 ? -81.513 18.225 19.908 1.00 20.24 288 ASN A N 1
ATOM 4319 C CA . ASN A 1 288 ? -82.254 19.199 20.694 1.00 20.78 288 ASN A CA 1
ATOM 4320 C C . ASN A 1 288 ? -81.277 20.069 21.473 1.00 20.01 288 ASN A C 1
ATOM 4321 O O . ASN A 1 288 ? -80.063 19.848 21.467 1.00 18.72 288 ASN A O 1
ATOM 4332 N N . HIS A 1 289 ? -81.819 21.087 22.139 1.00 21.86 289 HIS A N 1
ATOM 4333 C CA . HIS A 1 289 ? -80.944 22.050 22.795 1.00 21.09 289 HIS A CA 1
ATOM 4334 C C . HIS A 1 289 ? -80.191 21.422 23.960 1.00 19.35 289 HIS A C 1
ATOM 4335 O O . HIS A 1 289 ? -79.079 21.858 24.281 1.00 18.37 289 HIS A O 1
ATOM 4350 N N . ASP A 1 290 ? -80.771 20.410 24.606 1.00 21.13 290 ASP A N 1
ATOM 4351 C CA . ASP A 1 290 ? -80.042 19.696 25.650 1.00 21.07 290 ASP A CA 1
ATOM 4352 C C . ASP A 1 290 ? -78.778 19.060 25.084 1.00 19.35 290 ASP A C 1
ATOM 4353 O O . ASP A 1 290 ? -77.699 19.157 25.681 1.00 19.31 290 ASP A O 1
ATOM 4362 N N . ASN A 1 291 ? -78.895 18.403 23.924 1.00 18.18 291 ASN A N 1
ATOM 4363 C CA . ASN A 1 291 ? -77.720 17.827 23.275 1.00 17.07 291 ASN A CA 1
ATOM 4364 C C . ASN A 1 291 ? -76.647 18.884 23.058 1.00 16.53 291 ASN A C 1
ATOM 4365 O O . ASN A 1 291 ? -75.454 18.621 23.243 1.00 15.85 291 ASN A O 1
ATOM 4376 N N . VAL A 1 292 ? -77.056 20.089 22.654 1.00 15.95 292 VAL A N 1
ATOM 4377 C CA . VAL A 1 292 ? -76.097 21.167 22.425 1.00 15.11 292 VAL A CA 1
ATOM 4378 C C . VAL A 1 292 ? -75.325 21.464 23.703 1.00 14.05 292 VAL A C 1
ATOM 4379 O O . VAL A 1 292 ? -74.095 21.587 23.695 1.00 13.43 292 VAL A O 1
ATOM 4392 N N . LEU A 1 293 ? -76.042 21.598 24.821 1.00 15.59 293 LEU A N 1
ATOM 4393 C CA . LEU A 1 293 ? -75.391 21.944 26.078 1.00 15.63 293 LEU A CA 1
ATOM 4394 C C . LEU A 1 293 ? -74.548 20.795 26.613 1.00 14.85 293 LEU A C 1
ATOM 4395 O O . LEU A 1 293 ? -73.503 21.034 27.227 1.00 14.57 293 LEU A O 1
ATOM 4411 N N . TYR A 1 294 ? -74.972 19.549 26.390 1.00 14.28 294 TYR A N 1
ATOM 4412 C CA . TYR A 1 294 ? -74.156 18.417 26.820 1.00 14.05 294 TYR A CA 1
ATOM 4413 C C . TYR A 1 294 ? -72.846 18.348 26.047 1.00 12.98 294 TYR A C 1
ATOM 4414 O O . TYR A 1 294 ? -71.827 17.920 26.601 1.00 11.71 294 TYR A O 1
ATOM 4432 N N . ILE A 1 295 ? -72.847 18.766 24.779 1.00 14.59 295 ILE A N 1
ATOM 4433 C CA . ILE A 1 295 ? -71.594 18.861 24.037 1.00 13.58 295 ILE A CA 1
ATOM 4434 C C . ILE A 1 295 ? -70.665 19.864 24.709 1.00 12.70 295 ILE A C 1
ATOM 4435 O O . ILE A 1 295 ? -69.477 19.596 24.919 1.00 12.87 295 ILE A O 1
ATOM 4451 N N . VAL A 1 296 ? -71.195 21.035 25.064 1.00 14.40 296 VAL A N 1
ATOM 4452 C CA . VAL A 1 296 ? -70.387 22.005 25.792 1.00 13.51 296 VAL A CA 1
ATOM 4453 C C . VAL A 1 296 ? -69.928 21.412 27.116 1.00 13.27 296 VAL A C 1
ATOM 4454 O O . VAL A 1 296 ? -68.761 21.552 27.506 1.00 13.47 296 VAL A O 1
ATOM 4467 N N . GLU A 1 297 ? -70.839 20.746 27.831 1.00 13.69 297 GLU A N 1
ATOM 4468 C CA . GLU A 1 297 ? -70.479 20.139 29.109 1.00 14.83 297 GLU A CA 1
ATOM 4469 C C . GLU A 1 297 ? -69.355 19.127 28.926 1.00 13.88 297 GLU A C 1
ATOM 4470 O O . GLU A 1 297 ? -68.409 19.092 29.723 1.00 12.75 297 GLU A O 1
ATOM 4482 N N . ASN A 1 298 ? -69.426 18.323 27.860 1.00 14.33 298 ASN A N 1
ATOM 4483 C CA . ASN A 1 298 ? -68.418 17.294 27.618 1.00 13.74 298 ASN A CA 1
ATOM 4484 C C . ASN A 1 298 ? -67.057 17.910 27.324 1.00 13.00 298 ASN A C 1
ATOM 4485 O O . ASN A 1 298 ? -66.036 17.483 27.874 1.00 13.55 298 ASN A O 1
ATOM 4496 N N . ILE A 1 299 ? -67.018 18.893 26.423 1.00 13.81 299 ILE A N 1
ATOM 4497 C CA . ILE A 1 299 ? -65.736 19.463 26.029 1.00 13.77 299 ILE A CA 1
ATOM 4498 C C . ILE A 1 299 ? -65.041 20.083 27.233 1.00 13.41 299 ILE A C 1
ATOM 4499 O O . ILE A 1 299 ? -63.812 20.013 27.364 1.00 13.22 299 ILE A O 1
ATOM 4515 N N . ASN A 1 300 ? -65.812 20.677 28.145 1.00 14.06 300 ASN A N 1
ATOM 4516 C CA . ASN A 1 300 ? -65.201 21.335 29.292 1.00 13.72 300 ASN A CA 1
ATOM 4517 C C . ASN A 1 300 ? -64.569 20.340 30.262 1.00 15.30 300 ASN A C 1
ATOM 4518 O O . ASN A 1 300 ? -63.598 20.692 30.943 1.00 19.56 300 ASN A O 1
ATOM 4529 N N . VAL A 1 301 ? -65.074 19.104 30.340 1.00 13.82 301 VAL A N 1
ATOM 4530 C CA . VAL A 1 301 ? -64.429 18.115 31.201 1.00 13.36 301 VAL A CA 1
ATOM 4531 C C . VAL A 1 301 ? -63.441 17.230 30.438 1.00 12.54 301 VAL A C 1
ATOM 4532 O O . VAL A 1 301 ? -62.562 16.619 31.063 1.00 13.53 301 VAL A O 1
ATOM 4545 N N . ALA A 1 302 ? -63.534 17.163 29.110 1.00 11.58 302 ALA A N 1
ATOM 4546 C CA . ALA A 1 302 ? -62.724 16.219 28.345 1.00 11.91 302 ALA A CA 1
ATOM 4547 C C . ALA A 1 302 ? -61.454 16.824 27.769 1.00 13.62 302 ALA A C 1
ATOM 4548 O O . ALA A 1 302 ? -60.516 16.077 27.470 1.00 13.10 302 ALA A O 1
ATOM 4555 N N . ALA A 1 303 ? -61.389 18.143 27.615 1.00 13.52 303 ALA A N 1
ATOM 4556 C CA . ALA A 1 303 ? -60.390 18.752 26.749 1.00 13.41 303 ALA A CA 1
ATOM 4557 C C . ALA A 1 303 ? -59.418 19.685 27.452 1.00 14.23 303 ALA A C 1
ATOM 4558 O O . ALA A 1 303 ? -58.302 19.860 26.960 1.00 15.52 303 ALA A O 1
ATOM 4565 N N . ILE A 1 304 ? -59.797 20.290 28.575 1.00 13.76 304 ILE A N 1
ATOM 4566 C CA . ILE A 1 304 ? -59.063 21.437 29.098 1.00 13.49 304 ILE A CA 1
ATOM 4567 C C . ILE A 1 304 ? -58.007 21.000 30.103 1.00 14.40 304 ILE A C 1
ATOM 4568 O O . ILE A 1 304 ? -56.806 21.177 29.867 1.00 14.29 304 ILE A O 1
ATOM 4584 N N . GLU A 1 305 ? -58.443 20.464 31.247 1.00 16.85 305 GLU A N 1
ATOM 4585 C CA . GLU A 1 305 ? -57.488 20.005 32.251 1.00 16.98 305 GLU A CA 1
ATOM 4586 C C . GLU A 1 305 ? -56.710 18.792 31.760 1.00 16.22 305 GLU A C 1
ATOM 4587 O O . GLU A 1 305 ? -55.556 18.590 32.153 1.00 16.52 305 GLU A O 1
ATOM 4599 N N . THR A 1 306 ? -57.333 17.976 30.912 1.00 13.03 306 THR A N 1
ATOM 4600 C CA . THR A 1 306 ? -56.686 16.768 30.413 1.00 13.66 306 THR A CA 1
ATOM 4601 C C . THR A 1 306 ? -55.424 17.104 29.628 1.00 14.76 306 THR A C 1
ATOM 4602 O O . THR A 1 306 ? -54.356 16.523 29.860 1.00 14.88 306 THR A O 1
ATOM 4613 N N . THR A 1 307 ? -55.532 18.035 28.679 1.00 13.81 307 THR A N 1
ATOM 4614 C CA . THR A 1 307 ? -54.357 18.469 27.933 1.00 12.47 307 THR A CA 1
ATOM 4615 C C . THR A 1 307 ? -53.355 19.146 28.857 1.00 13.33 307 THR A C 1
ATOM 4616 O O . THR A 1 307 ? -52.140 18.966 28.714 1.00 14.60 307 THR A O 1
ATOM 4627 N N . LEU A 1 308 ? -53.854 19.914 29.825 1.00 13.29 308 LEU A N 1
ATOM 4628 C CA . LEU A 1 308 ? -52.983 20.616 30.761 1.00 13.07 308 LEU A CA 1
ATOM 4629 C C . LEU A 1 308 ? -52.095 19.651 31.538 1.00 13.57 308 LEU A C 1
ATOM 4630 O O . LEU A 1 308 ? -50.910 19.931 31.754 1.00 15.13 308 LEU A O 1
ATOM 4646 N N . TRP A 1 309 ? -52.648 18.520 31.988 1.00 13.85 309 TRP A N 1
ATOM 4647 C CA . TRP A 1 309 ? -51.841 17.573 32.756 1.00 14.85 309 TRP A CA 1
ATOM 4648 C C . TRP A 1 309 ? -50.623 17.124 31.963 1.00 14.86 309 TRP A C 1
ATOM 4649 O O . TRP A 1 309 ? -49.522 17.009 32.513 1.00 14.95 309 TRP A O 1
ATOM 4670 N N . SER A 1 310 ? -50.803 16.850 30.669 1.00 14.24 310 SER A N 1
ATOM 4671 C CA . SER A 1 310 ? -49.681 16.410 29.846 1.00 15.06 310 SER A CA 1
ATOM 4672 C C . SER A 1 310 ? -48.670 17.531 29.643 1.00 15.43 310 SER A C 1
ATOM 4673 O O . SER A 1 310 ? -47.456 17.291 29.672 1.00 16.39 310 SER A O 1
ATOM 4681 N N . ILE A 1 311 ? -49.145 18.759 29.432 1.00 13.76 311 ILE A N 1
ATOM 4682 C CA . ILE A 1 311 ? -48.230 19.890 29.303 1.00 14.19 311 ILE A CA 1
ATOM 4683 C C . ILE A 1 311 ? -47.421 20.056 30.583 1.00 14.91 311 ILE A C 1
ATOM 4684 O O . ILE A 1 311 ? -46.192 20.194 30.551 1.00 15.23 311 ILE A O 1
ATOM 4700 N N . GLU A 1 312 ? -48.097 20.029 31.733 1.00 15.39 312 GLU A N 1
ATOM 4701 C CA . GLU A 1 312 ? -47.394 20.180 33.001 1.00 16.71 312 GLU A CA 1
ATOM 4702 C C . GLU A 1 312 ? -46.388 19.052 33.204 1.00 18.13 312 GLU A C 1
ATOM 4703 O O . GLU A 1 312 ? -45.242 19.292 33.600 1.00 18.87 312 GLU A O 1
ATOM 4715 N N . TRP A 1 313 ? -46.806 17.809 32.950 1.00 15.65 313 TRP A N 1
ATOM 4716 C CA . TRP A 1 313 ? -45.883 16.683 33.064 1.00 15.93 313 TRP A CA 1
ATOM 4717 C C . TRP A 1 313 ? -44.659 16.889 32.179 1.00 16.64 313 TRP A C 1
ATOM 4718 O O . TRP A 1 313 ? -43.519 16.676 32.610 1.00 17.37 313 TRP A O 1
ATOM 4739 N N . GLY A 1 314 ? -44.881 17.282 30.923 1.00 14.63 314 GLY A N 1
ATOM 4740 C CA . GLY A 1 314 ? -43.765 17.474 30.013 1.00 15.72 314 GLY A CA 1
ATOM 4741 C C . GLY A 1 314 ? -42.810 18.550 30.489 1.00 16.51 314 GLY A C 1
ATOM 4742 O O . GLY A 1 314 ? -41.588 18.395 30.399 1.00 16.33 314 GLY A O 1
ATOM 4746 N N . ILE A 1 315 ? -43.353 19.655 31.002 1.00 15.83 315 ILE A N 1
ATOM 4747 C CA . ILE A 1 315 ? -42.510 20.704 31.567 1.00 15.04 315 ILE A CA 1
ATOM 4748 C C . ILE A 1 315 ? -41.665 20.143 32.702 1.00 15.46 315 ILE A C 1
ATOM 4749 O O . ILE A 1 315 ? -40.457 20.397 32.788 1.00 15.31 315 ILE A O 1
ATOM 4765 N N . ALA A 1 316 ? -42.292 19.371 33.593 1.00 16.46 316 ALA A N 1
ATOM 4766 C CA . ALA A 1 316 ? -41.567 18.820 34.732 1.00 18.18 316 ALA A CA 1
ATOM 4767 C C . ALA A 1 316 ? -40.417 17.932 34.279 1.00 17.87 316 ALA A C 1
ATOM 4768 O O . ALA A 1 316 ? -39.311 18.011 34.826 1.00 18.00 316 ALA A O 1
ATOM 4775 N N . GLU A 1 317 ? -40.658 17.072 33.288 1.00 17.94 317 GLU A N 1
ATOM 4776 C CA . GLU A 1 317 ? -39.603 16.169 32.843 1.00 20.13 317 GLU A CA 1
ATOM 4777 C C . GLU A 1 317 ? -38.517 16.914 32.081 1.00 20.55 317 GLU A C 1
ATOM 4778 O O . GLU A 1 317 ? -37.342 16.531 32.147 1.00 20.91 317 GLU A O 1
ATOM 4790 N N . LEU A 1 318 ? -38.881 17.976 31.360 1.00 17.78 318 LEU A N 1
ATOM 4791 C CA . LEU A 1 318 ? -37.865 18.790 30.700 1.00 17.85 318 LEU A CA 1
ATOM 4792 C C . LEU A 1 318 ? -36.981 19.490 31.722 1.00 18.25 318 LEU A C 1
ATOM 4793 O O . LEU A 1 318 ? -35.770 19.624 31.515 1.00 17.85 318 LEU A O 1
ATOM 4809 N N . VAL A 1 319 ? -37.566 19.941 32.832 1.00 18.21 319 VAL A N 1
ATOM 4810 C CA . VAL A 1 319 ? -36.757 20.515 33.903 1.00 18.26 319 VAL A CA 1
ATOM 4811 C C . VAL A 1 319 ? -35.779 19.477 34.435 1.00 18.93 319 VAL A C 1
ATOM 4812 O O . VAL A 1 319 ? -34.597 19.768 34.660 1.00 19.85 319 VAL A O 1
ATOM 4825 N N . ASN A 1 320 ? -36.255 18.250 34.637 1.00 18.80 320 ASN A N 1
ATOM 4826 C CA . ASN A 1 320 ? -35.457 17.203 35.260 1.00 19.71 320 ASN A CA 1
ATOM 4827 C C . ASN A 1 320 ? -34.514 16.507 34.290 1.00 20.04 320 ASN A C 1
ATOM 4828 O O . ASN A 1 320 ? -33.659 15.735 34.737 1.00 19.82 320 ASN A O 1
ATOM 4839 N N . HIS A 1 321 ? -34.621 16.780 32.992 1.00 19.19 321 HIS A N 1
ATOM 4840 C CA . HIS A 1 321 ? -33.720 16.227 31.983 1.00 19.72 321 HIS A CA 1
ATOM 4841 C C . HIS A 1 321 ? -33.156 17.381 31.166 1.00 21.90 321 HIS A C 1
ATOM 4842 O O . HIS A 1 321 ? -33.565 17.617 30.021 1.00 22.26 321 HIS A O 1
ATOM 4856 N N . PRO A 1 322 ? -32.215 18.136 31.741 1.00 23.08 322 PRO A N 1
ATOM 4857 C CA . PRO A 1 322 ? -31.676 19.305 31.020 1.00 22.22 322 PRO A CA 1
ATOM 4858 C C . PRO A 1 322 ? -31.101 18.975 29.651 1.00 22.52 322 PRO A C 1
ATOM 4859 O O . PRO A 1 322 ? -31.233 19.782 28.720 1.00 22.45 322 PRO A O 1
ATOM 4870 N N . ALA A 1 323 ? -30.452 17.817 29.501 1.00 20.41 323 ALA A N 1
ATOM 4871 C CA . ALA A 1 323 ? -29.896 17.452 28.201 1.00 22.20 323 ALA A CA 1
ATOM 4872 C C . ALA A 1 323 ? -30.994 17.333 27.150 1.00 22.11 323 ALA A C 1
ATOM 4873 O O . ALA A 1 323 ? -30.839 17.815 26.022 1.00 21.23 323 ALA A O 1
ATOM 4880 N N . ILE A 1 324 ? -32.112 16.693 27.503 1.00 22.60 324 ILE A N 1
ATOM 4881 C CA . ILE A 1 324 ? -33.244 16.605 26.584 1.00 21.32 324 ILE A CA 1
ATOM 4882 C C . ILE A 1 324 ? -33.780 17.994 26.270 1.00 21.03 324 ILE A C 1
ATOM 4883 O O . ILE A 1 324 ? -34.121 18.302 25.121 1.00 20.63 324 ILE A O 1
ATOM 4899 N N . GLN A 1 325 ? -33.877 18.851 27.289 1.00 21.29 325 GLN A N 1
ATOM 4900 C CA . GLN A 1 325 ? -34.359 20.210 27.069 1.00 20.53 325 GLN A CA 1
ATOM 4901 C C . GLN A 1 325 ? -33.449 20.961 26.105 1.00 20.57 325 GLN A C 1
ATOM 4902 O O . GLN A 1 325 ? -33.926 21.640 25.189 1.00 18.51 325 GLN A O 1
ATOM 4916 N N . SER A 1 326 ? -32.133 20.838 26.288 1.00 19.67 326 SER A N 1
ATOM 4917 C CA . SER A 1 326 ? -31.197 21.521 25.400 1.00 19.88 326 SER A CA 1
ATOM 4918 C C . SER A 1 326 ? -31.251 20.948 23.989 1.00 19.67 326 SER A C 1
ATOM 4919 O O . SER A 1 326 ? -31.138 21.692 23.007 1.00 20.85 326 SER A O 1
ATOM 4927 N N . LYS A 1 327 ? -31.410 19.629 23.868 1.00 20.21 327 LYS A N 1
ATOM 4928 C CA . LYS A 1 327 ? -31.514 19.007 22.552 1.00 22.05 327 LYS A CA 1
ATOM 4929 C C . LYS A 1 327 ? -32.747 19.503 21.810 1.00 21.04 327 LYS A C 1
ATOM 4930 O O . LYS A 1 327 ? -32.696 19.760 20.602 1.00 21.82 327 LYS A O 1
ATOM 4949 N N . LEU A 1 328 ? -33.865 19.655 22.520 1.00 18.06 328 LEU A N 1
ATOM 4950 C CA . LEU A 1 328 ? -35.062 20.217 21.905 1.00 17.47 328 LEU A CA 1
ATOM 4951 C C . LEU A 1 328 ? -34.823 21.649 21.449 1.00 16.94 328 LEU A C 1
ATOM 4952 O O . LEU A 1 328 ? -35.154 22.016 20.316 1.00 16.22 328 LEU A O 1
ATOM 4968 N N . ARG A 1 329 ? -34.266 22.482 22.329 1.00 18.14 329 ARG A N 1
ATOM 4969 C CA . ARG A 1 329 ? -33.977 23.860 21.946 1.00 18.87 329 ARG A CA 1
ATOM 4970 C C . ARG A 1 329 ? -33.094 23.908 20.708 1.00 20.29 329 ARG A C 1
ATOM 4971 O O . ARG A 1 329 ? -33.295 24.747 19.822 1.00 20.13 329 ARG A O 1
ATOM 4992 N N . GLU A 1 330 ? -32.116 23.003 20.624 1.00 18.17 330 GLU A N 1
ATOM 4993 C CA . GLU A 1 330 ? -31.217 22.986 19.475 1.00 20.19 330 GLU A CA 1
ATOM 4994 C C . GLU A 1 330 ? -31.942 22.538 18.212 1.00 19.68 330 GLU A C 1
ATOM 4995 O O . GLU A 1 330 ? -31.657 23.036 17.116 1.00 20.85 330 GLU A O 1
ATOM 5007 N N . GLU A 1 331 ? -32.887 21.606 18.338 1.00 19.51 331 GLU A N 1
ATOM 5008 C CA . GLU A 1 331 ? -33.650 21.187 17.168 1.00 19.13 331 GLU A CA 1
ATOM 5009 C C . GLU A 1 331 ? -34.405 22.363 16.561 1.00 17.75 331 GLU A C 1
ATOM 5010 O O . GLU A 1 331 ? -34.391 22.562 15.342 1.00 18.52 331 GLU A O 1
ATOM 5022 N N . MET A 1 332 ? -35.084 23.149 17.399 1.00 18.30 332 MET A N 1
ATOM 5023 C CA . MET A 1 332 ? -35.900 24.238 16.870 1.00 17.97 332 MET A CA 1
ATOM 5024 C C . MET A 1 332 ? -35.032 25.339 16.272 1.00 19.11 332 MET A C 1
ATOM 5025 O O . MET A 1 332 ? -35.345 25.866 15.198 1.00 17.38 332 MET A O 1
ATOM 5039 N N . ASP A 1 333 ? -33.930 25.692 16.940 1.00 23.36 333 ASP A N 1
ATOM 5040 C CA . ASP A 1 333 ? -32.999 26.648 16.349 1.00 24.33 333 ASP A CA 1
ATOM 5041 C C . ASP A 1 333 ? -32.457 26.134 15.020 1.00 24.67 333 ASP A C 1
ATOM 5042 O O . ASP A 1 333 ? -32.337 26.893 14.050 1.00 24.88 333 ASP A O 1
ATOM 5051 N N . SER A 1 334 ? -32.133 24.840 14.956 1.00 22.59 334 SER A N 1
ATOM 5052 C CA . SER A 1 334 ? -31.534 24.281 13.748 1.00 23.44 334 SER A CA 1
ATOM 5053 C C . SER A 1 334 ? -32.540 24.210 12.607 1.00 23.36 334 SER A C 1
ATOM 5054 O O . SER A 1 334 ? -32.214 24.544 11.461 1.00 24.19 334 SER A O 1
ATOM 5062 N N . VAL A 1 335 ? -33.764 23.778 12.897 1.00 20.75 335 VAL A N 1
ATOM 5063 C CA . VAL A 1 335 ? -34.763 23.554 11.859 1.00 20.69 335 VAL A CA 1
ATOM 5064 C C . VAL A 1 335 ? -35.507 24.837 11.515 1.00 20.62 335 VAL A C 1
ATOM 5065 O O . VAL A 1 335 ? -35.717 25.143 10.338 1.00 20.70 335 VAL A O 1
ATOM 5078 N N . LEU A 1 336 ? -35.911 25.606 12.525 1.00 20.88 336 LEU A N 1
ATOM 5079 C CA . LEU A 1 336 ? -36.683 26.819 12.297 1.00 20.05 336 LEU A CA 1
ATOM 5080 C C . LEU A 1 336 ? -35.810 28.050 12.113 1.00 21.15 336 LEU A C 1
ATOM 5081 O O . LEU A 1 336 ? -36.245 29.018 11.478 1.00 21.68 336 LEU A O 1
ATOM 5097 N N . GLY A 1 337 ? -34.604 28.036 12.652 1.00 21.19 337 GLY A N 1
ATOM 5098 C CA . GLY A 1 337 ? -33.779 29.222 12.722 1.00 21.62 337 GLY A CA 1
ATOM 5099 C C . GLY A 1 337 ? -33.880 29.882 14.085 1.00 21.45 337 GLY A C 1
ATOM 5100 O O . GLY A 1 337 ? -34.907 29.813 14.770 1.00 20.39 337 GLY A O 1
ATOM 5104 N N . ALA A 1 338 ? -32.794 30.529 14.495 1.00 26.30 338 ALA A N 1
ATOM 5105 C CA . ALA A 1 338 ? -32.782 31.196 15.787 1.00 27.74 338 ALA A CA 1
ATOM 5106 C C . ALA A 1 338 ? -33.824 32.307 15.814 1.00 26.03 338 ALA A C 1
ATOM 5107 O O . ALA A 1 338 ? -33.958 33.082 14.862 1.00 25.88 338 ALA A O 1
ATOM 5114 N N . GLY A 1 339 ? -34.580 32.366 16.908 1.00 23.65 339 GLY A N 1
ATOM 5115 C CA . GLY A 1 339 ? -35.540 33.426 17.125 1.00 23.71 339 GLY A CA 1
ATOM 5116 C C . GLY A 1 339 ? -36.838 33.298 16.361 1.00 22.87 339 GLY A C 1
ATOM 5117 O O . GLY A 1 339 ? -37.677 34.204 16.453 1.00 22.53 339 GLY A O 1
ATOM 5121 N N . VAL A 1 340 ? -37.037 32.215 15.621 1.00 17.86 340 VAL A N 1
ATOM 5122 C CA . VAL A 1 340 ? -38.237 32.011 14.814 1.00 16.24 340 VAL A CA 1
ATOM 5123 C C . VAL A 1 340 ? -39.204 31.149 15.619 1.00 16.19 340 VAL A C 1
ATOM 5124 O O . VAL A 1 340 ? -38.887 29.981 15.895 1.00 16.92 340 VAL A O 1
ATOM 5137 N N . PRO A 1 341 ? -40.373 31.659 16.005 1.00 16.47 341 PRO A N 1
ATOM 5138 C CA . PRO A 1 341 ? -41.271 30.868 16.857 1.00 15.27 341 PRO A CA 1
ATOM 5139 C C . PRO A 1 341 ? -41.811 29.631 16.153 1.00 15.10 341 PRO A C 1
ATOM 5140 O O . PRO A 1 341 ? -42.036 29.616 14.941 1.00 14.79 341 PRO A O 1
ATOM 5151 N N . VAL A 1 342 ? -42.039 28.587 16.951 1.00 16.59 342 VAL A N 1
ATOM 5152 C CA . VAL A 1 342 ? -42.590 27.341 16.434 1.00 16.25 342 VAL A CA 1
ATOM 5153 C C . VAL A 1 342 ? -44.074 27.519 16.142 1.00 15.07 342 VAL A C 1
ATOM 5154 O O . VAL A 1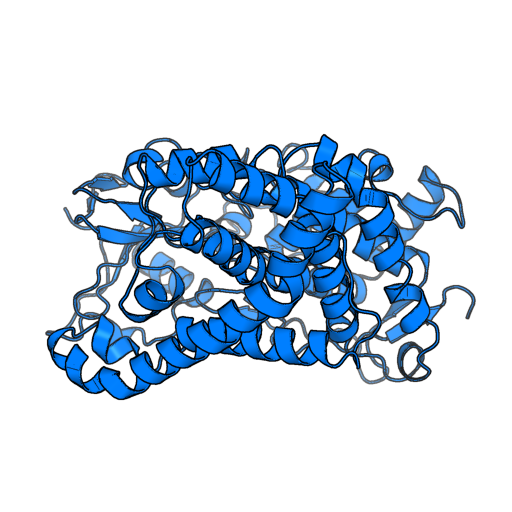 342 ? -44.809 28.154 16.911 1.00 14.24 342 VAL A O 1
ATOM 5167 N N . THR A 1 343 ? -44.521 26.962 15.019 1.00 14.09 343 THR A N 1
ATOM 5168 C CA . THR A 1 343 ? -45.925 26.983 14.636 1.00 14.44 343 THR A CA 1
ATOM 5169 C C . THR A 1 343 ? -46.378 25.561 14.329 1.00 13.84 343 THR A C 1
ATOM 5170 O O . THR A 1 343 ? -45.567 24.646 14.157 1.00 14.46 343 THR A O 1
ATOM 5181 N N . GLU A 1 344 ? -47.695 25.385 14.250 1.00 15.42 344 GLU A N 1
ATOM 5182 C CA . GLU A 1 344 ? -48.259 24.051 14.052 1.00 15.74 344 GLU A CA 1
ATOM 5183 C C . GLU A 1 344 ? -47.702 23.342 12.826 1.00 17.10 344 GLU A C 1
ATOM 5184 O O . GLU A 1 344 ? -47.357 22.155 12.937 1.00 17.80 344 GLU A O 1
ATOM 5196 N N . PRO A 1 345 ? -47.597 23.972 11.650 1.00 16.26 345 PRO A N 1
ATOM 5197 C CA . PRO A 1 345 ? -47.042 23.249 10.490 1.00 16.81 345 PRO A CA 1
ATOM 5198 C C . PRO A 1 345 ? -45.599 22.810 10.683 1.00 16.82 345 PRO A C 1
ATOM 5199 O O . PRO A 1 345 ? -45.120 21.953 9.929 1.00 18.11 345 PRO A O 1
ATOM 5210 N N . ASP A 1 346 ? -44.890 23.364 11.666 1.00 15.34 346 ASP A N 1
ATOM 5211 C CA . ASP A 1 346 ? -43.505 22.978 11.909 1.00 17.61 346 ASP A CA 1
ATOM 5212 C C . ASP A 1 346 ? -43.378 21.658 12.657 1.00 17.15 346 ASP A C 1
ATOM 5213 O O . ASP A 1 346 ? -42.297 21.056 12.646 1.00 17.24 346 ASP A O 1
ATOM 5222 N N . LEU A 1 347 ? -44.439 21.209 13.332 1.00 17.52 347 LEU A N 1
ATOM 5223 C CA . LEU A 1 347 ? -44.315 20.035 14.190 1.00 17.19 347 LEU A CA 1
ATOM 5224 C C . LEU A 1 347 ? -43.881 18.809 13.397 1.00 18.62 347 LEU A C 1
ATOM 5225 O O . LEU A 1 347 ? -43.100 17.988 13.893 1.00 18.41 347 LEU A O 1
ATOM 5241 N N . GLU A 1 348 ? -44.353 18.677 12.155 1.00 21.36 348 GLU A N 1
ATOM 5242 C CA . GLU A 1 348 ? -43.983 17.511 11.359 1.00 22.52 348 GLU A CA 1
ATOM 5243 C C . GLU A 1 348 ? -42.507 17.503 10.979 1.00 22.14 348 GLU A C 1
ATOM 5244 O O . GLU A 1 348 ? -41.999 16.460 10.557 1.00 23.92 348 GLU A O 1
ATOM 5256 N N . ARG A 1 349 ? -41.806 18.631 11.106 1.00 18.58 349 ARG A N 1
ATOM 5257 C CA . ARG A 1 349 ? -40.366 18.663 10.876 1.00 20.69 349 ARG A CA 1
ATOM 5258 C C . ARG A 1 349 ? -39.580 18.877 12.165 1.00 20.40 349 ARG A C 1
ATOM 5259 O O . ARG A 1 349 ? -38.391 19.209 12.117 1.00 19.94 349 ARG A O 1
ATOM 5280 N N . LEU A 1 350 ? -40.220 18.673 13.317 1.00 17.83 350 LEU A N 1
ATOM 5281 C CA . LEU A 1 350 ? -39.565 18.697 14.623 1.00 18.07 350 LEU A CA 1
ATOM 5282 C C . LEU A 1 350 ? -39.785 17.338 15.281 1.00 17.86 350 LEU A C 1
ATOM 5283 O O . LEU A 1 350 ? -40.506 17.227 16.283 1.00 15.81 350 LEU A O 1
ATOM 5299 N N . PRO A 1 351 ? -39.173 16.279 14.740 1.00 18.65 351 PRO A N 1
ATOM 5300 C CA . PRO A 1 351 ? -39.450 14.932 15.269 1.00 18.10 351 PRO A CA 1
ATOM 5301 C C . PRO A 1 351 ? -39.036 14.745 16.717 1.00 17.17 351 PRO A C 1
ATOM 5302 O O . PRO A 1 351 ? -39.645 13.927 17.418 1.00 16.81 351 PRO A O 1
ATOM 5313 N N . TYR A 1 352 ? -38.011 15.457 17.192 1.00 16.35 352 TYR A N 1
ATOM 5314 C CA . TYR A 1 352 ? -37.638 15.322 18.597 1.00 18.25 352 TYR A CA 1
ATOM 5315 C C . TYR A 1 352 ? -38.698 15.939 19.501 1.00 16.59 352 TYR A C 1
ATOM 5316 O O . TYR A 1 352 ? -39.056 15.358 20.532 1.00 15.90 352 TYR A O 1
ATOM 5334 N N . LEU A 1 353 ? -39.218 17.110 19.129 1.00 18.74 353 LEU A N 1
ATOM 5335 C CA . LEU A 1 353 ? -40.330 17.690 19.874 1.00 18.35 353 LEU A CA 1
ATOM 5336 C C . LEU A 1 353 ? -41.509 16.725 19.917 1.00 17.79 353 LEU A C 1
ATOM 5337 O O . LEU A 1 353 ? -42.066 16.454 20.988 1.00 18.10 353 LEU A O 1
ATOM 5353 N N . GLN A 1 354 ? -41.898 16.189 18.753 1.00 16.37 354 GLN A N 1
ATOM 5354 C CA . GLN A 1 354 ? -42.993 15.224 18.712 1.00 16.06 354 GLN A CA 1
ATOM 5355 C C . GLN A 1 354 ? -42.709 14.027 19.611 1.00 16.08 354 GLN A C 1
ATOM 5356 O O . GLN A 1 354 ? -43.615 13.519 20.284 1.00 15.22 354 GLN A O 1
ATOM 5370 N N . ALA A 1 355 ? -41.457 13.558 19.628 1.00 14.84 355 ALA A N 1
ATOM 5371 C CA . ALA A 1 355 ? -41.093 12.411 20.456 1.00 15.80 355 ALA A CA 1
ATOM 5372 C C . ALA A 1 355 ? -41.170 12.748 21.944 1.00 16.02 355 ALA A C 1
ATOM 5373 O O . ALA A 1 355 ? -41.569 11.905 22.757 1.00 15.80 355 ALA A O 1
ATOM 5380 N N . ILE A 1 356 ? -40.785 13.972 22.319 1.00 16.15 356 ILE A N 1
ATOM 5381 C CA . ILE A 1 356 ? -40.943 14.407 23.703 1.00 15.75 356 ILE A CA 1
ATOM 5382 C C . ILE A 1 356 ? -42.413 14.374 24.099 1.00 15.80 356 ILE A C 1
ATOM 5383 O O . ILE A 1 356 ? -42.763 13.985 25.221 1.00 15.73 356 ILE A O 1
ATOM 5399 N N . VAL A 1 357 ? -43.298 14.770 23.184 1.00 17.38 357 VAL A N 1
ATOM 5400 C CA . VAL A 1 357 ? -44.723 14.735 23.485 1.00 16.49 357 VAL A CA 1
ATOM 5401 C C . VAL A 1 357 ? -45.197 13.297 23.661 1.00 15.47 357 VAL A C 1
ATOM 5402 O O . VAL A 1 357 ? -45.938 12.986 24.601 1.00 14.44 357 VAL A O 1
ATOM 5415 N N . LYS A 1 358 ? -44.775 12.396 22.770 1.00 14.97 358 LYS A N 1
ATOM 5416 C CA . LYS A 1 358 ? -45.196 11.004 22.888 1.00 14.77 358 LYS A CA 1
ATOM 5417 C C . LYS A 1 358 ? -44.643 10.363 24.154 1.00 14.99 358 LYS A C 1
ATOM 5418 O O . LYS A 1 358 ? -45.330 9.563 24.801 1.00 13.91 358 LYS A O 1
ATOM 5437 N N . GLU A 1 359 ? -43.403 10.697 24.522 1.00 15.74 359 GLU A N 1
ATOM 5438 C CA . GLU A 1 359 ? -42.811 10.118 25.724 1.00 16.94 359 GLU A CA 1
ATOM 5439 C C . GLU A 1 359 ? -43.465 10.666 26.985 1.00 15.10 359 GLU A C 1
ATOM 5440 O O . GLU A 1 359 ? -43.517 9.972 28.007 1.00 14.75 359 GLU A O 1
ATOM 5452 N N . THR A 1 360 ? -43.971 11.900 26.931 1.00 16.28 360 THR A N 1
ATOM 5453 C CA . THR A 1 360 ? -44.740 12.434 28.049 1.00 16.65 360 THR A CA 1
ATOM 5454 C C . THR A 1 360 ? -46.072 11.712 28.182 1.00 15.90 360 THR A C 1
ATOM 5455 O O . THR A 1 360 ? -46.507 11.389 29.294 1.00 16.63 360 THR A O 1
ATOM 5466 N N . LEU A 1 361 ? -46.728 11.444 27.055 1.00 14.86 361 LEU A N 1
ATOM 5467 C CA . LEU A 1 361 ? -47.957 10.663 27.067 1.00 15.12 361 LEU A CA 1
ATOM 5468 C C . LEU A 1 361 ? -47.717 9.213 27.462 1.00 16.33 361 LEU A C 1
ATOM 5469 O O . LEU A 1 361 ? -48.654 8.549 27.917 1.00 16.75 361 LEU A O 1
ATOM 5485 N N . ARG A 1 362 ? -46.494 8.704 27.293 1.00 15.07 362 ARG A N 1
ATOM 5486 C CA . ARG A 1 362 ? -46.204 7.312 27.641 1.00 14.42 362 ARG A CA 1
ATOM 5487 C C . ARG A 1 362 ? -45.862 7.178 29.123 1.00 14.27 362 ARG A C 1
ATOM 5488 O O . ARG A 1 362 ? -46.587 6.535 29.886 1.00 14.35 362 ARG A O 1
ATOM 5509 N N . LEU A 1 363 ? -44.747 7.780 29.546 1.00 15.74 363 LEU A N 1
ATOM 5510 C CA . LEU A 1 363 ? -44.304 7.632 30.929 1.00 16.52 363 LEU A CA 1
ATOM 5511 C C . LEU A 1 363 ? -45.261 8.316 31.895 1.00 15.99 363 LEU A C 1
ATOM 5512 O O . LEU A 1 363 ? -45.513 7.808 32.995 1.00 16.04 363 LEU A O 1
ATOM 5528 N N . ARG A 1 364 ? -45.790 9.475 31.508 1.00 17.59 364 ARG A N 1
ATOM 5529 C CA . ARG A 1 364 ? -46.651 10.279 32.364 1.00 19.17 364 ARG A CA 1
ATOM 5530 C C . ARG A 1 364 ? -48.082 10.316 31.845 1.00 18.72 364 ARG A C 1
ATOM 5531 O O . ARG A 1 364 ? -48.762 11.337 31.969 1.00 17.97 364 ARG A O 1
ATOM 5552 N N . MET A 1 365 ? -48.540 9.218 31.246 1.00 17.05 365 MET A N 1
ATOM 5553 C CA . MET A 1 365 ? -49.907 9.152 30.752 1.00 15.78 365 MET A CA 1
ATOM 5554 C C . MET A 1 365 ? -50.868 9.644 31.824 1.00 16.27 365 MET A C 1
ATOM 5555 O O . MET A 1 365 ? -50.927 9.084 32.921 1.00 16.86 365 MET A O 1
ATOM 5569 N N . ALA A 1 366 ? -51.594 10.718 31.519 1.00 20.81 366 ALA A N 1
ATOM 5570 C CA . ALA A 1 366 ? -52.386 11.406 32.530 1.00 21.10 366 ALA A CA 1
ATOM 5571 C C . ALA A 1 366 ? -53.845 10.965 32.567 1.00 19.46 366 ALA A C 1
ATOM 5572 O O . ALA A 1 366 ? -54.553 11.323 33.515 1.00 20.21 366 ALA A O 1
ATOM 5579 N N . ILE A 1 367 ? -54.308 10.218 31.568 1.00 16.51 367 ILE A N 1
ATOM 5580 C CA . ILE A 1 367 ? -55.592 9.519 31.621 1.00 16.41 367 ILE A CA 1
ATOM 5581 C C . ILE A 1 367 ? -55.250 8.033 31.598 1.00 15.82 367 ILE A C 1
ATOM 5582 O O . ILE A 1 367 ? -55.373 7.375 30.552 1.00 15.23 367 ILE A O 1
ATOM 5598 N N . PRO A 1 368 ? -54.819 7.468 32.734 1.00 15.00 368 PRO A N 1
ATOM 5599 C CA . PRO A 1 368 ? -54.082 6.192 32.696 1.00 16.22 368 PRO A CA 1
ATOM 5600 C C . PRO A 1 368 ? -54.951 4.960 32.534 1.00 14.65 368 PRO A C 1
ATOM 5601 O O . PRO A 1 368 ? -54.424 3.896 32.172 1.00 15.52 368 PRO A O 1
ATOM 5612 N N . LEU A 1 369 ? -56.247 5.058 32.819 1.00 12.71 369 LEU A N 1
ATOM 5613 C CA . LEU A 1 369 ? -57.193 3.973 32.609 1.00 12.49 369 LEU A CA 1
ATOM 5614 C C . LEU A 1 369 ? -58.182 4.305 31.498 1.00 13.65 369 LEU A C 1
ATOM 5615 O O . LEU A 1 369 ? -59.285 3.749 31.461 1.00 14.46 369 LEU A O 1
ATOM 5631 N N . LEU A 1 370 ? -57.795 5.202 30.588 1.00 15.71 370 LEU A N 1
ATOM 5632 C CA . LEU A 1 370 ? -58.668 5.677 29.522 1.00 15.84 370 LEU A CA 1
ATOM 5633 C C . LEU A 1 370 ? -59.988 6.168 30.109 1.00 15.39 370 LEU A C 1
ATOM 5634 O O . LEU A 1 370 ? -59.995 6.867 31.129 1.00 15.13 370 LEU A O 1
ATOM 5650 N N . VAL A 1 371 ? -61.094 5.831 29.455 1.00 14.88 371 VAL A N 1
ATOM 5651 C CA . VAL A 1 371 ? -62.443 6.088 29.950 1.00 15.30 371 VAL A CA 1
ATOM 5652 C C . VAL A 1 371 ? -63.079 4.712 30.100 1.00 15.40 371 VAL A C 1
ATOM 5653 O O . VAL A 1 371 ? -62.763 3.809 29.312 1.00 14.52 371 VAL A O 1
ATOM 5666 N N . PRO A 1 372 ? -63.944 4.482 31.087 1.00 15.70 372 PRO A N 1
ATOM 5667 C CA . PRO A 1 372 ? -64.513 3.136 31.240 1.00 15.55 372 PRO A CA 1
ATOM 5668 C C . PRO A 1 372 ? -65.302 2.721 30.006 1.00 15.36 372 PRO A C 1
ATOM 5669 O O . PRO A 1 372 ? -66.057 3.509 29.432 1.00 16.11 372 PRO A O 1
ATOM 5680 N N . HIS A 1 373 ? -65.106 1.474 29.593 1.00 12.99 373 HIS A N 1
ATOM 5681 C CA . HIS A 1 373 ? -65.940 0.834 28.588 1.00 13.30 373 HIS A CA 1
ATOM 5682 C C . HIS A 1 373 ? -66.966 -0.061 29.276 1.00 14.13 373 HIS A C 1
ATOM 5683 O O . HIS A 1 373 ? -66.894 -0.317 30.480 1.00 15.29 373 HIS A O 1
ATOM 5698 N N . MET A 1 374 ? -67.936 -0.531 28.495 1.00 15.96 374 MET A N 1
ATOM 5699 C CA . MET A 1 374 ? -69.027 -1.324 29.045 1.00 15.93 374 MET A CA 1
ATOM 5700 C C . MET A 1 374 ? -69.669 -2.132 27.928 1.00 16.89 374 MET A C 1
ATOM 5701 O O . MET A 1 374 ? -69.792 -1.650 26.799 1.00 16.05 374 MET A O 1
ATOM 5715 N N . ASN A 1 375 ? -70.078 -3.356 28.257 1.00 16.63 375 ASN A N 1
ATOM 5716 C CA . ASN A 1 375 ? -70.754 -4.247 27.322 1.00 16.57 375 ASN A CA 1
ATOM 5717 C C . ASN A 1 375 ? -72.242 -4.265 27.644 1.00 17.90 375 ASN A C 1
ATOM 5718 O O . ASN A 1 375 ? -72.642 -4.685 28.735 1.00 17.37 375 ASN A O 1
ATOM 5729 N N . LEU A 1 376 ? -73.058 -3.807 26.694 1.00 20.56 376 LEU A N 1
ATOM 5730 C CA . LEU A 1 376 ? -74.501 -3.806 26.901 1.00 21.26 376 LEU A CA 1
ATOM 5731 C C . LEU A 1 376 ? -75.042 -5.213 27.108 1.00 22.10 376 LEU A C 1
ATOM 5732 O O . LEU A 1 376 ? -76.030 -5.396 27.828 1.00 22.58 376 LEU A O 1
ATOM 5748 N N . ASN A 1 377 ? -74.421 -6.211 26.488 1.00 24.24 377 ASN A N 1
ATOM 5749 C CA . ASN A 1 377 ? -74.868 -7.591 26.572 1.00 27.51 377 ASN A CA 1
ATOM 5750 C C . ASN A 1 377 ? -73.745 -8.458 27.122 1.00 25.49 377 ASN A C 1
ATOM 5751 O O . ASN A 1 377 ? -72.573 -8.071 27.106 1.00 24.42 377 ASN A O 1
ATOM 5762 N N . ASP A 1 378 ? -74.121 -9.634 27.623 1.00 23.89 378 ASP A N 1
ATOM 5763 C CA . ASP A 1 378 ? -73.128 -10.607 28.054 1.00 24.44 378 ASP A CA 1
ATOM 5764 C C . ASP A 1 378 ? -72.093 -10.794 26.956 1.00 23.53 378 ASP A C 1
ATOM 5765 O O . ASP A 1 378 ? -72.431 -10.881 25.773 1.00 23.71 378 ASP A O 1
ATOM 5774 N N . GLY A 1 379 ? -70.826 -10.837 27.351 1.00 20.26 379 GLY A N 1
ATOM 5775 C CA . GLY A 1 379 ? -69.751 -10.949 26.387 1.00 19.96 379 GLY A CA 1
ATOM 5776 C C . GLY A 1 379 ? -68.659 -11.898 26.826 1.00 20.29 379 GLY A C 1
ATOM 5777 O O . GLY A 1 379 ? -68.811 -12.616 27.819 1.00 20.61 379 GLY A O 1
ATOM 5781 N N . LYS A 1 380 ? -67.553 -11.914 26.086 1.00 26.52 380 LYS A N 1
ATOM 5782 C CA . LYS A 1 380 ? -66.419 -12.766 26.399 1.00 28.76 380 LYS A CA 1
ATOM 5783 C C . LYS A 1 380 ? -65.132 -11.990 26.165 1.00 28.55 380 LYS A C 1
ATOM 5784 O O . LYS A 1 380 ? -65.014 -11.242 25.190 1.00 28.07 380 LYS A O 1
ATOM 5803 N N . LEU A 1 381 ? -64.183 -12.156 27.082 1.00 26.36 381 LEU A N 1
ATOM 5804 C CA . LEU A 1 381 ? -62.837 -11.620 26.945 1.00 25.36 381 LEU A CA 1
ATOM 5805 C C . LEU A 1 381 ? -61.867 -12.693 27.407 1.00 26.70 381 LEU A C 1
ATOM 5806 O O . LEU A 1 381 ? -62.010 -13.220 28.513 1.00 26.32 381 LEU A O 1
ATOM 5822 N N . ALA A 1 382 ? -60.893 -13.025 26.561 1.00 30.81 382 ALA A N 1
ATOM 5823 C CA . ALA A 1 382 ? -59.913 -14.063 26.886 1.00 30.81 382 ALA A CA 1
ATOM 5824 C C . ALA A 1 382 ? -60.597 -15.371 27.272 1.00 31.37 382 ALA A C 1
ATOM 5825 O O . ALA A 1 382 ? -60.078 -16.148 28.076 1.00 33.46 382 ALA A O 1
ATOM 5832 N N . GLY A 1 383 ? -61.776 -15.619 26.706 1.00 26.48 383 GLY A N 1
ATOM 5833 C CA . GLY A 1 383 ? -62.516 -16.825 26.992 1.00 29.55 383 GLY A CA 1
ATOM 5834 C C . GLY A 1 383 ? -63.356 -16.785 28.247 1.00 29.83 383 GLY A C 1
ATOM 5835 O O . GLY A 1 383 ? -64.124 -17.725 28.485 1.00 31.36 383 GLY A O 1
ATOM 5839 N N . TYR A 1 384 ? -63.237 -15.742 29.063 1.00 26.56 384 TYR A N 1
ATOM 5840 C CA . TYR A 1 384 ? -64.049 -15.608 30.261 1.00 24.49 384 TYR A CA 1
ATOM 5841 C C . TYR A 1 384 ? -65.373 -14.937 29.926 1.00 24.17 384 TYR A C 1
ATOM 5842 O O . TYR A 1 384 ? -65.454 -14.107 29.018 1.00 24.04 384 TYR A O 1
ATOM 5860 N N . ASP A 1 385 ? -66.410 -15.293 30.677 1.00 25.05 385 ASP A N 1
ATOM 5861 C CA . ASP A 1 385 ? -67.701 -14.638 30.530 1.00 27.25 385 ASP A CA 1
ATOM 5862 C C . ASP A 1 385 ? -67.697 -13.300 31.255 1.00 24.67 385 ASP A C 1
ATOM 5863 O O . ASP A 1 385 ? -67.209 -13.187 32.384 1.00 24.35 385 ASP A O 1
ATOM 5872 N N . ILE A 1 386 ? -68.235 -12.283 30.590 1.00 21.40 386 ILE A N 1
ATOM 5873 C CA . ILE A 1 386 ? -68.280 -10.925 31.124 1.00 20.73 386 ILE A CA 1
ATOM 5874 C C . ILE A 1 386 ? -69.745 -10.540 31.290 1.00 20.71 386 ILE A C 1
ATOM 5875 O O . ILE A 1 386 ? -70.443 -10.345 30.282 1.00 19.88 386 ILE A O 1
ATOM 5891 N N . PRO A 1 387 ? -70.261 -10.429 32.514 1.00 21.83 387 PRO A N 1
ATOM 5892 C CA . PRO A 1 387 ? -71.677 -10.073 32.673 1.00 21.76 387 PRO A CA 1
ATOM 5893 C C . PRO A 1 387 ? -72.001 -8.766 31.969 1.00 20.40 387 PRO A C 1
ATOM 5894 O O . PRO A 1 387 ? -71.195 -7.834 31.949 1.00 18.92 387 PRO A O 1
ATOM 5905 N N . ALA A 1 388 ? -73.192 -8.710 31.377 1.00 21.69 388 ALA A N 1
ATOM 5906 C CA . ALA A 1 388 ? -73.683 -7.467 30.799 1.00 21.54 388 ALA A CA 1
ATOM 5907 C C . ALA A 1 388 ? -73.531 -6.326 31.796 1.00 21.07 388 ALA A C 1
ATOM 5908 O O . ALA A 1 388 ? -73.725 -6.505 33.002 1.00 20.93 388 ALA A O 1
ATOM 5915 N N . GLU A 1 389 ? -73.152 -5.153 31.283 1.00 21.92 389 GLU A N 1
ATOM 5916 C CA . GLU A 1 389 ? -73.059 -3.917 32.051 1.00 24.11 389 GLU A CA 1
ATOM 5917 C C . GLU A 1 389 ? -71.852 -3.888 32.979 1.00 22.49 389 GLU A C 1
ATOM 5918 O O . GLU A 1 389 ? -71.803 -3.077 33.909 1.00 22.66 389 GLU A O 1
ATOM 5930 N N . SER A 1 390 ? -70.867 -4.747 32.741 1.00 16.58 390 SER A N 1
ATOM 5931 C CA . SER A 1 390 ? -69.631 -4.683 33.500 1.00 16.36 390 SER A CA 1
ATOM 5932 C C . SER A 1 390 ? -68.830 -3.450 33.100 1.00 15.60 390 SER A C 1
ATOM 5933 O O . SER A 1 390 ? -68.849 -3.015 31.945 1.00 15.65 390 SER A O 1
ATOM 5941 N N . LYS A 1 391 ? -68.136 -2.874 34.076 1.00 15.66 391 LYS A N 1
ATOM 5942 C CA . LYS A 1 391 ? -67.200 -1.791 33.804 1.00 15.02 391 LYS A CA 1
ATOM 5943 C C . LYS A 1 391 ? -65.878 -2.395 33.349 1.00 16.24 391 LYS A C 1
ATOM 5944 O O . LYS A 1 391 ? -65.278 -3.200 34.070 1.00 16.71 391 LYS A O 1
ATOM 5963 N N . ILE A 1 392 ? -65.427 -2.018 32.156 1.00 17.51 392 ILE A N 1
ATOM 5964 C CA . ILE A 1 392 ? -64.203 -2.557 31.572 1.00 17.40 392 ILE A CA 1
ATOM 5965 C C . ILE A 1 392 ? -63.144 -1.466 31.613 1.00 17.56 392 ILE A C 1
ATOM 5966 O O . ILE A 1 392 ? -63.336 -0.381 31.048 1.00 18.16 392 ILE A O 1
ATOM 5982 N N . LEU A 1 393 ? -62.028 -1.749 32.276 1.00 14.66 393 LEU A N 1
ATOM 5983 C CA . LEU A 1 393 ? -60.922 -0.808 32.379 1.00 14.30 393 LEU A CA 1
ATOM 5984 C C . LEU A 1 393 ? -59.693 -1.383 31.691 1.00 15.04 393 LEU A C 1
ATOM 5985 O O . LEU A 1 393 ? -59.275 -2.507 31.995 1.00 15.75 393 LEU A O 1
ATOM 6001 N N . VAL A 1 394 ? -59.123 -0.613 30.770 1.00 15.48 394 VAL A N 1
ATOM 6002 C CA . VAL A 1 394 ? -57.826 -0.928 30.189 1.00 16.26 394 VAL A CA 1
ATOM 6003 C C . VAL A 1 394 ? -56.777 -0.170 30.991 1.00 15.44 394 VAL A C 1
ATOM 6004 O O . VAL A 1 394 ? -56.853 1.056 31.112 1.00 15.76 394 VAL A O 1
ATOM 6017 N N . ASN A 1 395 ? -55.807 -0.889 31.558 1.00 14.15 395 ASN A N 1
ATOM 6018 C CA . ASN A 1 395 ? -54.724 -0.218 32.275 1.00 14.89 395 ASN A CA 1
ATOM 6019 C C . ASN A 1 395 ? -53.711 0.268 31.242 1.00 15.06 395 ASN A C 1
ATOM 6020 O O . ASN A 1 395 ? -52.642 -0.314 31.034 1.00 14.65 395 ASN A O 1
ATOM 6031 N N . ALA A 1 396 ? -54.070 1.372 30.580 1.00 15.26 396 ALA A N 1
ATOM 6032 C CA . ALA A 1 396 ? -53.251 1.878 29.484 1.00 16.37 396 ALA A CA 1
ATOM 6033 C C . ALA A 1 396 ? -51.895 2.366 29.967 1.00 15.64 396 ALA A C 1
ATOM 6034 O O . ALA A 1 396 ? -50.906 2.260 29.232 1.00 16.39 396 ALA A O 1
ATOM 6041 N N . TRP A 1 397 ? -51.816 2.911 31.184 1.00 14.84 397 TRP A N 1
ATOM 6042 C CA . TRP A 1 397 ? -50.505 3.302 31.685 1.00 15.91 397 TRP A CA 1
ATOM 6043 C C . TRP A 1 397 ? -49.586 2.094 31.759 1.00 16.57 397 TRP A C 1
ATOM 6044 O O . TRP A 1 397 ? -48.418 2.162 31.350 1.00 16.51 397 TRP A O 1
ATOM 6065 N N . PHE A 1 398 ? -50.098 0.971 32.270 1.00 19.00 398 PHE A N 1
ATOM 6066 C CA . PHE A 1 398 ? -49.257 -0.214 32.378 1.00 18.78 398 PHE A CA 1
ATOM 6067 C C . PHE A 1 398 ? -48.858 -0.734 31.005 1.00 18.31 398 PHE A C 1
ATOM 6068 O O . PHE A 1 398 ? -47.699 -1.102 30.790 1.00 18.86 398 PHE A O 1
ATOM 6085 N N . LEU A 1 399 ? -49.805 -0.792 30.067 1.00 15.93 399 LEU A N 1
ATOM 6086 C CA . LEU A 1 399 ? -49.457 -1.196 28.709 1.00 16.23 399 LEU A CA 1
ATOM 6087 C C . LEU A 1 399 ? -48.262 -0.400 28.207 1.00 17.01 399 LEU A C 1
ATOM 6088 O O . LEU A 1 399 ? -47.321 -0.955 27.628 1.00 17.68 399 LEU A O 1
ATOM 6104 N N . ALA A 1 400 ? -48.278 0.910 28.450 1.00 14.73 400 ALA A N 1
ATOM 6105 C CA . ALA A 1 400 ? -47.247 1.822 27.973 1.00 15.19 400 ALA A CA 1
ATOM 6106 C C . ALA A 1 400 ? -45.974 1.778 28.806 1.00 15.79 400 ALA A C 1
ATOM 6107 O O . ALA A 1 400 ? -44.983 2.409 28.421 1.00 16.09 400 ALA A O 1
ATOM 6114 N N . ASN A 1 401 ? -45.970 1.064 29.932 1.00 17.20 401 ASN A N 1
ATOM 6115 C CA . ASN A 1 401 ? -44.819 1.071 30.826 1.00 19.01 401 ASN A CA 1
ATOM 6116 C C . ASN A 1 401 ? -44.410 -0.318 31.294 1.00 20.54 401 ASN A C 1
ATOM 6117 O O . ASN A 1 401 ? -43.584 -0.431 32.207 1.00 20.87 401 ASN A O 1
ATOM 6128 N N . ASP A 1 402 ? -44.944 -1.364 30.690 1.00 21.47 402 ASP A N 1
ATOM 6129 C CA . ASP A 1 402 ? -44.619 -2.729 31.072 1.00 20.27 402 ASP A CA 1
ATOM 6130 C C . ASP A 1 402 ? -43.158 -3.029 30.752 1.00 20.72 402 ASP A C 1
ATOM 6131 O O . ASP A 1 402 ? -42.775 -3.005 29.573 1.00 20.55 402 ASP A O 1
ATOM 6140 N N . PRO A 1 403 ? -42.311 -3.308 31.748 1.00 23.28 403 PRO A N 1
ATOM 6141 C CA . PRO A 1 403 ? -40.890 -3.559 31.445 1.00 25.16 403 PRO A CA 1
ATOM 6142 C C . PRO A 1 403 ? -40.653 -4.775 30.566 1.00 24.12 403 PRO A C 1
ATOM 6143 O O . PRO A 1 403 ? -39.559 -4.904 30.004 1.00 24.74 403 PRO A O 1
ATOM 6154 N N . LYS A 1 404 ? -41.630 -5.672 30.431 1.00 21.69 404 LYS A N 1
ATOM 6155 C CA . LYS A 1 404 ? -41.477 -6.824 29.551 1.00 22.00 404 LYS A CA 1
ATOM 6156 C C . LYS A 1 404 ? -41.737 -6.484 28.089 1.00 21.21 404 LYS A C 1
ATOM 6157 O O . LYS A 1 404 ? -41.416 -7.297 27.215 1.00 23.16 404 LYS A O 1
ATOM 6176 N N . ARG A 1 405 ? -42.291 -5.304 27.804 1.00 23.43 405 ARG A N 1
ATOM 6177 C CA . ARG A 1 405 ? -42.689 -4.933 26.455 1.00 25.31 405 ARG A CA 1
ATOM 6178 C C . ARG A 1 405 ? -42.049 -3.641 25.968 1.00 25.67 405 ARG A C 1
ATOM 6179 O O . ARG A 1 405 ? -42.262 -3.259 24.812 1.00 26.70 405 ARG A O 1
ATOM 6200 N N . TRP A 1 406 ? -41.284 -2.958 26.813 1.00 20.58 406 TRP A N 1
ATOM 6201 C CA . TRP A 1 406 ? -40.591 -1.732 26.453 1.00 20.40 406 TRP A CA 1
ATOM 6202 C C . TRP A 1 406 ? -39.143 -1.840 26.910 1.00 21.98 406 TRP A C 1
ATOM 6203 O O . TRP A 1 406 ? -38.814 -2.626 27.800 1.00 22.05 406 TRP A O 1
ATOM 6224 N N . VAL A 1 407 ? -38.275 -1.032 26.307 1.00 23.76 407 VAL A N 1
ATOM 6225 C CA . VAL A 1 407 ? -36.875 -0.962 26.716 1.00 26.46 407 VAL A CA 1
ATOM 6226 C C . VAL A 1 407 ? -36.777 0.096 27.813 1.00 24.77 407 VAL A C 1
ATOM 6227 O O . VAL A 1 407 ? -36.827 1.296 27.540 1.00 23.47 407 VAL A O 1
ATOM 6240 N N . ARG A 1 408 ? -36.645 -0.363 29.065 1.00 24.12 408 ARG A N 1
ATOM 6241 C CA . ARG A 1 408 ? -36.498 0.486 30.246 1.00 24.86 408 ARG A CA 1
ATOM 6242 C C . ARG A 1 408 ? -37.556 1.585 30.239 1.00 23.49 408 ARG A C 1
ATOM 6243 O O . ARG A 1 408 ? -37.233 2.777 30.130 1.00 23.41 408 ARG A O 1
ATOM 6264 N N . PRO A 1 409 ? -38.832 1.214 30.379 1.00 22.60 409 PRO A N 1
ATOM 6265 C CA . PRO A 1 409 ? -39.906 2.225 30.353 1.00 21.31 409 PRO A CA 1
ATOM 6266 C C . PRO A 1 409 ? -39.840 3.226 31.493 1.00 20.98 409 PRO A C 1
ATOM 6267 O O . PRO A 1 409 ? -40.465 4.289 31.400 1.00 21.78 409 PRO A O 1
ATOM 6278 N N . ASP A 1 410 ? -39.120 2.919 32.573 1.00 22.16 410 ASP A N 1
ATOM 6279 C CA . ASP A 1 410 ? -39.023 3.851 33.688 1.00 23.98 410 ASP A CA 1
ATOM 6280 C C . ASP A 1 410 ? -38.257 5.113 33.319 1.00 24.11 410 ASP A C 1
ATOM 6281 O O . ASP A 1 410 ? -38.350 6.114 34.036 1.00 24.11 410 ASP A O 1
ATOM 6290 N N . GLU A 1 411 ? -37.498 5.089 32.229 1.00 21.26 411 GLU A N 1
ATOM 6291 C CA . GLU A 1 411 ? -36.744 6.255 31.800 1.00 21.92 411 GLU A CA 1
ATOM 6292 C C . GLU A 1 411 ? -37.616 7.166 30.949 1.00 21.05 411 GLU A C 1
ATOM 6293 O O . GLU A 1 411 ? -38.398 6.697 30.116 1.00 20.73 411 GLU A O 1
ATOM 6305 N N . PHE A 1 412 ? -37.465 8.472 31.157 1.00 20.82 412 PHE A N 1
ATOM 6306 C CA . PHE A 1 412 ? -37.993 9.466 30.227 1.00 20.92 412 PHE A CA 1
ATOM 6307 C C . PHE A 1 412 ? -36.975 9.583 29.101 1.00 22.34 412 PHE A C 1
ATOM 6308 O O . PHE A 1 412 ? -35.987 10.313 29.205 1.00 23.24 412 PHE A O 1
ATOM 6325 N N . ARG A 1 413 ? -37.193 8.820 28.032 1.00 19.13 413 ARG A N 1
ATOM 6326 C CA . ARG A 1 413 ? -36.252 8.743 26.916 1.00 18.46 413 ARG A CA 1
ATOM 6327 C C . ARG A 1 413 ? -37.010 8.978 25.617 1.00 18.58 413 ARG A C 1
ATOM 6328 O O . ARG A 1 413 ? -37.416 8.024 24.937 1.00 18.28 413 ARG A O 1
ATOM 6349 N N . PRO A 1 414 ? -37.209 10.240 25.231 1.00 19.13 414 PRO A N 1
ATOM 6350 C CA . PRO A 1 414 ? -37.922 10.504 23.970 1.00 19.04 414 PRO A CA 1
ATOM 6351 C C . PRO A 1 414 ? -37.277 9.817 22.784 1.00 19.52 414 PRO A C 1
ATOM 6352 O O . PRO A 1 414 ? -37.964 9.504 21.802 1.00 17.87 414 PRO A O 1
ATOM 6363 N N . GLU A 1 415 ? -35.969 9.564 22.858 1.00 20.33 415 GLU A N 1
ATOM 6364 C CA . GLU A 1 415 ? -35.261 8.923 21.758 1.00 19.91 415 GLU A CA 1
ATOM 6365 C C . GLU A 1 415 ? -35.845 7.562 21.401 1.00 19.25 415 GLU A C 1
ATOM 6366 O O . GLU A 1 415 ? -35.652 7.098 20.271 1.00 19.50 415 GLU A O 1
ATOM 6378 N N . ARG A 1 416 ? -36.550 6.905 22.326 1.00 19.50 416 ARG A N 1
ATOM 6379 C CA . ARG A 1 416 ? -37.131 5.610 21.991 1.00 20.35 416 ARG A CA 1
ATOM 6380 C C . ARG A 1 416 ? -38.071 5.725 20.799 1.00 21.65 416 ARG A C 1
ATOM 6381 O O . ARG A 1 416 ? -38.158 4.797 19.985 1.00 22.41 416 ARG A O 1
ATOM 6402 N N . PHE A 1 417 ? -38.767 6.854 20.671 1.00 22.49 417 PHE A N 1
ATOM 6403 C CA . PHE A 1 417 ? -39.674 7.091 19.553 1.00 21.96 417 PHE A CA 1
ATOM 6404 C C . PHE A 1 417 ? -38.953 7.525 18.286 1.00 21.94 417 PHE A C 1
ATOM 6405 O O . PHE A 1 417 ? -39.612 7.786 17.273 1.00 19.84 417 PHE A O 1
ATOM 6422 N N . LEU A 1 418 ? -37.627 7.605 18.320 1.00 20.60 418 LEU A N 1
ATOM 6423 C CA . LEU A 1 418 ? -36.812 7.771 17.128 1.00 21.29 418 LEU A CA 1
ATOM 6424 C C . LEU A 1 418 ? -35.960 6.545 16.834 1.00 20.67 418 LEU A C 1
ATOM 6425 O O . LEU A 1 418 ? -35.277 6.514 15.805 1.00 21.46 418 LEU A O 1
ATOM 6441 N N . GLU A 1 419 ? -35.981 5.544 17.713 1.00 21.73 419 GLU A N 1
ATOM 6442 C CA . GLU A 1 419 ? -35.116 4.380 17.605 1.00 23.12 419 GLU A CA 1
ATOM 6443 C C . GLU A 1 419 ? -35.965 3.115 17.573 1.00 22.67 419 GLU A C 1
ATOM 6444 O O . GLU A 1 419 ? -36.620 2.847 16.563 1.00 22.74 419 GLU A O 1
ATOM 6456 N N . GLU A 1 420 ? -35.999 2.344 18.661 1.00 21.71 420 GLU A N 1
ATOM 6457 C CA . GLU A 1 420 ? -36.696 1.064 18.598 1.00 22.84 420 GLU A CA 1
ATOM 6458 C C . GLU A 1 420 ? -38.210 1.222 18.514 1.00 21.42 420 GLU A C 1
ATOM 6459 O O . GLU A 1 420 ? -38.894 0.271 18.124 1.00 20.55 420 GLU A O 1
ATOM 6471 N N . GLU A 1 421 ? -38.749 2.389 18.859 1.00 20.92 421 GLU A N 1
ATOM 6472 C CA . GLU A 1 421 ? -40.184 2.638 18.780 1.00 19.76 421 GLU A CA 1
ATOM 6473 C C . GLU A 1 421 ? -40.531 3.663 17.703 1.00 20.21 421 GLU A C 1
ATOM 6474 O O . GLU A 1 421 ? -41.553 4.347 17.797 1.00 19.21 421 GLU A O 1
ATOM 6486 N N . LYS A 1 422 ? -39.704 3.766 16.663 1.00 22.44 422 LYS A N 1
ATOM 6487 C CA . LYS A 1 422 ? -39.812 4.889 15.742 1.00 21.98 422 LYS A CA 1
ATOM 6488 C C . LYS A 1 422 ? -41.077 4.853 14.892 1.00 20.83 422 LYS A C 1
ATOM 6489 O O . LYS A 1 422 ? -41.419 5.873 14.284 1.00 22.07 422 LYS A O 1
ATOM 6508 N N . THR A 1 423 ? -41.775 3.720 14.815 1.00 19.36 423 THR A N 1
ATOM 6509 C CA . THR A 1 423 ? -43.035 3.660 14.083 1.00 18.21 423 THR A CA 1
ATOM 6510 C C . THR A 1 423 ? -44.254 3.718 14.995 1.00 17.82 423 THR A C 1
ATOM 6511 O O . THR A 1 423 ? -45.381 3.648 14.498 1.00 17.97 423 THR A O 1
ATOM 6522 N N . VAL A 1 424 ? -44.059 3.843 16.305 1.00 18.50 424 VAL A N 1
ATOM 6523 C CA . VAL A 1 424 ? -45.158 3.862 17.265 1.00 18.57 424 VAL A CA 1
ATOM 6524 C C . VAL A 1 424 ? -45.666 5.290 17.403 1.00 19.65 424 VAL A C 1
ATOM 6525 O O . VAL A 1 424 ? -44.888 6.215 17.671 1.00 19.91 424 VAL A O 1
ATOM 6538 N N . GLU A 1 425 ? -46.973 5.470 17.235 1.00 18.93 425 GLU A N 1
ATOM 6539 C CA . GLU A 1 425 ? -47.582 6.791 17.208 1.00 18.52 425 GLU A CA 1
ATOM 6540 C C . GLU A 1 425 ? -48.670 6.908 18.268 1.00 17.54 425 GLU A C 1
ATOM 6541 O O . GLU A 1 425 ? -49.185 5.911 18.784 1.00 16.46 425 GLU A O 1
ATOM 6553 N N . ALA A 1 426 ? -49.029 8.158 18.574 1.00 19.36 426 ALA A N 1
ATOM 6554 C CA . ALA A 1 426 ? -49.963 8.430 19.659 1.00 18.39 426 ALA A CA 1
ATOM 6555 C C . ALA A 1 426 ? -51.376 7.942 19.367 1.00 15.90 426 ALA A C 1
ATOM 6556 O O . ALA A 1 426 ? -52.150 7.744 20.310 1.00 16.82 426 ALA A O 1
ATOM 6563 N 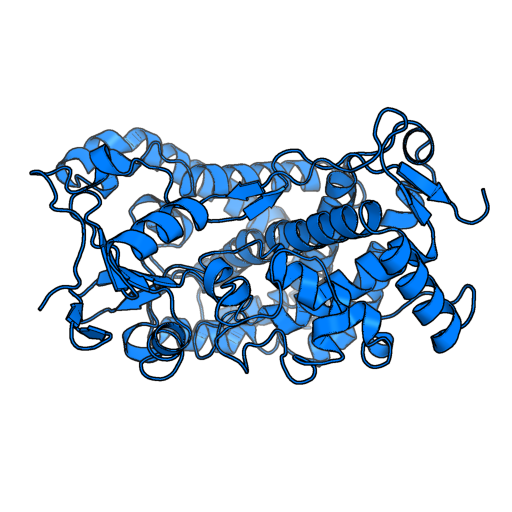N . HIS A 1 427 ? -51.739 7.750 18.097 1.00 16.92 427 HIS A N 1
ATOM 6564 C CA . HIS A 1 427 ? -53.104 7.353 17.768 1.00 19.28 427 HIS A CA 1
ATOM 6565 C C . HIS A 1 427 ? -53.339 5.855 17.929 1.00 19.69 427 HIS A C 1
ATOM 6566 O O . HIS A 1 427 ? -54.412 5.367 17.557 1.00 20.01 427 HIS A O 1
ATOM 6580 N N . GLY A 1 428 ? -52.371 5.121 18.471 1.00 17.23 428 GLY A N 1
ATOM 6581 C CA . GLY A 1 428 ? -52.620 3.760 18.899 1.00 17.05 428 GLY A CA 1
ATOM 6582 C C . GLY A 1 428 ? -52.492 2.697 17.834 1.00 17.53 428 GLY A C 1
ATOM 6583 O O . GLY A 1 428 ? -53.221 1.699 17.877 1.00 17.67 428 GLY A O 1
ATOM 6587 N N . ASN A 1 429 ? -51.582 2.873 16.875 1.00 16.02 429 ASN A N 1
ATOM 6588 C CA . ASN A 1 429 ? -51.301 1.809 15.921 1.00 15.47 429 ASN A CA 1
ATOM 6589 C C . ASN A 1 429 ? -50.585 0.630 16.566 1.00 15.93 429 ASN A C 1
ATOM 6590 O O . ASN A 1 429 ? -50.510 -0.440 15.951 1.00 16.00 429 ASN A O 1
ATOM 6601 N N . ASP A 1 430 ? -50.061 0.809 17.776 1.00 16.65 430 ASP A N 1
ATOM 6602 C CA . ASP A 1 430 ? -49.419 -0.242 18.554 1.00 16.05 430 ASP A CA 1
ATOM 6603 C C . ASP A 1 430 ? -50.149 -0.325 19.887 1.00 15.2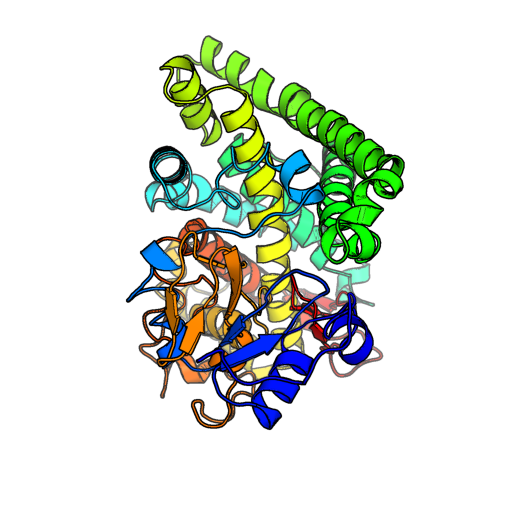8 430 ASP A C 1
ATOM 6604 O O . ASP A 1 430 ? -50.209 0.664 20.626 1.00 14.45 430 ASP A O 1
ATOM 6613 N N . PHE A 1 431 ? -50.708 -1.496 20.193 1.00 17.51 431 PHE A N 1
ATOM 6614 C CA . PHE A 1 431 ? -51.610 -1.604 21.334 1.00 17.14 431 PHE A CA 1
ATOM 6615 C C . PHE A 1 431 ? -50.894 -1.570 22.677 1.00 17.28 431 PHE A C 1
ATOM 6616 O O . PHE A 1 431 ? -51.558 -1.716 23.709 1.00 17.84 431 PHE A O 1
ATOM 6633 N N . ARG A 1 432 ? -49.576 -1.360 22.699 1.00 16.67 432 ARG A N 1
ATOM 6634 C CA . ARG A 1 432 ? -48.898 -1.029 23.947 1.00 16.53 432 ARG A CA 1
ATOM 6635 C C . ARG A 1 432 ? -49.061 0.436 24.319 1.00 17.07 432 ARG A C 1
ATOM 6636 O O . ARG A 1 432 ? -48.867 0.794 25.487 1.00 17.12 432 ARG A O 1
ATOM 6657 N N . PHE A 1 433 ? -49.406 1.287 23.352 1.00 16.74 433 PHE A N 1
ATOM 6658 C CA . PHE A 1 433 ? -49.362 2.744 23.495 1.00 15.95 433 PHE A CA 1
ATOM 6659 C C . PHE A 1 433 ? -50.670 3.307 22.957 1.00 14.11 433 PHE A C 1
ATOM 6660 O O . PHE A 1 433 ? -50.773 3.627 21.770 1.00 13.90 433 PHE A O 1
ATOM 6677 N N . VAL A 1 434 ? -51.662 3.432 23.833 1.00 13.74 434 VAL A N 1
ATOM 6678 C CA . VAL A 1 434 ? -52.994 3.864 23.415 1.00 14.07 434 VAL A CA 1
ATOM 6679 C C . VAL A 1 434 ? -53.449 5.042 24.270 1.00 14.14 434 VAL A C 1
ATOM 6680 O O . VAL A 1 434 ? -54.565 5.017 24.812 1.00 13.89 434 VAL A O 1
ATOM 6693 N N . PRO A 1 435 ? -52.646 6.105 24.385 1.00 13.83 435 PRO A N 1
ATOM 6694 C CA . PRO A 1 435 ? -53.039 7.229 25.253 1.00 13.86 435 PRO A CA 1
ATOM 6695 C C . PRO A 1 435 ? -54.334 7.901 24.834 1.00 12.80 435 PRO A C 1
ATOM 6696 O O . PRO A 1 435 ? -54.988 8.530 25.676 1.00 12.66 435 PRO A O 1
ATOM 6707 N N . PHE A 1 436 ? -54.716 7.809 23.559 1.00 13.51 436 PHE A N 1
ATOM 6708 C CA . PHE A 1 436 ? -55.965 8.371 23.062 1.00 13.99 436 PHE A CA 1
ATOM 6709 C C . PHE A 1 436 ? -56.964 7.286 22.685 1.00 14.28 436 PHE A C 1
ATOM 6710 O O . PHE A 1 436 ? -57.908 7.546 21.933 1.00 14.33 436 PHE A O 1
ATOM 6727 N N . GLY A 1 437 ? -56.768 6.079 23.186 1.00 12.76 437 GLY A N 1
ATOM 6728 C CA . GLY A 1 437 ? -57.625 4.986 22.808 1.00 13.35 437 GLY A CA 1
ATOM 6729 C C . GLY A 1 437 ? -57.376 4.531 21.378 1.00 14.20 437 GLY A C 1
ATOM 6730 O O . GLY A 1 437 ? -56.473 4.990 20.675 1.00 14.61 437 GLY A O 1
ATOM 6734 N N . VAL A 1 438 ? -58.215 3.587 20.960 1.00 14.03 438 VAL A N 1
ATOM 6735 C CA . VAL A 1 438 ? -58.184 3.045 19.610 1.00 15.09 438 VAL A CA 1
ATOM 6736 C C . VAL A 1 438 ? -59.613 2.739 19.197 1.00 16.29 438 VAL A C 1
ATOM 6737 O O . VAL A 1 438 ? -60.444 2.355 20.023 1.00 16.31 438 VAL A O 1
ATOM 6750 N N . GLY A 1 439 ? -59.896 2.898 17.908 1.00 17.87 439 GLY A N 1
ATOM 6751 C CA . GLY A 1 439 ? -61.154 2.408 17.385 1.00 19.30 439 GLY A CA 1
ATOM 6752 C C . GLY A 1 439 ? -62.321 3.344 17.655 1.00 17.92 439 GLY A C 1
ATOM 6753 O O . GLY A 1 439 ? -62.180 4.566 17.712 1.00 17.67 439 GLY A O 1
ATOM 6757 N N . ARG A 1 440 ? -63.494 2.738 17.848 1.00 17.12 440 ARG A N 1
ATOM 6758 C CA . ARG A 1 440 ? -64.740 3.486 17.733 1.00 17.91 440 ARG A CA 1
ATOM 6759 C C . ARG A 1 440 ? -64.865 4.560 18.807 1.00 17.86 440 ARG A C 1
ATOM 6760 O O . ARG A 1 440 ? -65.305 5.677 18.516 1.00 18.43 440 ARG A O 1
ATOM 6781 N N . ARG A 1 441 ? -64.494 4.256 20.052 1.00 15.40 441 ARG A N 1
ATOM 6782 C CA . ARG A 1 441 ? -64.622 5.221 21.138 1.00 14.30 441 ARG A CA 1
ATOM 6783 C C . ARG A 1 441 ? -63.325 5.984 21.404 1.00 13.00 441 ARG A C 1
ATOM 6784 O O . ARG A 1 441 ? -63.167 6.561 22.485 1.00 13.42 441 ARG A O 1
ATOM 6805 N N . SER A 1 442 ? -62.391 5.982 20.455 1.00 14.68 442 SER A N 1
ATOM 6806 C CA . SER A 1 442 ? -61.117 6.658 20.653 1.00 14.53 442 SER A CA 1
ATOM 6807 C C . SER A 1 442 ? -61.314 8.167 20.743 1.00 14.91 442 SER A C 1
ATOM 6808 O O . SER A 1 442 ? -62.348 8.715 20.353 1.00 16.04 442 SER A O 1
ATOM 6816 N N . CYS A 1 443 ? -60.292 8.841 21.246 1.00 16.15 443 CYS A N 1
ATOM 6817 C CA . CYS A 1 443 ? -60.368 10.286 21.413 1.00 15.22 443 CYS A CA 1
ATOM 6818 C C . CYS A 1 443 ? -60.395 10.971 20.054 1.00 14.92 443 CYS A C 1
ATOM 6819 O O . CYS A 1 443 ? -59.425 10.850 19.294 1.00 15.79 443 CYS A O 1
ATOM 6826 N N . PRO A 1 444 ? -61.464 11.697 19.703 1.00 13.73 444 PRO A N 1
ATOM 6827 C CA . PRO A 1 444 ? -61.406 12.526 18.489 1.00 14.98 444 PRO A CA 1
ATOM 6828 C C . PRO A 1 444 ? -60.563 13.770 18.678 1.00 14.65 444 PRO A C 1
ATOM 6829 O O . PRO A 1 444 ? -60.100 14.343 17.686 1.00 15.32 444 PRO A O 1
ATOM 6840 N N . GLY A 1 445 ? -60.335 14.190 19.923 1.00 11.80 445 GLY A N 1
ATOM 6841 C CA . GLY A 1 445 ? -59.565 15.390 20.200 1.00 13.30 445 GLY A CA 1
ATOM 6842 C C . GLY A 1 445 ? -58.070 15.234 20.034 1.00 11.66 445 GLY A C 1
ATOM 6843 O O . GLY A 1 445 ? -57.345 16.226 20.164 1.00 11.61 445 GLY A O 1
ATOM 6847 N N . ILE A 1 446 ? -57.594 14.019 19.750 1.00 13.61 446 ILE A N 1
ATOM 6848 C CA . ILE A 1 446 ? -56.167 13.807 19.513 1.00 15.33 446 ILE A CA 1
ATOM 6849 C C . ILE A 1 446 ? -55.634 14.825 18.514 1.00 15.09 446 ILE A C 1
ATOM 6850 O O . ILE A 1 446 ? -54.527 15.356 18.670 1.00 14.58 446 ILE A O 1
ATOM 6866 N N . ILE A 1 447 ? -56.423 15.126 17.481 1.00 13.46 447 ILE A N 1
ATOM 6867 C CA . ILE A 1 447 ? -55.998 16.029 16.419 1.00 14.42 447 ILE A CA 1
ATOM 6868 C C . ILE A 1 447 ? -55.782 17.443 16.935 1.00 15.03 447 ILE A C 1
ATOM 6869 O O . ILE A 1 447 ? -55.044 18.221 16.324 1.00 15.10 447 ILE A O 1
ATOM 6885 N N . LEU A 1 448 ? -56.395 17.793 18.060 1.00 13.21 448 LEU A N 1
ATOM 6886 C CA . LEU A 1 448 ? -56.187 19.091 18.682 1.00 13.68 448 LEU A CA 1
ATOM 6887 C C . LEU A 1 448 ? -55.154 19.044 19.795 1.00 13.67 448 LEU A C 1
ATOM 6888 O O . LEU A 1 448 ? -54.349 19.970 19.931 1.00 13.17 448 LEU A O 1
ATOM 6904 N N . ALA A 1 449 ? -55.162 17.977 20.593 1.00 15.28 449 ALA A N 1
ATOM 6905 C CA . ALA A 1 449 ? -54.284 17.915 21.755 1.00 15.75 449 ALA A CA 1
ATOM 6906 C C . ALA A 1 449 ? -52.819 17.855 21.343 1.00 15.33 449 ALA A C 1
ATOM 6907 O O . ALA A 1 449 ? -51.974 18.551 21.919 1.00 15.27 449 ALA A O 1
ATOM 6914 N N . LEU A 1 450 ? -52.497 17.018 20.359 1.00 14.37 450 LEU A N 1
ATOM 6915 C CA . LEU A 1 450 ? -51.099 16.849 19.974 1.00 15.36 450 LEU A CA 1
ATOM 6916 C C . LEU A 1 450 ? -50.453 18.151 19.527 1.00 15.84 450 LEU A C 1
ATOM 6917 O O . LEU A 1 450 ? -49.363 18.476 20.029 1.00 16.19 450 LEU A O 1
ATOM 6933 N N . PRO A 1 451 ? -51.029 18.922 18.600 1.00 14.23 451 PRO A N 1
ATOM 6934 C CA . PRO A 1 451 ? -50.396 20.209 18.250 1.00 14.30 451 PRO A CA 1
ATOM 6935 C C . PRO A 1 451 ? -50.356 21.197 19.407 1.00 14.49 451 PRO A C 1
ATOM 6936 O O . PRO A 1 451 ? -49.380 21.947 19.542 1.00 13.94 451 PRO A O 1
ATOM 6947 N N . ILE A 1 452 ? -51.389 21.235 20.251 1.00 13.04 452 ILE A N 1
ATOM 6948 C CA . ILE A 1 452 ? -51.377 22.198 21.349 1.00 12.77 452 ILE A CA 1
ATOM 6949 C C . ILE A 1 452 ? -50.234 21.889 22.308 1.00 12.33 452 ILE A C 1
ATOM 6950 O O . ILE A 1 452 ? -49.492 22.787 22.725 1.00 12.60 452 ILE A O 1
ATOM 6966 N N . ILE A 1 453 ? -50.050 20.616 22.655 1.00 12.52 453 ILE A N 1
ATOM 6967 C CA . ILE A 1 453 ? -48.962 20.264 23.564 1.00 14.71 453 ILE A CA 1
ATOM 6968 C C . ILE A 1 453 ? -47.618 20.599 22.930 1.00 15.93 453 ILE A C 1
ATOM 6969 O O . ILE A 1 453 ? -46.740 21.195 23.567 1.00 15.70 453 ILE A O 1
ATOM 6985 N N . GLY A 1 454 ? -47.437 20.210 21.666 1.00 14.78 454 GLY A N 1
ATOM 6986 C CA . GLY A 1 454 ? -46.160 20.432 21.007 1.00 14.01 454 GLY A CA 1
ATOM 6987 C C . GLY A 1 454 ? -45.822 21.904 20.878 1.00 14.73 454 GLY A C 1
ATOM 6988 O O . GLY A 1 454 ? -44.698 22.325 21.162 1.00 15.27 454 GLY A O 1
ATOM 6992 N N . ILE A 1 455 ? -46.793 22.709 20.444 1.00 14.36 455 ILE A N 1
ATOM 6993 C CA . ILE A 1 455 ? -46.567 24.146 20.328 1.00 13.72 455 ILE A CA 1
ATOM 6994 C C . ILE A 1 455 ? -46.200 24.734 21.683 1.00 14.72 455 ILE A C 1
ATOM 6995 O O . ILE A 1 455 ? -45.260 25.529 21.803 1.00 15.83 455 ILE A O 1
ATOM 7011 N N . THR A 1 456 ? -46.954 24.366 22.721 1.00 13.90 456 THR A N 1
ATOM 7012 C CA . THR A 1 456 ? -46.767 24.984 24.028 1.00 12.54 456 THR A CA 1
ATOM 7013 C C . THR A 1 456 ? -45.395 24.653 24.601 1.00 13.51 456 THR A C 1
ATOM 7014 O O . THR A 1 456 ? -44.658 25.548 25.030 1.00 13.52 456 THR A O 1
ATOM 7025 N N . LEU A 1 457 ? -45.032 23.372 24.616 1.00 13.36 457 LEU A N 1
ATOM 7026 C CA . LEU A 1 457 ? -43.716 22.990 25.119 1.00 15.00 457 LEU A CA 1
ATOM 7027 C C . LEU A 1 457 ? -42.609 23.626 24.290 1.00 14.92 457 LEU A C 1
ATOM 7028 O O . LEU A 1 457 ? -41.618 24.125 24.840 1.00 14.09 457 LEU A O 1
ATOM 7044 N N . GLY A 1 458 ? -42.761 23.621 22.964 1.00 13.77 458 GLY A N 1
ATOM 7045 C CA . GLY A 1 458 ? -41.748 24.227 22.117 1.00 14.50 458 GLY A CA 1
ATOM 7046 C C . GLY A 1 458 ? -41.589 25.711 22.377 1.00 14.59 458 GLY A C 1
ATOM 7047 O O . GLY A 1 458 ? -40.469 26.219 22.488 1.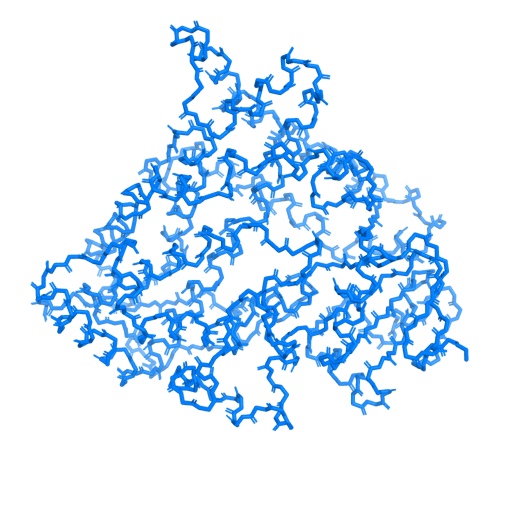00 14.22 458 GLY A O 1
ATOM 7051 N N . ARG A 1 459 ? -42.709 26.428 22.486 1.00 14.31 459 ARG A N 1
ATOM 7052 C CA . ARG A 1 459 ? -42.636 27.861 22.729 1.00 13.65 459 ARG A CA 1
ATOM 7053 C C . ARG A 1 459 ? -41.954 28.156 24.059 1.00 14.77 459 ARG A C 1
ATOM 7054 O O . ARG A 1 459 ? -41.127 29.071 24.152 1.00 14.97 459 ARG A O 1
ATOM 7075 N N . LEU A 1 460 ? -42.279 27.390 25.102 1.00 14.74 460 LEU A N 1
ATOM 7076 C CA . LEU A 1 460 ? -41.640 27.615 26.393 1.00 15.86 460 LEU A CA 1
ATOM 7077 C C . LEU A 1 460 ? -40.133 27.411 26.297 1.00 16.92 460 LEU A C 1
ATOM 7078 O O . LEU A 1 460 ? -39.350 28.242 26.773 1.00 16.26 460 LEU A O 1
ATOM 7094 N N . VAL A 1 461 ? -39.707 26.317 25.663 1.00 15.82 461 VAL A N 1
ATOM 7095 C CA . VAL A 1 461 ? -38.280 26.026 25.598 1.00 17.12 461 VAL A CA 1
ATOM 7096 C C . VAL A 1 461 ? -37.564 27.022 24.696 1.00 18.47 461 VAL A C 1
ATOM 7097 O O . VAL A 1 461 ? -36.377 27.308 24.896 1.00 20.00 461 VAL A O 1
ATOM 7110 N N . GLN A 1 462 ? -38.258 27.573 23.697 1.00 16.97 462 GLN A N 1
ATOM 7111 C CA . GLN A 1 462 ? -37.629 28.567 22.837 1.00 16.77 462 GLN A CA 1
ATOM 7112 C C . GLN A 1 462 ? -37.314 29.856 23.578 1.00 17.30 462 GLN A C 1
ATOM 7113 O O . GLN A 1 462 ? -36.451 30.619 23.132 1.00 18.42 462 GLN A O 1
ATOM 7127 N N . ASN A 1 463 ? -38.001 30.124 24.683 1.00 15.60 463 ASN A N 1
ATOM 7128 C CA . ASN A 1 463 ? -37.879 31.400 25.364 1.00 16.53 463 ASN A CA 1
ATOM 7129 C C . ASN A 1 463 ? -37.307 31.308 26.765 1.00 17.51 463 ASN A C 1
ATOM 7130 O O . ASN A 1 463 ? -36.825 32.323 27.277 1.00 17.71 463 ASN A O 1
ATOM 7141 N N . PHE A 1 464 ? -37.336 30.140 27.400 1.00 17.33 464 PHE A N 1
ATOM 7142 C CA . PHE A 1 464 ? -36.843 30.008 28.761 1.00 17.85 464 PHE A CA 1
ATOM 7143 C C . PHE A 1 464 ? -35.923 28.806 28.901 1.00 19.13 464 PHE A C 1
ATOM 7144 O O . PHE A 1 464 ? -36.098 27.785 28.230 1.00 18.50 464 PHE A O 1
ATOM 7161 N N . GLN A 1 465 ? -34.956 28.935 29.808 1.00 21.47 465 GLN A N 1
ATOM 7162 C CA . GLN A 1 465 ? -34.389 27.779 30.488 1.00 23.18 465 GLN A CA 1
ATOM 7163 C C . GLN A 1 465 ? -35.361 27.369 31.586 1.00 21.33 465 GLN A C 1
ATOM 7164 O O . GLN A 1 465 ? -35.683 28.180 32.460 1.00 20.89 465 GLN A O 1
ATOM 7178 N N . LEU A 1 466 ? -35.845 26.133 31.536 1.00 19.25 466 LEU A N 1
ATOM 7179 C CA . LEU A 1 466 ? -36.781 25.626 32.535 1.00 18.17 466 LEU A CA 1
ATOM 7180 C C . LEU A 1 466 ? -35.978 24.929 33.628 1.00 17.73 466 LEU A C 1
ATOM 7181 O O . LEU A 1 466 ? -35.346 23.897 33.383 1.00 18.08 466 LEU A O 1
ATOM 7197 N N . LEU A 1 467 ? -35.995 25.499 34.824 1.00 19.05 467 LEU A N 1
ATOM 7198 C CA . LEU A 1 467 ? -35.128 25.101 35.919 1.00 20.89 467 LEU A CA 1
ATOM 7199 C C . LEU A 1 467 ? -35.948 24.799 37.162 1.00 20.20 467 LEU A C 1
ATOM 7200 O O . LEU A 1 467 ? -37.087 25.260 37.293 1.00 19.61 467 LEU A O 1
ATOM 7216 N N . PRO A 1 468 ? -35.400 24.021 38.091 1.00 23.10 468 PRO A N 1
ATOM 7217 C CA . PRO A 1 468 ? -36.077 23.808 39.375 1.00 22.67 468 PRO A CA 1
ATOM 7218 C C . PRO A 1 468 ? -35.924 25.033 40.259 1.00 22.42 468 PRO A C 1
ATOM 7219 O O . PRO A 1 468 ? -35.109 25.919 39.959 1.00 24.71 468 PRO A O 1
ATOM 7230 N N . PRO A 1 469 ? -36.702 25.152 41.328 1.00 23.87 469 PRO A N 1
ATOM 7231 C CA . PRO A 1 469 ? -36.542 26.308 42.208 1.00 26.76 469 PRO A CA 1
ATOM 7232 C C . PRO A 1 469 ? -35.198 26.273 42.906 1.00 28.64 469 PRO A C 1
ATOM 7233 O O . PRO A 1 469 ? -34.555 25.224 42.977 1.00 34.16 469 PRO A O 1
ATOM 7244 N N . PRO A 1 470 ? -34.680 27.412 43.362 1.00 37.54 470 PRO A N 1
ATOM 7245 C CA . PRO A 1 470 ? -33.285 27.447 43.880 1.00 40.34 470 PRO A CA 1
ATOM 7246 C C . PRO A 1 470 ? -32.949 26.405 44.948 1.00 41.28 470 PRO A C 1
ATOM 7247 O O . PRO A 1 470 ? -31.809 25.919 44.990 1.00 44.71 470 PRO A O 1
ATOM 7258 N N . GLY A 1 471 ? -33.891 26.044 45.812 1.00 36.01 471 GLY A N 1
ATOM 7259 C CA . GLY A 1 471 ? -33.596 25.082 46.852 1.00 39.77 471 GLY A CA 1
ATOM 7260 C C . GLY A 1 471 ? -33.600 23.637 46.415 1.00 40.62 471 GLY A C 1
ATOM 7261 O O . GLY A 1 471 ? -33.457 22.746 47.258 1.00 42.46 471 GLY A O 1
ATOM 7265 N N . GLN A 1 472 ? -33.742 23.372 45.118 1.00 36.60 472 GLN A N 1
ATOM 7266 C CA . GLN A 1 472 ? -33.964 22.016 44.641 1.00 34.69 472 GLN A CA 1
ATOM 7267 C C . GLN A 1 472 ? -33.107 21.727 43.419 1.00 35.60 472 GLN A C 1
ATOM 7268 O O . GLN A 1 472 ? -32.765 22.623 42.643 1.00 35.91 472 GLN A O 1
ATOM 7282 N N . ASP A 1 473 ? -32.781 20.447 43.256 1.00 34.83 473 ASP A N 1
ATOM 7283 C CA . ASP A 1 473 ? -32.110 19.957 42.063 1.00 39.39 473 ASP A CA 1
ATOM 7284 C C . ASP A 1 473 ? -33.078 19.376 41.044 1.00 35.55 473 ASP A C 1
ATOM 7285 O O . ASP A 1 473 ? -32.720 19.258 39.869 1.00 33.68 473 ASP A O 1
ATOM 7294 N N . LYS A 1 474 ? -34.289 19.014 41.465 1.00 33.07 474 LYS A N 1
ATOM 7295 C CA . LYS A 1 474 ? -35.273 18.423 40.571 1.00 29.62 474 LYS A CA 1
ATOM 7296 C C . LYS A 1 474 ? -36.669 18.862 40.973 1.00 26.22 474 LYS A C 1
ATOM 7297 O O . LYS A 1 474 ? -36.928 19.207 42.124 1.00 27.65 474 LYS A O 1
ATOM 7316 N N . ILE A 1 475 ? -37.572 18.825 39.998 1.00 22.92 475 ILE A N 1
ATOM 7317 C CA . ILE A 1 475 ? -38.998 18.934 40.279 1.00 24.12 475 ILE A CA 1
ATOM 7318 C C . ILE A 1 475 ? -39.476 17.618 40.877 1.00 25.06 475 ILE A C 1
ATOM 7319 O O . ILE A 1 475 ? -39.146 16.536 40.374 1.00 25.65 475 ILE A O 1
ATOM 7335 N N . ASP A 1 476 ? -40.238 17.697 41.966 1.00 23.50 476 ASP A N 1
ATOM 7336 C CA . ASP A 1 476 ? -40.814 16.499 42.568 1.00 23.90 476 ASP A CA 1
ATOM 7337 C C . ASP A 1 476 ? -41.868 15.934 41.625 1.00 22.33 476 ASP A C 1
ATOM 7338 O O . ASP A 1 476 ? -42.947 16.516 41.470 1.00 21.58 476 ASP A O 1
ATOM 7347 N N . THR A 1 477 ? -41.563 14.802 40.990 1.00 21.55 477 THR A N 1
ATOM 7348 C CA . THR A 1 477 ? -42.448 14.211 39.994 1.00 21.16 477 THR A CA 1
ATOM 7349 C C . THR A 1 477 ? -43.268 13.049 40.548 1.00 21.98 477 THR A C 1
ATOM 7350 O O . THR A 1 477 ? -43.744 12.211 39.775 1.00 22.53 477 THR A O 1
ATOM 7361 N N . THR A 1 478 ? -43.454 12.990 41.865 1.00 25.80 478 THR A N 1
ATOM 7362 C CA . THR A 1 478 ? -44.309 11.969 42.456 1.00 27.12 478 THR A CA 1
ATOM 7363 C C . THR A 1 478 ? -45.695 12.015 41.828 1.00 25.44 478 THR A C 1
ATOM 7364 O O . THR A 1 478 ? -46.288 13.086 41.682 1.00 24.54 478 THR A O 1
ATOM 7375 N N . GLU A 1 479 ? -46.209 10.847 41.456 1.00 25.74 479 GLU A N 1
ATOM 7376 C CA . GLU A 1 479 ? -47.534 10.761 40.858 1.00 26.15 479 GLU A CA 1
ATOM 7377 C C . GLU A 1 479 ? -48.626 10.904 41.912 1.00 26.03 479 GLU A C 1
ATOM 7378 O O . GLU A 1 479 ? -48.438 10.545 43.078 1.00 24.27 479 GLU A O 1
ATOM 7390 N N . LYS A 1 480 ? -49.790 11.394 41.477 1.00 33.18 480 LYS A N 1
ATOM 7391 C CA . LYS A 1 480 ? -51.044 11.233 42.214 1.00 36.77 480 LYS A CA 1
ATOM 7392 C C . LYS A 1 480 ? -51.963 10.400 41.328 1.00 32.60 480 LYS A C 1
ATOM 7393 O O . LYS A 1 480 ? -52.748 10.951 40.540 1.00 30.62 480 LYS A O 1
ATOM 7412 N N . PRO A 1 481 ? -51.890 9.070 41.401 1.00 25.93 481 PRO A N 1
ATOM 7413 C CA . PRO A 1 481 ? -52.709 8.240 40.507 1.00 24.21 481 PRO A CA 1
ATOM 7414 C C . PRO A 1 481 ? -54.122 8.082 41.047 1.00 24.53 481 PRO A C 1
ATOM 7415 O O . PRO A 1 481 ? -54.325 7.724 42.210 1.00 28.10 481 PRO A O 1
ATOM 7426 N N . GLY A 1 482 ? -55.102 8.352 40.185 1.00 22.92 482 GLY A N 1
ATOM 7427 C CA . GLY A 1 482 ? -56.489 8.124 40.510 1.00 23.52 482 GLY A CA 1
ATOM 7428 C C . GLY A 1 482 ? -57.182 7.408 39.365 1.00 23.03 482 GLY A C 1
ATOM 7429 O O . GLY A 1 482 ? -56.609 7.214 38.288 1.00 23.81 482 GLY A O 1
ATOM 7433 N N . GLN A 1 483 ? -58.434 7.020 39.614 1.00 20.24 483 GLN A N 1
ATOM 7434 C CA . GLN A 1 483 ? -59.189 6.310 38.588 1.00 22.32 483 GLN A CA 1
ATOM 7435 C C . GLN A 1 483 ? -59.349 7.152 37.332 1.00 20.52 483 GLN A C 1
ATOM 7436 O O . GLN A 1 483 ? -59.456 6.606 36.228 1.00 20.21 483 GLN A O 1
ATOM 7450 N N . PHE A 1 484 ? -59.370 8.475 37.475 1.00 19.70 484 PHE A N 1
ATOM 7451 C CA . PHE A 1 484 ? -59.632 9.371 36.355 1.00 18.53 484 PHE A CA 1
ATOM 7452 C C . PHE A 1 484 ? -58.369 9.975 35.765 1.00 18.80 484 PHE A C 1
ATOM 7453 O O . PHE A 1 484 ? -58.286 10.148 34.547 1.00 20.34 484 PHE A O 1
ATOM 7470 N N . SER A 1 485 ? -57.381 10.307 36.592 1.00 19.25 485 SER A N 1
ATOM 7471 C CA . SER A 1 485 ? -56.223 11.028 36.093 1.00 19.54 485 SER A CA 1
ATOM 7472 C C . SER A 1 485 ? -54.972 10.612 36.848 1.00 18.66 485 SER A C 1
ATOM 7473 O O . SER A 1 485 ? -55.028 10.130 37.984 1.00 18.97 485 SER A O 1
ATOM 7481 N N . ASN A 1 486 ? -53.835 10.822 36.189 1.00 17.61 486 ASN A N 1
ATOM 7482 C CA . ASN A 1 486 ? -52.503 10.630 36.752 1.00 17.68 486 ASN A CA 1
ATOM 7483 C C . ASN A 1 486 ? -51.800 11.979 36.646 1.00 19.03 486 ASN A C 1
ATOM 7484 O O . ASN A 1 486 ? -51.071 12.243 35.688 1.00 21.54 486 ASN A O 1
ATOM 7495 N N . GLN A 1 487 ? -52.053 12.847 37.617 1.00 19.20 487 GLN A N 1
ATOM 7496 C CA . GLN A 1 487 ? -51.466 14.178 37.643 1.00 19.36 487 GLN A CA 1
ATOM 7497 C C . GLN A 1 487 ? -50.229 14.208 38.533 1.00 19.76 487 GLN A C 1
ATOM 7498 O O . GLN A 1 487 ? -50.083 13.410 39.465 1.00 22.58 487 GLN A O 1
ATOM 7512 N N . ILE A 1 488 ? -49.336 15.157 38.242 1.00 16.92 488 ILE A N 1
ATOM 7513 C CA . ILE A 1 488 ? -48.246 15.436 39.162 1.00 17.85 488 ILE A CA 1
ATOM 7514 C C . ILE A 1 488 ? -48.850 15.805 40.513 1.00 18.62 488 ILE A C 1
ATOM 7515 O O . ILE A 1 488 ? -49.728 16.673 40.604 1.00 18.68 488 ILE A O 1
ATOM 7531 N N . ALA A 1 489 ? -48.422 15.101 41.566 1.00 23.29 489 ALA A N 1
ATOM 7532 C CA . ALA A 1 489 ? -49.103 15.207 42.856 1.00 24.04 489 ALA A CA 1
ATOM 7533 C C . ALA A 1 489 ? -49.071 16.632 43.391 1.00 25.52 489 ALA A C 1
ATOM 7534 O O . ALA A 1 489 ? -50.070 17.125 43.928 1.00 27.66 489 ALA A O 1
ATOM 7541 N N . LYS A 1 490 ? -47.933 17.303 43.266 1.00 22.17 490 LYS A N 1
ATOM 7542 C CA . LYS A 1 490 ? -47.794 18.705 43.635 1.00 24.25 490 LYS A CA 1
ATOM 7543 C C . LYS A 1 490 ? -47.639 19.522 42.360 1.00 21.46 490 LYS A C 1
ATOM 7544 O O . LYS A 1 490 ? -46.737 19.254 41.558 1.00 20.76 490 LYS A O 1
ATOM 7563 N N . HIS A 1 491 ? -48.522 20.500 42.163 1.00 24.71 491 HIS A N 1
ATOM 7564 C CA . HIS A 1 491 ? -48.388 21.399 41.024 1.00 27.03 491 HIS A CA 1
ATOM 7565 C C . HIS A 1 491 ? -46.987 21.993 41.010 1.00 27.27 491 HIS A C 1
ATOM 7566 O O . HIS A 1 491 ? -46.507 22.505 42.023 1.00 26.93 491 HIS A O 1
ATOM 7580 N N . ALA A 1 492 ? -46.327 21.906 39.860 1.00 27.55 492 ALA A N 1
ATOM 7581 C CA . ALA A 1 492 ? -44.897 22.176 39.792 1.00 29.49 492 ALA A CA 1
ATOM 7582 C C . ALA A 1 492 ? -44.612 23.673 39.823 1.00 29.35 492 ALA A C 1
ATOM 7583 O O . ALA A 1 492 ? -45.240 24.454 39.099 1.00 29.89 492 ALA A O 1
ATOM 7590 N N . THR A 1 493 ? -43.664 24.065 40.672 1.00 26.83 493 THR A N 1
ATOM 7591 C CA . THR A 1 493 ? -43.091 25.404 40.651 1.00 25.64 493 THR A CA 1
ATOM 7592 C C . THR A 1 493 ? -41.866 25.379 39.747 1.00 23.66 493 THR A C 1
ATOM 7593 O O . THR A 1 493 ? -40.886 24.686 40.042 1.00 22.69 493 THR A O 1
ATOM 7604 N N . ILE A 1 494 ? -41.932 26.116 38.642 1.00 22.06 494 ILE A N 1
ATOM 7605 C CA . ILE A 1 494 ? -40.901 26.104 37.612 1.00 21.38 494 ILE A CA 1
ATOM 7606 C C . ILE A 1 494 ? -40.221 27.465 37.592 1.00 21.28 494 ILE A C 1
ATOM 7607 O O . ILE A 1 494 ? -40.898 28.500 37.577 1.00 21.13 494 ILE A O 1
ATOM 7623 N N . VAL A 1 495 ? -38.893 27.467 37.582 1.00 20.29 495 VAL A N 1
ATOM 7624 C CA . VAL A 1 495 ? -38.137 28.682 37.309 1.00 19.48 495 VAL A CA 1
ATOM 7625 C C . VAL A 1 495 ? -38.009 28.816 35.798 1.00 19.30 495 VAL A C 1
ATOM 7626 O O . VAL A 1 495 ? -37.496 27.915 35.126 1.00 19.73 495 VAL A O 1
ATOM 7639 N N . CYS A 1 496 ? -38.491 29.932 35.265 1.00 21.36 496 CYS A N 1
ATOM 7640 C CA . CYS A 1 496 ? -38.461 30.221 33.835 1.00 21.53 496 CYS A CA 1
ATOM 7641 C C . CYS A 1 496 ? -37.493 31.384 33.641 1.00 23.26 496 CYS A C 1
ATOM 7642 O O . CYS A 1 496 ? -37.863 32.554 33.765 1.00 24.14 496 CYS A O 1
ATOM 7650 N N . LYS A 1 497 ? -36.237 31.042 33.366 1.00 19.66 497 LYS A N 1
ATOM 7651 C CA . LYS A 1 497 ? -35.195 32.035 33.161 1.00 20.01 497 LYS A CA 1
ATOM 7652 C C . LYS A 1 497 ? -35.151 32.426 31.691 1.00 20.80 497 LYS A C 1
ATOM 7653 O O . LYS A 1 497 ? -34.896 31.560 30.841 1.00 20.04 497 LYS A O 1
ATOM 7672 N N . PRO A 1 498 ? -35.384 33.692 31.342 1.00 26.14 498 PRO A N 1
ATOM 7673 C CA . PRO A 1 498 ? -35.286 34.084 29.930 1.00 26.76 498 PRO A CA 1
ATOM 7674 C C . PRO A 1 498 ? -33.914 33.730 29.378 1.00 25.92 498 PRO A C 1
ATOM 7675 O O . PRO A 1 498 ? -32.896 33.863 30.061 1.00 24.24 498 PRO A O 1
ATOM 7686 N N . LEU A 1 499 ? -33.891 33.251 28.132 1.00 25.81 499 LEU A N 1
ATOM 7687 C CA . LEU A 1 499 ? -32.615 32.895 27.522 1.00 27.04 499 LEU A CA 1
ATOM 7688 C C . LEU A 1 499 ? -31.690 34.100 27.437 1.00 29.32 499 LEU A C 1
ATOM 7689 O O . LEU A 1 499 ? -30.470 33.959 27.581 1.00 30.20 499 LEU A O 1
ATOM 7705 N N . GLU A 1 500 ? -32.251 35.291 27.222 1.00 32.31 500 GLU A N 1
ATOM 7706 C CA . GLU A 1 500 ? -31.455 36.508 27.136 1.00 35.47 500 GLU A CA 1
ATOM 7707 C C . GLU A 1 500 ? -30.899 36.947 28.484 1.00 37.63 500 GLU A C 1
ATOM 7708 O O . GLU A 1 500 ? -30.001 37.795 28.518 1.00 37.76 500 GLU A O 1
ATOM 7720 N N . ALA A 1 501 ? -31.407 36.400 29.584 1.00 40.10 501 ALA A N 1
ATOM 7721 C CA . ALA A 1 501 ? -31.010 36.845 30.916 1.00 41.61 501 ALA A CA 1
ATOM 7722 C C . ALA A 1 501 ? -29.659 36.268 31.326 1.00 41.93 501 ALA A C 1
ATOM 7723 O O . ALA A 1 501 ? -29.230 35.238 30.811 1.00 41.62 501 ALA A O 1
#

Nearest PDB structures (foldseek):
  6vby-assembly1_A  TM=1.002E+00  e=1.448E-80  Sorghum bicolor
  4nkx-assembly2_B  TM=8.623E-01  e=2.651E-25  Homo sapiens
  3c6g-assembly1_A  TM=8.786E-01  e=1.181E-24  Homo sapiens
  6ciz-assembly2_B  TM=8.507E-01  e=1.072E-24  Homo sapiens
  4nkx-assembly4_D  TM=8.552E-01  e=5.010E-24  Homo sapiens

GO terms:
  GO:0016710 trans-cinnamate 4-monooxygenase activity (F, IDA)
  GO:0009808 lignin metabolic process (P, IDA)
  GO:0020037 heme binding (F, IDA)

Sequence (470 aa):
RLPPGPAGAPVVGNWLQVGDDLNHRNLMSLAKRFGDIFLLRMGVRNLLVVVSTPELAKEEVLHTQGVEFGSRTRNVVFDIFTGKGQDMVFTVYGDHWRKMRRIMTVPFFTNKVVAQNRVGWEEEARRLVVEDVRRKDPRAAAEGVVIRRRLQLMMYNDMFRIMFDTRFESEQDPLFNKLKALNAERSRLSQSFEEYNYGDFIPVLRPFLRGYLNRCHDLKTRRMKVFEDNFVQERKKVMAQTGEIRCAMDHILEAERKGEINHDNVLYIVENINVAAIETTLWSIEWGIAELVNHPAIQSKLREEMDSVLGAGVPVTEPDLERLPYLQAIVKETLRLRMAIPLLVPHMNLNDGKLAGYDIPAESKILVNAWFLANDPKRWVRPDEFRPERFLEEEKTVEAHGNDFRFVPFGVGRRSCPGIILALPIIGITLGRLVQNFQLLPPPGQDKIDTTEKPGQFSNQIAKHATIVCKPLEA

B-factor: mean 26.31, std 15.13, range [9.78, 132.09]

Radius of gyration: 22.33 Å; Cα contacts (8 Å, |Δi|>4): 804; chains: 1; bounding box: 54×58×43 Å

Solvent-accessible surface area: 19553 Å² total; per-residue (Å²): 192,67,7,51,27,24,89,49,46,119,104,35,8,3,39,133,100,35,29,46,48,7,11,0,100,50,0,47,61,14,15,184,165,51,31,82,7,0,22,0,99,3,2,69,95,33,10,0,0,0,4,12,9,110,11,0,92,38,0,4,91,89,37,3,66,91,0,0,1,16,26,80,29,26,0,17,30,20,3,0,12,148,9,67,0,16,31,26,4,47,28,21,114,52,17,118,71,0,57,145,16,8,57,97,8,4,35,36,117,151,9,10,68,136,23,53,92,6,2,10,65,0,3,88,41,1,2,58,56,7,92,142,31,118,128,2,56,56,92,6,14,31,2,17,135,20,0,35,2,0,0,4,0,1,8,0,53,6,0,6,79,46,83,5,146,38,61,141,35,108,47,1,57,115,0,54,62,16,11,64,45,4,30,114,0,4,70,25,97,102,7,19,66,2,18,18,30,51,121,57,132,95,152,2,178,40,11,28,76,109,0,94,82,0,48,86,119,4,23,125,8,0,38,73,66,8,0,90,74,16,80,114,33,30,84,136,52,61,101,69,127,12,5,0,0,65,0,8,27,7,39,173,125,63,60,12,77,46,74,9,0,20,9,0,0,1,3,15,4,36,52,20,1,46,20,9,0,26,6,0,1,0,0,1,0,5,0,4,11,54,82,82,18,9,47,85,0,35,110,25,0,65,94,54,17,26,88,77,72,69,0,35,42,68,16,16,150,122,0,64,7,0,69,0,0,6,24,0,0,11,0,15,31,2,4,51,0,2,20,46,25,11,13,0,73,114,116,14,111,0,56,65,70,43,1,38,38,116,0,45,1,2,3,0,0,13,37,1,0,8,10,97,193,86,12,67,130,6,115,59,10,33,0,33,0,3,71,92,82,11,135,101,7,62,4,108,3,81,36,38,36,0,0,15,25,9,22,36,105,18,24,48,42,15,30,48,8,12,53,13,2,3,2,1,3,0,0,16,1,0,29,35,0,63,2,63,27,16,110,78,78,123,100,8,83,28,86,27,125,23,20,41,61,12,0,46,4,55,118,80,2,29,0,10,1,71,18,68,133,77

Foldseek 3Di:
DAAAFDAADAQQWCCVVPHLFDFLVVVVVRCVVRHQWHWTARRPAIAIEGEALVQLCVQCPVVNLQFVAAFDFLLVCLLQVNQCEAQHHGDDDSNVLRVVLLCVLAFDVVLCVVQQVVLLVLLVVLVVVLVPPPCQQAQFDLSLLSVLQSLQQSLCCQAFVDHADDSPGPLVVVLVVLLVVQVCLRAPSPCSCCRSNVVCVVVCVVSNVVSNVSSVVNLCSCVVPGVVVLVVCCVVVVDQDHSLSSVVVCCVVVVGPVSHSSSHVSCCSNPGRVQLSQLLLLLLQVCQLVVVLLVVQLVLCCVQVNAPGADTLVCVVVSLSLLLSSQLSCQQQVWQQFAGWTFRQQWDDGPRHIDHHGHTYTYRLNSLSQPVVPDPNSNDSDSCCCVPVVVVPHQCCPDSSHPSQRYHDSGHSCPSVSSSSSSSNSSRLSSFFDKYAGPVDRHWQQDWDTGNGTTGRPDSGGINGHTPVD

InterPro domains:
  IPR001128 Cytochrome P450 [PF00067] (34-489)
  IPR001128 Cytochrome P450 [PR00385] (302-319)
  IPR001128 Cytochrome P450 [PR00385] (355-366)
  IPR001128 Cytochrome P450 [PR00385] (434-443)
  IPR002401 Cytochrome P450, E-class, group I [PR00463] (62-81)
  IPR002401 Cytochrome P450, E-class, group I [PR00463] (86-107)
  IPR002401 Cytochrome P450, E-class, group I [PR00463] (181-199)
  IPR002401 Cytochrome P450, E-class, group I [PR00463] (291-308)
  IPR002401 Cytochrome P450, E-class, group I [PR00463] (311-337)
  IPR002401 Cytochrome P450, E-class, group I [PR00463] (354-372)
  IPR002401 Cytochrome P450, E-class, group I [PR00463] (395-419)
  IPR002401 Cytochrome P450, E-class, group I [PR00463] (433-443)
  IPR002401 Cytochrome P450, E-class, group I [PR00463] (443-466)
  IPR017972 Cytochrome P450, conserved site [PS00086] (436-445)
  IPR036396 Cytochrome P450 superfamily [G3DSA:1.10.630.10] (21-494)
  IPR036396 Cytochrome P450 superfamily [SSF48264] (34-482)